Protein AF-A0A9P8T248-F1 (afdb_monomer)

Structure (mmCIF, N/CA/C/O backbone):
data_AF-A0A9P8T248-F1
#
_entry.id   AF-A0A9P8T248-F1
#
loop_
_atom_site.group_PDB
_atom_site.id
_atom_site.type_symbol
_atom_site.label_atom_id
_atom_site.label_alt_id
_atom_site.label_comp_id
_atom_site.label_asym_id
_atom_site.label_entity_id
_atom_site.label_seq_id
_atom_site.pdbx_PDB_ins_code
_atom_site.Cartn_x
_atom_site.Cartn_y
_atom_site.Cartn_z
_atom_site.occupancy
_atom_site.B_iso_or_equiv
_atom_site.auth_seq_id
_atom_site.auth_comp_id
_atom_site.auth_asym_id
_atom_site.auth_atom_id
_atom_site.pdbx_PDB_model_num
ATOM 1 N N . MET A 1 1 ? 48.983 9.020 -51.225 1.00 34.25 1 MET A N 1
ATOM 2 C CA . MET A 1 1 ? 47.917 8.001 -51.099 1.00 34.25 1 MET A CA 1
ATOM 3 C C . MET A 1 1 ? 47.136 8.306 -49.835 1.00 34.25 1 MET A C 1
ATOM 5 O O . MET A 1 1 ? 47.759 8.397 -48.787 1.00 34.25 1 MET A O 1
ATOM 9 N N . ARG A 1 2 ? 45.819 8.544 -49.916 1.00 27.23 2 ARG A N 1
ATOM 10 C CA . ARG A 1 2 ? 44.997 8.621 -48.696 1.00 27.23 2 ARG A CA 1
ATOM 11 C C . ARG A 1 2 ? 45.004 7.227 -48.055 1.00 27.23 2 ARG A C 1
ATOM 13 O O . ARG A 1 2 ? 44.802 6.267 -48.802 1.00 27.23 2 ARG A O 1
ATOM 20 N N . PRO A 1 3 ? 45.273 7.086 -46.747 1.00 34.12 3 PRO A N 1
ATOM 21 C CA . PRO A 1 3 ? 45.165 5.790 -46.094 1.00 34.12 3 PRO A CA 1
ATOM 22 C C . PRO A 1 3 ? 43.740 5.265 -46.288 1.00 34.12 3 PRO A C 1
ATOM 24 O O . PRO A 1 3 ? 42.776 6.032 -46.212 1.00 34.12 3 PRO A O 1
ATOM 27 N N . ALA A 1 4 ? 43.618 3.978 -46.614 1.00 36.72 4 ALA A N 1
ATOM 28 C CA . ALA A 1 4 ? 42.319 3.335 -46.740 1.00 36.72 4 ALA A CA 1
ATOM 29 C C . ALA A 1 4 ? 41.566 3.513 -45.416 1.00 36.72 4 ALA A C 1
ATOM 31 O O . ALA A 1 4 ? 42.124 3.253 -44.349 1.00 36.72 4 ALA A O 1
ATOM 32 N N . LEU A 1 5 ? 40.326 4.004 -45.490 1.00 35.12 5 LEU A N 1
ATOM 33 C CA . LEU A 1 5 ? 39.476 4.124 -44.311 1.00 35.12 5 LEU A CA 1
ATOM 34 C C . LEU A 1 5 ? 39.393 2.747 -43.637 1.00 35.12 5 LEU A C 1
ATOM 36 O O . LEU A 1 5 ? 39.192 1.752 -44.345 1.00 35.12 5 LEU A O 1
ATOM 40 N N . PRO A 1 6 ? 39.567 2.670 -42.306 1.00 39.44 6 PRO A N 1
ATOM 41 C CA . PRO A 1 6 ? 39.458 1.408 -41.600 1.00 39.44 6 PRO A CA 1
ATOM 42 C C . PRO A 1 6 ? 38.097 0.785 -41.901 1.00 39.44 6 PRO A C 1
ATOM 44 O O . PRO A 1 6 ? 37.061 1.454 -41.919 1.00 39.44 6 PRO A O 1
ATOM 47 N N . THR A 1 7 ? 38.111 -0.511 -42.187 1.00 41.62 7 THR A N 1
ATOM 48 C CA . THR A 1 7 ? 36.875 -1.268 -42.376 1.00 41.62 7 THR A CA 1
ATOM 49 C C . THR A 1 7 ? 36.080 -1.248 -41.074 1.00 41.62 7 THR A C 1
ATOM 51 O O . THR A 1 7 ? 36.667 -1.234 -39.994 1.00 41.62 7 THR A O 1
ATOM 54 N N . VAL A 1 8 ? 34.748 -1.308 -41.148 1.00 37.75 8 VAL A N 1
ATOM 55 C CA . VAL A 1 8 ? 33.887 -1.366 -39.953 1.00 37.75 8 VAL A CA 1
ATOM 56 C C . VAL A 1 8 ? 34.394 -2.429 -38.969 1.00 37.75 8 VAL A C 1
ATOM 58 O O . VAL A 1 8 ? 34.572 -2.136 -37.792 1.00 37.75 8 VAL A O 1
ATOM 61 N N . LYS A 1 9 ? 34.796 -3.605 -39.475 1.00 36.94 9 LYS A N 1
ATOM 62 C CA . LYS A 1 9 ? 35.391 -4.710 -38.702 1.00 36.94 9 LYS A CA 1
ATOM 63 C C . LYS A 1 9 ? 36.668 -4.320 -37.932 1.00 36.94 9 LYS A C 1
ATOM 65 O O . LYS A 1 9 ? 36.865 -4.794 -36.819 1.00 36.94 9 LYS A O 1
ATOM 70 N N . GLN A 1 10 ? 37.510 -3.452 -38.499 1.00 43.03 10 GLN A N 1
ATOM 71 C CA . GLN A 1 10 ? 38.698 -2.896 -37.838 1.00 43.03 10 GLN A CA 1
ATOM 72 C C . GLN A 1 10 ? 38.326 -1.829 -36.803 1.00 43.03 10 GLN A C 1
ATOM 74 O O . GLN A 1 10 ? 38.892 -1.834 -35.717 1.00 43.03 10 GLN A O 1
ATOM 79 N N . SER A 1 11 ? 37.342 -0.970 -37.083 1.00 43.50 11 SER A N 1
ATOM 80 C CA . SER A 1 11 ? 36.849 0.020 -36.114 1.00 43.50 11 SER A CA 1
ATOM 81 C C . SER A 1 11 ? 36.224 -0.638 -34.877 1.00 43.50 11 SER A C 1
ATOM 83 O O . SER A 1 11 ? 36.461 -0.192 -33.762 1.00 43.50 11 SER A O 1
ATOM 85 N N . ILE A 1 12 ? 35.491 -1.740 -35.050 1.00 41.56 12 ILE A N 1
ATOM 86 C CA . ILE A 1 12 ? 34.844 -2.489 -33.958 1.00 41.56 12 ILE A CA 1
ATOM 87 C C . ILE A 1 12 ? 35.854 -3.265 -33.112 1.00 41.56 12 ILE A C 1
ATOM 89 O O . ILE A 1 12 ? 35.753 -3.264 -31.890 1.00 41.56 12 ILE A O 1
ATOM 93 N N . ALA A 1 13 ? 36.844 -3.907 -33.745 1.00 42.69 13 ALA A N 1
ATOM 94 C CA . ALA A 1 13 ? 37.912 -4.608 -33.030 1.00 42.69 13 ALA A CA 1
ATOM 95 C C . ALA A 1 13 ? 38.746 -3.658 -32.153 1.00 42.69 13 ALA A C 1
ATOM 97 O O . ALA A 1 13 ? 39.295 -4.086 -31.137 1.00 42.69 13 ALA A O 1
ATOM 98 N N . SER A 1 14 ? 38.814 -2.380 -32.535 1.00 44.56 14 SER A N 1
ATOM 99 C CA . SER A 1 14 ? 39.381 -1.315 -31.712 1.00 44.56 14 SER A CA 1
ATOM 100 C C . SER A 1 14 ? 38.417 -0.887 -30.599 1.00 44.56 14 SER A C 1
ATOM 102 O O . SER A 1 14 ? 38.831 -0.848 -29.450 1.00 44.56 14 SER A O 1
ATOM 104 N N . ILE A 1 15 ? 37.129 -0.652 -30.883 1.00 47.69 15 ILE A N 1
ATOM 105 C CA . ILE A 1 15 ? 36.128 -0.228 -29.877 1.00 47.69 15 ILE A CA 1
ATOM 106 C C . ILE A 1 15 ? 35.959 -1.261 -28.751 1.00 47.69 15 ILE A C 1
ATOM 108 O O . ILE A 1 15 ? 35.967 -0.888 -27.585 1.00 47.69 15 ILE A O 1
ATOM 112 N N . ALA A 1 16 ? 35.904 -2.558 -29.069 1.00 41.31 16 ALA A N 1
ATOM 113 C CA . ALA A 1 16 ? 35.755 -3.627 -28.073 1.00 41.31 16 ALA A CA 1
ATOM 114 C C . ALA A 1 16 ? 36.962 -3.779 -27.121 1.00 41.31 16 ALA A C 1
ATOM 116 O O . ALA A 1 16 ? 36.885 -4.514 -26.140 1.00 41.31 16 ALA A O 1
ATOM 117 N N . LYS A 1 17 ? 38.091 -3.120 -27.417 1.00 42.47 17 LYS A N 1
ATOM 118 C CA . LYS A 1 17 ? 39.316 -3.135 -26.600 1.00 42.47 17 LYS A CA 1
ATOM 119 C C . LYS A 1 17 ? 39.595 -1.811 -25.895 1.00 42.47 17 LYS A C 1
ATOM 121 O O . LYS A 1 17 ? 40.556 -1.729 -25.136 1.00 42.47 17 LYS A O 1
ATOM 126 N N . ILE A 1 18 ? 38.815 -0.775 -26.181 1.00 44.22 18 ILE A N 1
ATOM 127 C CA . ILE A 1 18 ? 39.091 0.578 -25.722 1.00 44.22 18 ILE A CA 1
ATOM 128 C C . ILE A 1 18 ? 38.104 0.911 -24.605 1.00 44.22 18 ILE A C 1
ATOM 130 O O . ILE A 1 18 ? 36.929 1.169 -24.845 1.00 44.22 18 ILE A O 1
ATOM 134 N N . GLU A 1 19 ? 38.606 0.938 -23.372 1.00 44.03 19 GLU A N 1
ATOM 135 C CA . GLU A 1 19 ? 37.956 1.677 -22.290 1.00 44.03 19 GLU A CA 1
ATOM 136 C C . GLU A 1 19 ? 37.729 3.133 -22.758 1.00 44.03 19 GLU A C 1
ATOM 138 O O . GLU A 1 19 ? 38.646 3.719 -23.336 1.00 44.03 19 GLU A O 1
ATOM 143 N N . PRO A 1 20 ? 36.568 3.770 -22.517 1.00 46.75 20 PRO A N 1
ATOM 144 C CA . PRO A 1 20 ? 36.262 5.109 -23.040 1.00 46.75 20 PRO A CA 1
ATOM 145 C C . PRO A 1 20 ? 37.336 6.181 -22.767 1.00 46.75 20 PRO A C 1
ATOM 147 O O . PRO A 1 20 ? 37.551 7.062 -23.598 1.00 46.75 20 PRO A O 1
ATOM 150 N N . ARG A 1 21 ? 38.085 6.072 -21.657 1.00 41.19 21 ARG A N 1
ATOM 151 C CA . ARG A 1 21 ? 39.268 6.913 -21.369 1.00 41.19 21 ARG A CA 1
ATOM 152 C C . ARG A 1 21 ? 40.390 6.745 -22.398 1.00 41.19 21 ARG A C 1
ATOM 154 O O . ARG A 1 21 ? 40.958 7.731 -22.853 1.00 41.19 21 ARG A O 1
ATOM 161 N N . TYR A 1 22 ? 40.650 5.517 -22.831 1.00 41.75 22 TYR A N 1
ATOM 162 C CA . TYR A 1 22 ? 41.641 5.207 -23.857 1.00 41.75 22 TYR A CA 1
ATOM 163 C C . TYR A 1 22 ? 41.190 5.631 -25.258 1.00 41.75 22 TYR A C 1
ATOM 165 O O . TYR A 1 22 ? 42.030 5.753 -26.141 1.00 41.75 22 TYR A O 1
ATOM 173 N N . PHE A 1 23 ? 39.897 5.888 -25.491 1.00 47.12 23 PHE A N 1
ATOM 174 C CA . PHE A 1 23 ? 39.418 6.411 -26.774 1.00 47.12 23 PHE A CA 1
ATOM 175 C C . PHE A 1 23 ? 39.809 7.877 -26.957 1.00 47.12 23 PHE A C 1
ATOM 177 O O . PHE A 1 23 ? 40.286 8.261 -28.026 1.00 47.12 23 PHE A O 1
ATOM 184 N N . VAL A 1 24 ? 39.674 8.668 -25.887 1.00 43.06 24 VAL A N 1
ATOM 185 C CA . VAL A 1 24 ? 40.189 10.040 -25.833 1.00 43.06 24 VAL A CA 1
ATOM 186 C C . VAL A 1 24 ? 41.689 10.019 -26.139 1.00 43.06 24 VAL A C 1
ATOM 188 O O . VAL A 1 24 ? 42.138 10.733 -27.032 1.00 43.06 24 VAL A O 1
ATOM 191 N N . ASP A 1 25 ? 42.441 9.101 -25.525 1.00 40.66 25 ASP A N 1
ATOM 192 C CA . ASP A 1 25 ? 43.882 8.931 -25.766 1.00 40.66 25 ASP A CA 1
ATOM 193 C C . ASP A 1 25 ? 44.230 8.406 -27.174 1.00 40.66 25 ASP A C 1
ATOM 195 O O . ASP A 1 25 ? 45.249 8.779 -27.758 1.00 40.66 25 ASP A O 1
ATOM 199 N N . HIS A 1 26 ? 43.392 7.559 -27.771 1.00 40.78 26 HIS A N 1
ATOM 200 C CA . HIS A 1 26 ? 43.627 7.012 -29.109 1.00 40.78 26 HIS A CA 1
ATOM 201 C C . HIS A 1 26 ? 43.327 8.043 -30.208 1.00 40.78 26 HIS A C 1
ATOM 203 O O . HIS A 1 26 ? 44.039 8.106 -31.214 1.00 40.78 26 HIS A O 1
ATOM 209 N N . ILE A 1 27 ? 42.337 8.917 -29.991 1.00 42.22 27 ILE A N 1
ATOM 210 C CA . ILE A 1 27 ? 42.151 10.124 -30.804 1.00 42.22 27 ILE A CA 1
ATOM 211 C C . ILE A 1 27 ? 43.332 11.095 -30.619 1.00 42.22 27 ILE A C 1
ATOM 213 O O . ILE A 1 27 ? 43.817 11.601 -31.636 1.00 42.22 27 ILE A O 1
ATOM 217 N N . ARG A 1 28 ? 43.852 11.294 -29.387 1.00 42.88 28 ARG A N 1
ATOM 218 C CA . ARG A 1 28 ? 45.074 12.101 -29.128 1.00 42.88 28 ARG A CA 1
ATOM 219 C C . ARG A 1 28 ? 46.246 11.637 -29.998 1.00 42.88 28 ARG A C 1
ATOM 221 O O . ARG A 1 28 ? 46.940 12.461 -30.586 1.00 42.88 28 ARG A O 1
ATOM 228 N N . PHE A 1 29 ? 46.438 10.321 -30.121 1.00 37.75 29 PHE A N 1
ATOM 229 C CA . PHE A 1 29 ? 47.587 9.740 -30.823 1.00 37.75 29 PHE A CA 1
ATOM 230 C C . PHE A 1 29 ? 47.502 9.825 -32.357 1.00 37.75 29 PHE A C 1
ATOM 232 O O . PHE A 1 29 ? 48.526 9.904 -33.031 1.00 37.75 29 PHE A O 1
ATOM 239 N N . HIS A 1 30 ? 46.297 9.812 -32.937 1.00 36.62 30 HIS A N 1
ATOM 240 C CA . HIS A 1 30 ? 46.127 9.706 -34.393 1.00 36.62 30 HIS A CA 1
ATOM 241 C C . HIS A 1 30 ? 45.826 11.024 -35.123 1.00 36.62 30 HIS A C 1
ATOM 243 O O . HIS A 1 30 ? 45.806 11.019 -36.357 1.00 36.62 30 HIS A O 1
ATOM 249 N N . ARG A 1 31 ? 45.606 12.146 -34.420 1.00 38.81 31 ARG A N 1
ATOM 250 C CA . ARG A 1 31 ? 45.222 13.421 -35.062 1.00 38.81 31 ARG A CA 1
ATOM 251 C C . ARG A 1 31 ? 46.150 14.625 -34.862 1.00 38.81 31 ARG A C 1
ATOM 253 O O . ARG A 1 31 ? 45.844 15.654 -35.450 1.00 38.81 31 ARG A O 1
ATOM 260 N N . ASN A 1 32 ? 47.279 14.520 -34.151 1.00 43.94 32 ASN A N 1
ATOM 261 C CA . ASN A 1 32 ? 48.181 15.665 -33.894 1.00 43.94 32 ASN A CA 1
ATOM 262 C C . ASN A 1 32 ? 47.421 16.924 -33.420 1.00 43.94 32 ASN A C 1
ATOM 264 O O . ASN A 1 32 ? 47.670 18.025 -33.906 1.00 43.94 32 ASN A O 1
ATOM 268 N N . LEU A 1 33 ? 46.443 16.748 -32.531 1.00 37.53 33 LEU A N 1
ATOM 269 C CA . LEU A 1 33 ? 45.668 17.865 -31.995 1.00 37.53 33 LEU A CA 1
ATOM 270 C C . LEU A 1 33 ? 46.480 18.571 -30.909 1.00 37.53 33 LEU A C 1
ATOM 272 O O . LEU A 1 33 ? 47.182 17.913 -30.136 1.00 37.53 33 LEU A O 1
ATOM 276 N N . SER A 1 34 ? 46.413 19.902 -30.881 1.00 39.94 34 SER A N 1
ATOM 277 C CA . SER A 1 34 ? 47.049 20.683 -29.825 1.00 39.94 34 SER A CA 1
ATOM 278 C C . SER A 1 34 ? 46.249 20.548 -28.520 1.00 39.94 34 SER A C 1
ATOM 280 O O . SER A 1 34 ? 45.037 20.331 -28.579 1.00 39.94 34 SER A O 1
ATOM 282 N N . PRO A 1 35 ? 46.878 20.703 -27.341 1.00 42.50 35 PRO A N 1
ATOM 283 C CA . PRO A 1 35 ? 46.173 20.705 -26.057 1.00 42.50 35 PRO A CA 1
ATOM 284 C C . PRO A 1 35 ? 45.048 21.749 -25.953 1.00 42.50 35 PRO A C 1
ATOM 286 O O . PRO A 1 35 ? 44.137 21.622 -25.147 1.00 42.50 35 PRO A O 1
ATOM 289 N N . GLU A 1 36 ? 45.079 22.789 -26.784 1.00 40.53 36 GLU A N 1
ATOM 290 C CA . GLU A 1 36 ? 44.060 23.843 -26.819 1.00 40.53 36 GLU A CA 1
ATOM 291 C C . GLU A 1 36 ? 42.821 23.422 -27.639 1.00 40.53 36 GLU A C 1
ATOM 293 O O . GLU A 1 36 ? 41.722 23.914 -27.388 1.00 40.53 36 GLU A O 1
ATOM 298 N N . ASP A 1 37 ? 42.964 22.435 -28.536 1.00 41.56 37 ASP A N 1
ATOM 299 C CA . ASP A 1 37 ? 41.873 21.791 -29.288 1.00 41.56 37 ASP A CA 1
ATOM 300 C C . ASP A 1 37 ? 41.255 20.588 -28.528 1.00 41.56 37 ASP A C 1
ATOM 302 O O . ASP A 1 37 ? 40.347 19.924 -29.034 1.00 41.56 37 ASP A O 1
ATOM 306 N N . GLU A 1 38 ? 41.740 20.280 -27.313 1.00 39.41 38 GLU A N 1
ATOM 307 C CA . GLU A 1 38 ? 41.337 19.118 -26.493 1.00 39.41 38 GLU A CA 1
ATOM 308 C C . GLU A 1 38 ? 39.876 19.144 -26.023 1.00 39.41 38 GLU A C 1
ATOM 310 O O . GLU A 1 38 ? 39.362 18.114 -25.582 1.00 39.41 38 GLU A O 1
ATOM 315 N N . GLN A 1 39 ? 39.188 20.285 -26.093 1.00 41.03 39 GLN A N 1
ATOM 316 C CA . GLN A 1 39 ? 37.909 20.461 -25.398 1.00 41.03 39 GLN A CA 1
ATOM 317 C C . GLN A 1 39 ? 36.645 20.073 -26.183 1.00 41.03 39 GLN A C 1
ATOM 319 O O . GLN A 1 39 ? 35.569 20.100 -25.591 1.00 41.03 39 GLN A O 1
ATOM 324 N N . THR A 1 40 ? 36.698 19.702 -27.469 1.00 41.41 40 THR A N 1
ATOM 325 C CA . THR A 1 40 ? 35.454 19.672 -28.277 1.00 41.41 40 THR A CA 1
ATOM 326 C C . THR A 1 40 ? 35.386 18.629 -29.402 1.00 41.41 40 THR A C 1
ATOM 328 O O . THR A 1 40 ? 34.930 18.933 -30.502 1.00 41.41 40 THR A O 1
ATOM 331 N N . MET A 1 41 ? 35.724 17.356 -29.162 1.00 51.47 41 MET A N 1
ATOM 332 C CA . MET A 1 41 ? 34.977 16.307 -29.884 1.00 51.47 41 MET A CA 1
ATOM 333 C C . MET A 1 41 ? 33.813 15.870 -29.010 1.00 51.47 41 MET A C 1
ATOM 335 O O . MET A 1 41 ? 33.978 15.070 -28.091 1.00 51.47 41 MET A O 1
ATOM 339 N N . ASP A 1 42 ? 32.649 16.449 -29.306 1.00 68.56 42 ASP A N 1
ATOM 340 C CA . ASP A 1 42 ? 31.377 16.076 -28.706 1.00 68.56 42 ASP A CA 1
ATOM 341 C C . ASP A 1 42 ? 31.200 14.555 -28.865 1.00 68.56 42 ASP A C 1
ATOM 343 O O . ASP A 1 42 ? 31.311 14.016 -29.975 1.00 68.56 42 ASP A O 1
ATOM 347 N N . LEU A 1 43 ? 30.957 13.842 -27.757 1.00 72.56 43 LEU A N 1
ATOM 348 C CA . LEU A 1 43 ? 30.638 12.406 -27.772 1.00 72.56 43 LEU A CA 1
ATOM 349 C C . LEU A 1 43 ? 29.539 12.110 -28.800 1.00 72.56 43 LEU A C 1
ATOM 351 O O . LEU A 1 43 ? 29.555 11.060 -29.451 1.00 72.56 43 LEU A O 1
ATOM 355 N N . ARG A 1 44 ? 28.654 13.085 -29.017 1.00 80.50 44 ARG A N 1
ATOM 356 C CA . ARG A 1 44 ? 27.635 13.076 -30.051 1.00 80.50 44 ARG A CA 1
ATOM 357 C C . ARG A 1 44 ? 28.139 12.921 -31.465 1.00 80.50 44 ARG A C 1
ATOM 359 O O . ARG A 1 44 ? 27.599 12.090 -32.205 1.00 80.50 44 ARG A O 1
ATOM 366 N N . ASP A 1 45 ? 29.159 13.671 -31.851 1.00 81.25 45 ASP A N 1
ATOM 367 C CA . ASP A 1 45 ? 29.728 13.589 -33.194 1.00 81.25 45 ASP A CA 1
ATOM 368 C C . ASP A 1 45 ? 30.335 12.209 -33.437 1.00 81.25 45 ASP A C 1
ATOM 370 O O . ASP A 1 45 ? 30.207 11.637 -34.526 1.00 81.25 45 ASP A O 1
ATOM 374 N N . LEU A 1 46 ? 30.941 11.635 -32.397 1.00 77.94 46 LEU A N 1
ATOM 375 C CA . LEU A 1 46 ? 31.557 10.322 -32.455 1.00 77.94 46 LEU A CA 1
ATOM 376 C C . LEU A 1 46 ? 30.534 9.214 -32.723 1.00 77.94 46 LEU A C 1
ATOM 378 O O . LEU A 1 46 ? 30.637 8.523 -33.745 1.00 77.94 46 LEU A O 1
ATOM 382 N N . TYR A 1 47 ? 29.560 9.015 -31.827 1.00 83.19 47 TYR A N 1
ATOM 383 C CA . TYR A 1 47 ? 28.609 7.913 -32.000 1.00 83.19 47 TYR A CA 1
ATOM 384 C C . TYR A 1 47 ? 27.720 8.123 -33.230 1.00 83.19 47 TYR A C 1
ATOM 386 O O . TYR A 1 47 ? 27.332 7.148 -33.879 1.00 83.19 47 TYR A O 1
ATOM 394 N N . SER A 1 48 ? 27.458 9.377 -33.618 1.00 87.06 48 SER A N 1
ATOM 395 C CA . SER A 1 48 ? 26.701 9.684 -34.836 1.00 87.06 48 SER A CA 1
ATOM 396 C C . SER A 1 48 ? 27.484 9.277 -36.084 1.00 87.06 48 SER A C 1
ATOM 398 O O . SER A 1 48 ? 26.950 8.548 -36.927 1.00 87.06 48 SER A O 1
ATOM 400 N N . THR A 1 49 ? 28.777 9.623 -36.148 1.00 82.12 49 THR A N 1
ATOM 401 C CA . THR A 1 49 ? 29.677 9.225 -37.243 1.00 82.12 49 THR A CA 1
ATOM 402 C C . THR A 1 49 ? 29.785 7.704 -37.360 1.00 82.12 49 THR A C 1
ATOM 404 O O . THR A 1 49 ? 29.655 7.158 -38.461 1.00 82.12 49 THR A O 1
ATOM 407 N N . ILE A 1 50 ? 29.988 6.990 -36.246 1.00 80.50 50 ILE A N 1
ATOM 408 C CA . ILE A 1 50 ? 30.076 5.518 -36.263 1.00 80.50 50 ILE A CA 1
ATOM 409 C C . ILE A 1 50 ? 28.739 4.909 -36.693 1.00 80.50 50 ILE A C 1
ATOM 411 O O . ILE A 1 50 ? 28.713 3.988 -37.517 1.00 80.50 50 ILE A O 1
ATOM 415 N N . GLY A 1 51 ? 27.623 5.447 -36.198 1.00 85.00 51 GLY A N 1
ATOM 416 C CA . GLY A 1 51 ? 26.293 5.028 -36.617 1.00 85.00 51 GLY A CA 1
ATOM 417 C C . GLY A 1 51 ? 26.094 5.171 -38.130 1.00 85.00 51 GLY A C 1
ATOM 418 O O . GLY A 1 51 ? 25.600 4.246 -38.767 1.00 85.00 51 GLY A O 1
ATOM 419 N N . ASP A 1 52 ? 26.510 6.294 -38.725 1.00 85.62 52 ASP A N 1
ATOM 420 C CA . ASP A 1 52 ? 26.384 6.559 -40.171 1.00 85.62 52 ASP A CA 1
ATOM 421 C C . ASP A 1 52 ? 27.294 5.676 -41.031 1.00 85.62 52 ASP A C 1
ATOM 423 O O . ASP A 1 52 ? 26.922 5.259 -42.135 1.00 85.62 52 ASP A O 1
ATOM 427 N N . LEU A 1 53 ? 28.509 5.392 -40.556 1.00 79.56 53 LEU A N 1
ATOM 428 C CA . LEU A 1 53 ? 29.408 4.436 -41.207 1.00 79.56 53 LEU A CA 1
ATOM 429 C C . LEU A 1 53 ? 28.813 3.025 -41.173 1.00 79.56 53 LEU A C 1
ATOM 431 O O . LEU A 1 53 ? 28.818 2.336 -42.192 1.00 79.56 53 LEU A O 1
ATOM 435 N N . THR A 1 54 ? 28.231 2.627 -40.041 1.00 79.75 54 THR A N 1
ATOM 436 C CA . THR A 1 54 ? 27.552 1.333 -39.880 1.00 79.75 54 THR A CA 1
ATOM 437 C C . THR A 1 54 ? 26.346 1.215 -40.816 1.00 79.75 54 THR A C 1
ATOM 439 O O . THR A 1 54 ? 26.190 0.190 -41.483 1.00 79.75 54 THR A O 1
ATOM 442 N N . SER A 1 55 ? 25.536 2.274 -40.949 1.00 84.69 55 SER A N 1
ATOM 443 C CA . SER A 1 55 ? 24.379 2.293 -41.858 1.00 84.69 55 SER A CA 1
ATOM 444 C C . SER A 1 55 ? 24.783 2.062 -43.316 1.00 84.69 55 SER A C 1
ATOM 446 O O . SER A 1 55 ? 24.144 1.269 -44.013 1.00 84.69 55 SER A O 1
ATOM 448 N N . ARG A 1 56 ? 25.867 2.709 -43.767 1.00 84.50 56 ARG A N 1
ATOM 449 C CA . ARG A 1 56 ? 26.369 2.640 -45.154 1.00 84.50 56 ARG A CA 1
ATOM 450 C C . ARG A 1 56 ? 27.202 1.397 -45.458 1.00 84.50 56 ARG A C 1
ATOM 452 O O . ARG A 1 56 ? 27.442 1.101 -46.625 1.00 84.50 56 ARG A O 1
ATOM 459 N N . ALA A 1 57 ? 27.656 0.676 -44.438 1.00 78.50 57 ALA A N 1
ATOM 460 C CA . ALA A 1 57 ? 28.496 -0.491 -44.634 1.00 78.50 57 ALA A CA 1
ATOM 461 C C . ALA A 1 57 ? 27.744 -1.634 -45.331 1.00 78.50 57 ALA A C 1
ATOM 463 O O . ALA A 1 57 ? 26.594 -1.949 -45.004 1.00 78.50 57 ALA A O 1
ATOM 464 N N . SER A 1 58 ? 28.436 -2.302 -46.255 1.00 88.69 58 SER A N 1
ATOM 465 C CA . SER A 1 58 ? 27.975 -3.510 -46.952 1.00 88.69 58 SER A CA 1
ATOM 466 C C . SER A 1 58 ? 28.101 -4.753 -46.059 1.00 88.69 58 SER A C 1
ATOM 468 O O . SER A 1 58 ? 28.783 -5.716 -46.400 1.00 88.69 58 SER A O 1
ATOM 470 N N . ILE A 1 59 ? 27.481 -4.708 -44.881 1.00 86.69 59 ILE A N 1
ATOM 471 C CA . ILE A 1 59 ? 27.398 -5.813 -43.916 1.00 86.69 59 ILE A CA 1
ATOM 472 C C . ILE A 1 59 ? 25.933 -6.206 -43.696 1.00 86.69 59 ILE A C 1
ATOM 474 O O . ILE A 1 59 ? 25.025 -5.428 -43.997 1.00 86.69 59 ILE A O 1
ATOM 478 N N . SER A 1 60 ? 25.699 -7.409 -43.168 1.00 91.50 60 SER A N 1
ATOM 479 C CA . SER A 1 60 ? 24.345 -7.897 -42.887 1.00 91.50 60 SER A CA 1
ATOM 480 C C . SER A 1 60 ? 23.630 -7.037 -41.840 1.00 91.50 60 SER A C 1
ATOM 482 O O . SER A 1 60 ? 24.266 -6.462 -40.954 1.00 91.50 60 SER A O 1
ATOM 484 N N . ASN A 1 61 ? 22.295 -6.989 -41.894 1.00 93.88 61 ASN A N 1
ATOM 485 C CA . ASN A 1 61 ? 21.495 -6.268 -40.897 1.00 93.88 61 ASN A CA 1
ATOM 486 C C . ASN A 1 61 ? 21.715 -6.812 -39.478 1.00 93.88 61 ASN A C 1
ATOM 488 O O . ASN A 1 61 ? 21.775 -6.028 -38.541 1.00 93.88 61 ASN A O 1
ATOM 492 N N . THR A 1 62 ? 21.936 -8.120 -39.321 1.00 93.00 62 THR A N 1
ATOM 493 C CA . THR A 1 62 ? 22.307 -8.730 -38.034 1.00 93.00 62 THR A CA 1
ATOM 494 C C . THR A 1 62 ? 23.612 -8.150 -37.489 1.00 93.00 62 THR A C 1
ATOM 496 O O . THR A 1 62 ? 23.692 -7.804 -36.314 1.00 93.00 62 THR A O 1
ATOM 499 N N . ALA A 1 63 ? 24.624 -7.980 -38.347 1.00 83.06 63 ALA A N 1
ATOM 500 C CA . ALA A 1 63 ? 25.873 -7.346 -37.946 1.00 83.06 63 ALA A CA 1
ATOM 501 C C . ALA A 1 63 ? 25.647 -5.867 -37.597 1.00 83.06 63 ALA A C 1
ATOM 503 O O . ALA A 1 63 ? 26.107 -5.423 -36.553 1.00 83.06 63 ALA A O 1
ATOM 504 N N . LYS A 1 64 ? 24.896 -5.105 -38.409 1.00 89.19 64 LYS A N 1
ATOM 505 C CA . LYS A 1 64 ? 24.547 -3.702 -38.093 1.00 89.19 64 LYS A CA 1
ATOM 506 C C . LYS A 1 64 ? 23.866 -3.578 -36.732 1.00 89.19 64 LYS A C 1
ATOM 508 O O . LYS A 1 64 ? 24.282 -2.753 -35.927 1.00 89.19 64 LYS A O 1
ATOM 513 N N . LEU A 1 65 ? 22.886 -4.439 -36.461 1.00 94.69 65 LEU A N 1
ATOM 514 C CA . LEU A 1 65 ? 22.162 -4.471 -35.196 1.00 94.69 65 LEU A CA 1
ATOM 515 C C . LEU A 1 65 ? 23.095 -4.730 -34.008 1.00 94.69 65 LEU A C 1
ATOM 517 O O . LEU A 1 65 ? 22.996 -4.035 -33.000 1.00 94.69 65 LEU A O 1
ATOM 521 N N . SER A 1 66 ? 24.037 -5.668 -34.141 1.00 89.06 66 SER A N 1
ATOM 522 C CA . SER A 1 66 ? 25.050 -5.920 -33.108 1.00 89.06 66 SER A CA 1
ATOM 523 C C . SER A 1 66 ? 25.889 -4.674 -32.805 1.00 89.06 66 SER A C 1
ATOM 525 O O . SER A 1 66 ? 26.168 -4.404 -31.642 1.00 89.06 66 SER A O 1
ATOM 527 N N . HIS A 1 67 ? 26.268 -3.893 -33.822 1.00 85.62 67 HIS A N 1
ATOM 528 C CA . HIS A 1 67 ?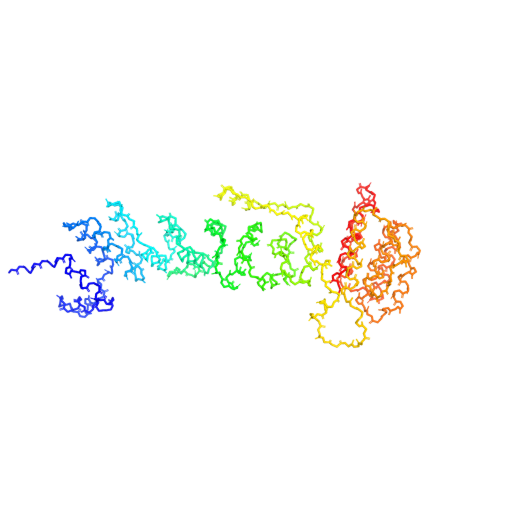 27.046 -2.664 -33.616 1.00 85.62 67 HIS A CA 1
ATOM 529 C C . HIS A 1 67 ? 26.227 -1.546 -32.984 1.00 85.62 67 HIS A C 1
ATOM 531 O O . HIS A 1 67 ? 26.735 -0.829 -32.129 1.00 85.62 67 HIS A O 1
ATOM 537 N N . TYR A 1 68 ? 24.965 -1.394 -33.382 1.00 94.19 68 TYR A N 1
ATOM 538 C CA . TYR A 1 68 ? 24.086 -0.397 -32.781 1.00 94.19 68 TYR A CA 1
ATOM 539 C C . TYR A 1 68 ? 23.824 -0.679 -31.298 1.00 94.19 68 TYR A C 1
ATOM 541 O O . TYR A 1 68 ? 23.883 0.248 -30.493 1.00 94.19 68 TYR A O 1
ATOM 549 N N . ASN A 1 69 ? 23.616 -1.947 -30.929 1.00 93.56 69 ASN A N 1
ATOM 550 C CA . ASN A 1 69 ? 23.494 -2.353 -29.528 1.00 93.56 69 ASN A CA 1
ATOM 551 C C . ASN A 1 69 ? 24.772 -2.049 -28.731 1.00 93.56 69 ASN A C 1
ATOM 553 O O . ASN A 1 69 ? 24.705 -1.460 -27.653 1.00 93.56 69 ASN A O 1
ATOM 557 N N . GLU A 1 70 ? 25.944 -2.364 -29.292 1.00 89.25 70 GLU A N 1
ATOM 558 C CA . GLU A 1 70 ? 27.230 -2.062 -28.653 1.00 89.25 70 GLU A CA 1
ATOM 559 C C . GLU A 1 70 ? 27.434 -0.555 -28.436 1.00 89.25 70 GLU A C 1
ATOM 561 O O . GLU A 1 70 ? 27.833 -0.137 -27.352 1.00 89.25 70 GLU A O 1
ATOM 566 N N . LEU A 1 71 ? 27.108 0.280 -29.430 1.00 87.38 71 LEU A N 1
ATOM 567 C CA . LEU A 1 71 ? 27.199 1.738 -29.293 1.00 87.38 71 LEU A CA 1
ATOM 568 C C . LEU A 1 71 ? 26.336 2.258 -28.141 1.00 87.38 71 LEU A C 1
ATOM 570 O O . LEU A 1 71 ? 26.811 3.053 -27.334 1.00 87.38 71 LEU A O 1
ATOM 574 N N . ILE A 1 72 ? 25.086 1.803 -28.041 1.00 92.88 72 ILE A N 1
ATOM 575 C CA . ILE A 1 72 ? 24.195 2.230 -26.957 1.00 92.88 72 ILE A CA 1
ATOM 576 C C . ILE A 1 72 ? 24.749 1.763 -25.604 1.00 92.88 72 ILE A C 1
ATOM 578 O O . ILE A 1 72 ? 24.853 2.581 -24.691 1.00 92.88 72 ILE A O 1
ATOM 582 N N . ARG A 1 73 ? 25.179 0.498 -25.475 1.00 88.19 73 ARG A N 1
ATOM 583 C CA . ARG A 1 73 ? 25.738 -0.041 -24.219 1.00 88.19 73 ARG A CA 1
ATOM 584 C C . ARG A 1 73 ? 26.937 0.749 -23.705 1.00 88.19 73 ARG A C 1
ATOM 586 O O . ARG A 1 73 ? 27.030 0.985 -22.503 1.00 88.19 73 ARG A O 1
ATOM 593 N N . GLN A 1 74 ? 27.836 1.149 -24.600 1.00 82.75 74 GLN A N 1
ATOM 594 C CA . GLN A 1 74 ? 29.061 1.854 -24.223 1.00 82.75 74 GLN A CA 1
ATOM 595 C C . GLN A 1 74 ? 28.818 3.334 -23.916 1.00 82.75 74 GLN A C 1
ATOM 597 O O . GLN A 1 74 ? 29.364 3.861 -22.947 1.00 82.75 74 GLN A O 1
ATOM 602 N N . PHE A 1 75 ? 28.000 4.014 -24.725 1.00 84.38 75 PHE A N 1
ATOM 603 C CA . PHE A 1 75 ? 27.895 5.472 -24.663 1.00 84.38 75 PHE A CA 1
ATOM 604 C C . PHE A 1 75 ? 26.714 5.992 -23.843 1.00 84.38 75 PHE A C 1
ATOM 606 O O . PHE A 1 75 ? 26.800 7.124 -23.381 1.00 84.38 75 PHE A O 1
ATOM 613 N N . ALA A 1 76 ? 25.656 5.207 -23.591 1.00 87.69 76 ALA A N 1
ATOM 614 C CA . ALA A 1 76 ? 24.453 5.723 -22.921 1.00 87.69 76 ALA A CA 1
ATOM 615 C C . ALA A 1 76 ? 24.748 6.307 -21.531 1.00 87.69 76 ALA A C 1
ATOM 617 O O . ALA A 1 76 ? 24.176 7.326 -21.165 1.00 87.69 76 ALA A O 1
ATOM 618 N N . ARG A 1 77 ? 25.692 5.705 -20.792 1.00 82.06 77 ARG A N 1
ATOM 619 C CA . ARG A 1 77 ? 26.137 6.165 -19.462 1.00 82.06 77 ARG A CA 1
ATOM 620 C C . ARG A 1 77 ? 26.901 7.494 -19.481 1.00 82.06 77 ARG A C 1
ATOM 622 O O . ARG A 1 77 ? 27.078 8.093 -18.427 1.00 82.06 77 ARG A O 1
ATOM 629 N N . LEU A 1 78 ? 27.427 7.890 -20.639 1.00 80.56 78 LEU A N 1
ATOM 630 C CA . LEU A 1 78 ? 28.237 9.098 -20.815 1.00 80.56 78 LEU A CA 1
ATOM 631 C C . LEU A 1 78 ? 27.425 10.215 -21.473 1.00 80.56 78 LEU A C 1
ATOM 633 O O . LEU A 1 78 ? 27.518 11.366 -21.066 1.00 80.56 78 LEU A O 1
ATOM 637 N N . ASP A 1 79 ? 26.637 9.860 -22.486 1.00 83.25 79 ASP A N 1
ATOM 638 C CA . ASP A 1 79 ? 25.701 10.743 -23.166 1.00 83.25 79 ASP A CA 1
ATOM 639 C C . ASP A 1 79 ? 24.491 9.931 -23.642 1.00 83.25 79 ASP A C 1
ATOM 641 O O . ASP A 1 79 ? 24.556 9.168 -24.614 1.00 83.25 79 ASP A O 1
ATOM 645 N N . PHE A 1 80 ? 23.353 10.137 -22.977 1.00 87.56 80 PHE A N 1
ATOM 646 C CA . PHE A 1 80 ? 22.090 9.488 -23.325 1.00 87.56 80 PHE A CA 1
ATOM 647 C C . PHE A 1 80 ? 21.607 9.839 -24.749 1.00 87.56 80 PHE A C 1
ATOM 649 O O . PHE A 1 80 ? 20.819 9.103 -25.353 1.00 87.56 80 PHE A O 1
ATOM 656 N N . GLY A 1 81 ? 22.124 10.922 -25.344 1.00 89.06 81 GLY A N 1
ATOM 657 C CA . GLY A 1 81 ? 21.889 11.310 -26.733 1.00 89.06 81 GLY A CA 1
ATOM 658 C C . GLY A 1 81 ? 22.222 10.217 -27.756 1.00 89.06 81 GLY A C 1
ATOM 659 O O . GLY A 1 81 ? 21.606 10.192 -28.831 1.00 89.06 81 GLY A O 1
ATOM 660 N N . VAL A 1 82 ? 23.092 9.253 -27.411 1.00 89.75 82 VAL A N 1
ATOM 661 C CA . VAL A 1 82 ? 23.399 8.103 -28.281 1.00 89.75 82 VAL A CA 1
ATOM 662 C C . VAL A 1 82 ? 22.145 7.335 -28.674 1.00 89.75 82 VAL A C 1
ATOM 664 O O . VAL A 1 82 ? 21.991 6.967 -29.840 1.00 89.75 82 VAL A O 1
ATOM 667 N N . TYR A 1 83 ? 21.200 7.151 -27.749 1.00 93.75 83 TYR A N 1
ATOM 668 C CA . TYR A 1 83 ? 19.982 6.406 -28.039 1.00 93.75 83 TYR A CA 1
ATOM 669 C C . TYR A 1 83 ? 19.140 7.115 -29.100 1.00 93.75 83 TYR A C 1
ATOM 671 O O . TYR A 1 83 ? 18.737 6.499 -30.084 1.00 93.75 83 TYR A O 1
ATOM 679 N N . SER A 1 84 ? 18.971 8.434 -28.972 1.00 92.12 84 SER A N 1
ATOM 680 C CA . SER A 1 84 ? 18.222 9.234 -29.949 1.00 92.12 84 SER A CA 1
ATOM 681 C C . SER A 1 84 ? 18.868 9.233 -31.342 1.00 92.12 84 SER A C 1
ATOM 683 O O . SER A 1 84 ? 18.158 9.317 -32.340 1.00 92.12 84 SER A O 1
ATOM 685 N N . SER A 1 85 ? 20.200 9.127 -31.427 1.00 92.56 85 SER A N 1
ATOM 686 C CA . SER A 1 85 ? 20.934 9.071 -32.704 1.00 92.56 85 SER A CA 1
ATOM 687 C C . SER A 1 85 ? 20.870 7.689 -33.370 1.00 92.56 85 SER A C 1
ATOM 689 O O . SER A 1 85 ? 20.825 7.577 -34.599 1.00 92.56 85 SER A O 1
ATOM 691 N N . ILE A 1 86 ? 20.853 6.621 -32.568 1.00 94.50 86 ILE A N 1
ATOM 692 C CA . ILE A 1 86 ? 20.961 5.243 -33.057 1.00 94.50 86 ILE A CA 1
ATOM 693 C C . ILE A 1 86 ? 19.595 4.561 -33.233 1.00 94.50 86 ILE A C 1
ATOM 695 O O . ILE A 1 86 ? 19.440 3.787 -34.179 1.00 94.50 86 ILE A O 1
ATOM 699 N N . ALA A 1 87 ? 18.584 4.871 -32.415 1.00 94.31 87 ALA A N 1
ATOM 700 C CA . ALA A 1 87 ? 17.265 4.228 -32.477 1.00 94.31 87 ALA A CA 1
ATOM 701 C C . ALA A 1 87 ? 16.602 4.276 -33.874 1.00 94.31 87 ALA A C 1
ATOM 703 O O . ALA A 1 87 ? 16.197 3.214 -34.355 1.00 94.31 87 ALA A O 1
ATOM 704 N N . PRO A 1 88 ? 16.593 5.411 -34.613 1.00 95.31 88 PRO A N 1
ATOM 705 C CA . PRO A 1 88 ? 16.018 5.445 -35.964 1.00 95.31 88 PRO A CA 1
ATOM 706 C C . PRO A 1 88 ? 16.733 4.509 -36.950 1.00 95.31 88 PRO A C 1
ATOM 708 O O . PRO A 1 88 ? 16.128 3.984 -37.882 1.00 95.31 88 PRO A O 1
ATOM 711 N N . LYS A 1 89 ? 18.037 4.271 -36.752 1.00 95.69 89 LYS A N 1
ATOM 712 C CA . LYS A 1 89 ? 18.844 3.384 -37.607 1.00 95.69 89 LYS A CA 1
ATOM 713 C C . LYS A 1 89 ? 18.528 1.912 -37.339 1.00 95.69 89 LYS A C 1
ATOM 715 O O . LYS A 1 89 ? 18.543 1.111 -38.271 1.00 95.69 89 LYS A O 1
ATOM 720 N N . ILE A 1 90 ? 18.216 1.564 -36.089 1.00 95.94 90 ILE A N 1
ATOM 721 C CA . ILE A 1 90 ? 17.734 0.230 -35.706 1.00 95.94 90 ILE A CA 1
ATOM 722 C C . ILE A 1 90 ? 16.346 -0.026 -36.311 1.00 95.94 90 ILE A C 1
ATOM 724 O O . ILE A 1 90 ? 16.123 -1.083 -36.905 1.00 95.94 90 ILE A O 1
ATOM 728 N N . GLU A 1 91 ? 15.446 0.956 -36.238 1.00 94.62 91 GLU A N 1
ATOM 729 C CA . GLU A 1 91 ? 14.096 0.863 -36.805 1.00 94.62 91 GLU A CA 1
ATOM 730 C C . GLU A 1 91 ? 14.121 0.674 -38.332 1.00 94.62 91 GLU A C 1
ATOM 732 O O . GLU A 1 91 ? 13.427 -0.193 -38.866 1.00 94.62 91 GLU A O 1
ATOM 737 N N . GLN A 1 92 ? 14.996 1.398 -39.042 1.00 96.19 92 GLN A N 1
ATOM 738 C CA . GLN A 1 92 ? 15.178 1.263 -40.497 1.00 96.19 92 GLN A CA 1
ATOM 739 C C . GLN A 1 92 ? 15.523 -0.163 -40.942 1.00 96.19 92 GLN A C 1
ATOM 741 O O . GLN A 1 92 ? 15.130 -0.586 -42.031 1.00 96.19 92 GLN A O 1
ATOM 746 N N . ILE A 1 93 ? 16.250 -0.915 -40.112 1.00 96.12 93 ILE A N 1
ATOM 747 C CA . ILE A 1 93 ? 16.599 -2.313 -40.391 1.00 96.12 93 ILE A CA 1
ATOM 748 C C . ILE A 1 93 ? 15.624 -3.311 -39.752 1.00 96.12 93 ILE A C 1
ATOM 750 O O . ILE A 1 93 ? 15.890 -4.513 -39.802 1.00 96.12 93 ILE A O 1
ATOM 754 N N . LYS A 1 94 ? 14.511 -2.829 -39.176 1.00 95.75 94 LYS A N 1
ATOM 755 C CA . LYS A 1 94 ? 13.522 -3.608 -38.412 1.00 95.75 94 LYS A CA 1
ATOM 756 C C . LYS A 1 94 ? 14.164 -4.445 -37.298 1.00 95.75 94 LYS A C 1
ATOM 758 O O . LYS A 1 94 ? 13.770 -5.586 -37.067 1.00 95.75 94 LYS A O 1
ATOM 763 N N . GLY A 1 95 ? 15.206 -3.902 -36.669 1.00 94.62 95 GLY A N 1
ATOM 764 C CA . GLY A 1 95 ? 15.883 -4.527 -35.536 1.00 94.62 95 GLY A CA 1
ATOM 765 C C . GLY A 1 95 ? 15.220 -4.178 -34.204 1.00 94.62 95 GLY A C 1
ATOM 766 O O . GLY A 1 95 ? 14.403 -3.265 -34.127 1.00 94.62 95 GLY A O 1
ATOM 767 N N . SER A 1 96 ? 15.619 -4.882 -33.148 1.00 95.12 96 SER A N 1
ATOM 768 C CA . SER A 1 96 ? 15.241 -4.594 -31.762 1.00 95.12 96 SER A CA 1
ATOM 769 C C . SER A 1 96 ? 16.486 -4.560 -30.880 1.00 95.12 96 SER A C 1
ATOM 771 O O . SER A 1 96 ? 17.488 -5.213 -31.188 1.00 95.12 96 SER A O 1
ATOM 773 N N . LEU A 1 97 ? 16.434 -3.805 -29.783 1.00 95.69 97 LEU A N 1
ATOM 774 C CA . LEU A 1 97 ? 17.510 -3.833 -28.799 1.00 95.69 97 LEU A CA 1
ATOM 775 C C . LEU A 1 97 ? 17.615 -5.218 -28.150 1.00 95.69 97 LEU A C 1
ATOM 777 O O . LEU A 1 97 ? 16.605 -5.890 -27.927 1.00 95.69 97 LEU A O 1
ATOM 781 N N . ASP A 1 98 ? 18.842 -5.645 -27.860 1.00 94.81 98 ASP A N 1
ATOM 782 C CA . ASP A 1 98 ? 19.077 -6.810 -27.012 1.00 94.81 98 ASP A CA 1
ATOM 783 C C . ASP A 1 98 ? 18.827 -6.457 -25.531 1.00 94.81 98 ASP A C 1
ATOM 785 O O . ASP A 1 98 ? 18.816 -5.287 -25.137 1.00 94.81 98 ASP A O 1
ATOM 789 N N . LYS A 1 99 ? 18.589 -7.478 -24.701 1.00 95.31 99 LYS A N 1
ATOM 790 C CA . LYS A 1 99 ? 18.223 -7.301 -23.286 1.00 95.31 99 LYS A CA 1
ATOM 791 C C . LYS A 1 99 ? 19.266 -6.508 -22.500 1.00 95.31 99 LYS A C 1
ATOM 793 O O . LYS A 1 99 ? 18.908 -5.599 -21.755 1.00 95.31 99 LYS A O 1
ATOM 798 N N . ASP A 1 100 ? 20.545 -6.813 -22.703 1.00 93.62 100 ASP A N 1
ATOM 799 C CA . ASP A 1 100 ? 21.641 -6.130 -22.015 1.00 93.62 100 ASP A CA 1
ATOM 800 C C . ASP A 1 100 ? 21.699 -4.649 -22.403 1.00 93.62 100 ASP A C 1
ATOM 802 O O . ASP A 1 100 ? 21.958 -3.784 -21.566 1.00 93.62 100 ASP A O 1
ATOM 806 N N . THR A 1 101 ? 21.407 -4.336 -23.663 1.00 95.00 101 THR A N 1
ATOM 807 C CA . THR A 1 101 ? 21.342 -2.963 -24.165 1.00 95.00 101 THR A CA 1
ATOM 808 C C . THR A 1 101 ? 20.163 -2.205 -23.580 1.00 95.00 101 THR A C 1
ATOM 810 O O . THR A 1 101 ? 20.346 -1.066 -23.158 1.00 95.00 101 THR A O 1
ATOM 813 N N . ILE A 1 102 ? 18.985 -2.827 -23.483 1.00 96.38 102 ILE A N 1
ATOM 814 C CA . ILE A 1 102 ? 17.815 -2.224 -22.822 1.00 96.38 102 ILE A CA 1
ATOM 815 C C . ILE A 1 102 ? 18.128 -1.938 -21.348 1.00 96.38 102 ILE A C 1
ATOM 817 O O . ILE A 1 102 ? 17.848 -0.844 -20.862 1.00 96.38 102 ILE A O 1
ATOM 821 N N . TYR A 1 103 ? 18.762 -2.885 -20.649 1.00 95.06 103 TYR A N 1
ATOM 822 C CA . TYR A 1 103 ? 19.172 -2.702 -19.257 1.00 95.06 103 TYR A CA 1
ATOM 823 C C . TYR A 1 103 ? 20.121 -1.506 -19.099 1.00 95.06 103 TYR A C 1
ATOM 825 O O . TYR A 1 103 ? 19.891 -0.642 -18.255 1.00 95.06 103 TYR A O 1
ATOM 833 N N . GLN A 1 104 ? 21.165 -1.413 -19.934 1.00 91.75 104 GLN A N 1
ATOM 834 C CA . GLN A 1 104 ? 22.094 -0.276 -19.891 1.00 91.75 104 GLN A CA 1
ATOM 835 C C . GLN A 1 104 ? 21.426 1.049 -20.248 1.00 91.75 104 GLN A C 1
ATOM 837 O O . GLN A 1 104 ? 21.747 2.072 -19.646 1.00 91.75 104 GLN A O 1
ATOM 842 N N . LEU A 1 105 ? 20.496 1.027 -21.202 1.00 94.19 105 LEU A N 1
ATOM 843 C CA . LEU A 1 105 ? 19.739 2.200 -21.605 1.00 94.19 105 LEU A CA 1
ATOM 844 C C . LEU A 1 105 ? 18.900 2.740 -20.441 1.00 94.19 105 LEU A C 1
ATOM 846 O O . LEU A 1 105 ? 18.989 3.923 -20.135 1.00 94.19 105 LEU A O 1
ATOM 850 N N . ILE A 1 106 ? 18.128 1.884 -19.768 1.00 94.69 106 ILE A N 1
ATOM 851 C CA . ILE A 1 106 ? 17.291 2.292 -18.629 1.00 94.69 106 ILE A CA 1
ATOM 852 C C . ILE A 1 106 ? 18.158 2.748 -17.452 1.00 94.69 106 ILE A C 1
ATOM 854 O O . ILE A 1 106 ? 17.878 3.783 -16.853 1.00 94.69 106 ILE A O 1
ATOM 858 N N . LEU A 1 107 ? 19.244 2.026 -17.156 1.00 91.38 107 LEU A N 1
ATOM 859 C CA . LEU A 1 107 ? 20.169 2.380 -16.076 1.00 91.38 107 LEU A CA 1
ATOM 860 C C . LEU A 1 107 ? 20.779 3.776 -16.273 1.00 91.38 107 LEU A C 1
ATOM 862 O O . LEU A 1 107 ? 20.998 4.498 -15.303 1.00 91.38 107 LEU A O 1
ATOM 866 N N . ALA A 1 108 ? 21.060 4.141 -17.523 1.00 89.06 108 ALA A N 1
ATOM 867 C CA . ALA A 1 108 ? 21.645 5.422 -17.889 1.00 89.06 108 ALA A CA 1
ATOM 868 C C . ALA A 1 108 ? 20.612 6.526 -18.173 1.00 89.06 108 ALA A C 1
ATOM 870 O O . ALA A 1 108 ? 21.005 7.639 -18.515 1.00 89.06 108 ALA A O 1
ATOM 871 N N . ASN A 1 109 ? 19.309 6.242 -18.077 1.00 90.50 109 ASN A N 1
ATOM 872 C CA . ASN A 1 109 ? 18.274 7.203 -18.438 1.00 90.50 109 ASN A CA 1
ATOM 873 C C . ASN A 1 109 ? 18.242 8.388 -17.454 1.00 90.50 109 ASN A C 1
ATOM 875 O O . ASN A 1 109 ? 18.006 8.178 -16.261 1.00 90.50 109 ASN A O 1
ATOM 879 N N . PRO A 1 110 ? 18.397 9.641 -17.916 1.00 84.69 110 PRO A N 1
ATOM 880 C CA . PRO A 1 110 ? 18.289 10.808 -17.046 1.00 84.69 110 PRO A CA 1
ATOM 881 C C . PRO A 1 110 ? 16.835 11.248 -16.800 1.00 84.69 110 PRO A C 1
ATOM 883 O O . PRO A 1 110 ? 16.609 12.246 -16.129 1.00 84.69 110 PRO A O 1
ATOM 886 N N . GLY A 1 111 ? 15.835 10.587 -17.400 1.00 85.06 111 GLY A N 1
ATOM 887 C CA . GLY A 1 111 ? 14.415 10.912 -17.189 1.00 85.06 111 GLY A CA 1
ATOM 888 C C . GLY A 1 111 ? 13.921 12.196 -17.870 1.00 85.06 111 GLY A C 1
ATOM 889 O O . GLY A 1 111 ? 12.779 12.598 -17.696 1.00 85.06 111 GLY A O 1
ATOM 890 N N . ARG A 1 112 ? 14.758 12.862 -18.683 1.00 81.00 112 ARG A N 1
ATOM 891 C CA . ARG A 1 112 ? 14.426 14.172 -19.287 1.00 81.00 112 ARG A CA 1
ATOM 892 C C . ARG A 1 112 ? 13.359 14.128 -20.377 1.00 81.00 112 ARG A C 1
ATOM 894 O O . ARG A 1 112 ? 12.577 15.059 -20.519 1.00 81.00 112 ARG A O 1
ATOM 901 N N . ARG A 1 113 ? 13.432 13.114 -21.241 1.00 83.50 113 ARG A N 1
ATOM 902 C CA . ARG A 1 113 ? 12.581 12.997 -22.440 1.00 83.50 113 ARG A CA 1
ATOM 903 C C . ARG A 1 113 ? 11.618 11.828 -22.345 1.00 83.50 113 ARG A C 1
ATOM 905 O O . ARG A 1 113 ? 10.499 11.937 -22.831 1.00 83.50 113 ARG A O 1
ATOM 912 N N . TRP A 1 114 ? 12.096 10.727 -21.781 1.00 89.12 114 TRP A N 1
ATOM 913 C CA . TRP A 1 114 ? 11.330 9.515 -21.565 1.00 89.12 114 TRP A CA 1
ATOM 914 C C . TRP A 1 114 ? 11.579 9.035 -20.149 1.00 89.12 114 TRP A C 1
ATOM 916 O O . TRP A 1 114 ? 12.727 9.012 -19.695 1.00 89.12 114 TRP A O 1
ATOM 926 N N . THR A 1 115 ? 10.517 8.606 -19.491 1.00 90.75 115 THR A N 1
ATOM 927 C CA . THR A 1 115 ? 10.609 7.860 -18.242 1.00 90.75 115 THR A CA 1
ATOM 928 C C . THR A 1 115 ? 11.193 6.472 -18.504 1.00 90.75 115 THR A C 1
ATOM 930 O O . THR A 1 115 ? 11.103 5.919 -19.607 1.00 90.75 115 THR A O 1
ATOM 933 N N . SER A 1 116 ? 11.774 5.864 -17.473 1.00 93.31 116 SER A N 1
ATOM 934 C CA . SER A 1 116 ? 12.249 4.475 -17.531 1.00 93.31 116 SER A CA 1
ATOM 935 C C . SER A 1 116 ? 11.128 3.506 -17.934 1.00 93.31 116 SER A C 1
ATOM 937 O O . SER A 1 116 ? 11.380 2.541 -18.656 1.00 93.31 116 SER A O 1
ATOM 939 N N . PHE A 1 117 ? 9.886 3.802 -17.537 1.00 93.88 117 PHE A N 1
ATOM 940 C CA . PHE A 1 117 ? 8.700 3.046 -17.934 1.00 93.88 117 PHE A CA 1
ATOM 941 C C . PHE A 1 117 ? 8.416 3.148 -19.435 1.00 93.88 117 PHE A C 1
ATOM 943 O O . PHE A 1 117 ? 8.243 2.127 -20.093 1.00 93.88 117 PHE A O 1
ATOM 950 N N . GLU A 1 118 ? 8.435 4.349 -20.014 1.00 93.62 118 GLU A N 1
ATOM 951 C CA . GLU A 1 118 ? 8.216 4.529 -21.456 1.00 93.62 118 GLU A CA 1
ATOM 952 C C . GLU A 1 118 ? 9.283 3.817 -22.293 1.00 93.62 118 GLU A C 1
ATOM 954 O O . GLU A 1 118 ? 8.956 3.204 -23.311 1.00 93.62 118 GLU A O 1
ATOM 959 N N . LEU A 1 119 ? 10.548 3.840 -21.857 1.00 93.19 119 LEU A N 1
ATOM 960 C CA . LEU A 1 119 ? 11.621 3.088 -22.515 1.00 93.19 119 LEU A CA 1
ATOM 961 C C . LEU A 1 119 ? 11.387 1.577 -22.434 1.00 93.19 119 LEU A C 1
ATOM 963 O O . LEU A 1 119 ? 11.632 0.864 -23.409 1.00 93.19 119 LEU A O 1
ATOM 967 N N . TRP A 1 120 ? 10.887 1.078 -21.304 1.00 94.12 120 TRP A N 1
ATOM 968 C CA . TRP A 1 120 ? 10.506 -0.325 -21.170 1.00 94.12 120 TRP A CA 1
ATOM 969 C C . TRP A 1 120 ? 9.326 -0.686 -22.081 1.00 94.12 120 TRP A C 1
ATOM 971 O O . TRP A 1 120 ? 9.429 -1.654 -22.837 1.00 94.12 120 TRP A O 1
ATOM 981 N N . VAL A 1 121 ? 8.263 0.127 -22.112 1.00 92.44 121 VAL A N 1
ATOM 982 C CA . VAL A 1 121 ? 7.098 -0.069 -22.995 1.00 92.44 121 VAL A CA 1
ATOM 983 C C . VAL A 1 121 ? 7.494 -0.033 -24.471 1.00 92.44 121 VAL A C 1
ATOM 985 O O . VAL A 1 121 ? 6.984 -0.824 -25.253 1.00 92.44 121 VAL A O 1
ATOM 988 N N . GLN A 1 122 ? 8.426 0.827 -24.884 1.00 91.06 122 GLN A N 1
ATOM 989 C CA . GLN A 1 122 ? 8.888 0.876 -26.279 1.00 91.06 122 GLN A CA 1
ATOM 990 C C . GLN A 1 122 ? 9.645 -0.387 -26.713 1.00 91.06 122 GLN A C 1
ATOM 992 O O . GLN A 1 122 ? 9.699 -0.687 -27.905 1.00 91.06 122 GLN A O 1
ATOM 997 N N . ASN A 1 123 ? 10.229 -1.127 -25.766 1.00 89.06 123 ASN A N 1
ATOM 998 C CA . ASN A 1 123 ? 11.052 -2.303 -26.050 1.00 89.06 123 ASN A CA 1
ATOM 999 C C . ASN A 1 123 ? 10.414 -3.634 -25.588 1.00 89.06 123 ASN A C 1
ATOM 1001 O O . ASN A 1 123 ? 10.995 -4.685 -25.854 1.00 89.06 123 ASN A O 1
ATOM 1005 N N . LEU A 1 124 ? 9.246 -3.594 -24.921 1.00 82.12 124 LEU A N 1
ATOM 1006 C CA . LEU A 1 124 ? 8.406 -4.713 -24.441 1.00 82.12 124 LEU A CA 1
ATOM 1007 C C . LEU A 1 124 ? 9.176 -5.995 -24.094 1.00 82.12 124 LEU A C 1
ATOM 1009 O O . LEU A 1 124 ? 9.029 -7.039 -24.735 1.00 82.12 124 LEU A O 1
ATOM 1013 N N . THR A 1 125 ? 9.984 -5.929 -23.039 1.00 83.56 125 THR A N 1
ATOM 1014 C CA . THR A 1 125 ? 10.741 -7.082 -22.543 1.00 83.56 125 THR A CA 1
ATOM 1015 C C . THR A 1 125 ? 10.077 -7.705 -21.316 1.00 83.56 125 THR A C 1
ATOM 1017 O O . THR A 1 125 ? 9.693 -7.003 -20.383 1.00 83.56 125 THR A O 1
ATOM 1020 N N . ARG A 1 126 ? 9.991 -9.042 -21.292 1.00 83.81 126 ARG A N 1
ATOM 1021 C CA . ARG A 1 126 ? 9.542 -9.841 -20.131 1.00 83.81 126 ARG A CA 1
ATOM 1022 C C . ARG A 1 126 ? 10.683 -10.166 -19.159 1.00 83.81 126 ARG A C 1
ATOM 1024 O O . ARG A 1 126 ? 10.644 -11.180 -18.481 1.00 83.81 126 ARG A O 1
ATOM 1031 N N . ASP A 1 127 ? 11.761 -9.391 -19.192 1.00 89.81 127 ASP A N 1
ATOM 1032 C CA . ASP A 1 127 ? 12.933 -9.650 -18.361 1.00 89.81 127 ASP A CA 1
ATOM 1033 C C . ASP A 1 127 ? 12.761 -9.045 -16.965 1.00 89.81 127 ASP A C 1
ATOM 1035 O O . ASP A 1 127 ? 12.647 -7.825 -16.827 1.00 89.81 127 ASP A O 1
ATOM 1039 N N . ASP A 1 128 ? 12.760 -9.896 -15.943 1.00 89.12 128 ASP A N 1
ATOM 1040 C CA . ASP A 1 128 ? 12.493 -9.511 -14.551 1.00 89.12 128 ASP A CA 1
ATOM 1041 C C . ASP A 1 128 ? 13.508 -8.501 -14.024 1.00 89.12 128 ASP A C 1
ATOM 1043 O O . ASP A 1 128 ? 13.131 -7.551 -13.344 1.00 89.12 128 ASP A O 1
ATOM 1047 N N . LYS A 1 129 ? 14.781 -8.617 -14.425 1.00 91.06 129 LYS A N 1
ATOM 1048 C CA . LYS A 1 129 ? 15.823 -7.669 -14.000 1.00 91.06 129 LYS A CA 1
ATOM 1049 C C . LYS A 1 129 ? 15.568 -6.273 -14.545 1.00 91.06 129 LYS A C 1
ATOM 1051 O O . LYS A 1 129 ? 15.856 -5.281 -13.880 1.00 91.06 129 LYS A O 1
ATOM 1056 N N . ILE A 1 130 ? 15.048 -6.188 -15.769 1.00 92.94 130 ILE A N 1
ATOM 1057 C CA . ILE A 1 130 ? 14.700 -4.909 -16.386 1.00 92.94 130 ILE A CA 1
ATOM 1058 C C . ILE A 1 130 ? 13.446 -4.338 -15.721 1.00 92.94 130 ILE A C 1
ATOM 1060 O O . ILE A 1 130 ? 13.442 -3.156 -15.389 1.00 92.94 130 ILE A O 1
ATOM 1064 N N . ARG A 1 131 ? 12.421 -5.163 -15.468 1.00 91.31 131 ARG A N 1
ATOM 1065 C CA . ARG A 1 131 ? 11.210 -4.734 -14.747 1.00 91.31 131 ARG A CA 1
ATOM 1066 C C . ARG A 1 131 ? 11.542 -4.193 -13.354 1.00 91.31 131 ARG A C 1
ATOM 1068 O O . ARG A 1 131 ? 11.136 -3.081 -13.030 1.00 91.31 131 ARG A O 1
ATOM 1075 N N . GLN A 1 132 ? 12.367 -4.910 -12.593 1.00 91.06 132 GLN A N 1
ATOM 1076 C CA . GLN A 1 132 ? 12.819 -4.490 -11.266 1.00 91.06 132 GLN A CA 1
ATOM 1077 C C . GLN A 1 132 ? 13.627 -3.186 -11.315 1.00 91.06 132 GLN A C 1
ATOM 1079 O O . GLN A 1 132 ? 13.435 -2.304 -10.479 1.00 91.06 132 GLN A O 1
ATOM 1084 N N . LEU A 1 133 ? 14.501 -3.021 -12.316 1.00 92.44 133 LEU A N 1
ATOM 1085 C CA . LEU A 1 133 ? 15.235 -1.770 -12.514 1.00 92.44 133 LEU A CA 1
ATOM 1086 C C . LEU A 1 133 ? 14.284 -0.592 -12.782 1.00 92.44 133 LEU A C 1
ATOM 1088 O O . LEU A 1 133 ? 14.485 0.487 -12.228 1.00 92.44 133 LEU A O 1
ATOM 1092 N N . VAL A 1 134 ? 13.254 -0.789 -13.610 1.00 93.50 134 VAL A N 1
ATOM 1093 C CA . VAL A 1 134 ? 12.249 0.245 -13.902 1.00 93.50 134 VAL A CA 1
ATOM 1094 C C . VAL A 1 134 ? 11.449 0.588 -12.649 1.00 93.50 134 VAL A C 1
ATOM 1096 O O . VAL A 1 134 ? 11.295 1.771 -12.358 1.00 93.50 134 VAL A O 1
ATOM 1099 N N . LEU A 1 135 ? 10.987 -0.408 -11.886 1.00 92.50 135 LEU A N 1
ATOM 1100 C CA . LEU A 1 135 ? 10.262 -0.162 -10.639 1.00 92.50 135 LEU A CA 1
ATOM 1101 C C . LEU A 1 135 ? 11.115 0.654 -9.667 1.00 92.50 135 LEU A C 1
ATOM 1103 O O . LEU A 1 135 ? 10.673 1.699 -9.195 1.00 92.50 135 LEU A O 1
ATOM 1107 N N . ARG A 1 136 ? 12.360 0.227 -9.431 1.00 91.31 136 ARG A N 1
ATOM 1108 C CA . ARG A 1 136 ? 13.288 0.938 -8.547 1.00 91.31 136 ARG A CA 1
ATOM 1109 C C . ARG A 1 136 ? 13.441 2.399 -8.960 1.00 91.31 136 ARG A C 1
ATOM 1111 O O . ARG A 1 136 ? 13.348 3.294 -8.133 1.00 91.31 136 ARG A O 1
ATOM 1118 N N . ARG A 1 137 ? 13.602 2.644 -10.259 1.00 91.38 137 ARG A N 1
ATOM 1119 C CA . ARG A 1 137 ? 13.697 3.989 -10.841 1.00 91.38 137 ARG A CA 1
ATOM 1120 C C . ARG A 1 137 ? 12.429 4.827 -10.659 1.00 91.38 137 ARG A C 1
ATOM 1122 O O . ARG A 1 137 ? 12.535 6.032 -10.465 1.00 91.38 137 ARG A O 1
ATOM 1129 N N . LEU A 1 138 ? 11.245 4.220 -10.722 1.00 91.69 138 LEU A N 1
ATOM 1130 C CA . LEU A 1 138 ? 9.977 4.920 -10.490 1.00 91.69 138 LEU A CA 1
ATOM 1131 C C . LEU A 1 138 ? 9.761 5.274 -9.011 1.00 91.69 138 LEU A C 1
ATOM 1133 O O . LEU A 1 138 ? 9.158 6.310 -8.734 1.00 91.69 138 LEU A O 1
ATOM 1137 N N . VAL A 1 139 ? 10.245 4.435 -8.089 1.00 91.31 139 VAL A N 1
ATOM 1138 C CA . VAL A 1 139 ? 10.071 4.598 -6.635 1.00 91.31 139 VAL A CA 1
ATOM 1139 C C . VAL A 1 139 ? 11.150 5.496 -6.026 1.00 91.31 139 VAL A C 1
ATOM 1141 O O . VAL A 1 139 ? 10.839 6.464 -5.341 1.00 91.31 139 VAL A O 1
ATOM 1144 N N . GLU A 1 140 ? 12.424 5.212 -6.296 1.00 88.31 140 GLU A N 1
ATOM 1145 C CA . GLU A 1 140 ? 13.570 5.948 -5.738 1.00 88.31 140 GLU A CA 1
ATOM 1146 C C . GLU A 1 140 ? 13.862 7.260 -6.482 1.00 88.31 140 GLU A C 1
ATOM 1148 O O . GLU A 1 140 ? 14.657 8.082 -6.019 1.00 88.31 140 GLU A O 1
ATOM 1153 N N . GLY A 1 141 ? 13.207 7.455 -7.625 1.00 86.19 141 GLY A N 1
ATOM 1154 C CA . GLY A 1 141 ? 13.303 8.639 -8.459 1.00 86.19 141 GLY A CA 1
ATOM 1155 C C . GLY A 1 141 ? 14.263 8.501 -9.637 1.00 86.19 141 GLY A C 1
ATOM 1156 O O . GLY A 1 141 ? 15.197 7.691 -9.679 1.00 86.19 141 GLY A O 1
ATOM 1157 N N . GLU A 1 142 ? 14.027 9.354 -10.629 1.00 81.94 142 GLU A N 1
ATOM 1158 C CA . GLU A 1 142 ? 14.885 9.470 -11.796 1.00 81.94 142 GLU A CA 1
ATOM 1159 C C . GLU A 1 142 ? 15.961 10.532 -11.541 1.00 81.94 142 GLU A C 1
ATOM 1161 O O . GLU A 1 142 ? 15.665 11.668 -11.171 1.00 81.94 142 GLU A O 1
ATOM 1166 N N . LYS A 1 143 ? 17.235 10.165 -11.720 1.00 68.94 143 LYS A N 1
ATOM 1167 C CA . LYS A 1 143 ? 18.347 11.123 -11.661 1.00 68.94 143 LYS A CA 1
ATOM 1168 C C . LYS A 1 143 ? 18.282 12.061 -12.860 1.00 68.94 143 LYS A C 1
ATOM 1170 O O . LYS A 1 143 ? 18.758 11.704 -13.933 1.00 68.94 143 LYS A O 1
ATOM 1175 N N . VAL A 1 144 ? 17.709 13.243 -12.673 1.00 62.94 144 VAL A N 1
ATOM 1176 C CA . VAL A 1 144 ? 17.727 14.318 -13.668 1.00 62.94 144 VAL A CA 1
ATOM 1177 C C . VAL A 1 144 ? 19.017 15.117 -13.474 1.00 62.94 144 VAL A C 1
ATOM 1179 O O . VAL A 1 144 ? 19.232 15.648 -12.392 1.00 62.94 144 VAL A O 1
ATOM 1182 N N . ASP A 1 145 ? 19.888 15.248 -14.490 1.00 54.84 145 ASP A N 1
ATOM 1183 C CA . ASP A 1 145 ? 21.204 15.903 -14.274 1.00 54.84 145 ASP A CA 1
ATOM 1184 C C . ASP A 1 145 ? 21.130 17.399 -13.882 1.00 54.84 145 ASP A C 1
ATOM 1186 O O . ASP A 1 145 ? 22.163 18.027 -13.661 1.00 54.84 145 ASP A O 1
ATOM 1190 N N . THR A 1 146 ? 19.939 18.002 -13.858 1.00 48.81 146 THR A N 1
ATOM 1191 C CA . THR A 1 146 ? 19.732 19.448 -13.664 1.00 48.81 146 THR A CA 1
ATOM 1192 C C . THR A 1 146 ? 18.703 19.803 -12.591 1.00 48.81 146 THR A C 1
ATOM 1194 O O . THR A 1 146 ? 18.545 20.984 -12.296 1.00 48.81 146 THR A O 1
ATOM 1197 N N . GLU A 1 147 ? 18.016 18.825 -12.001 1.00 57.28 147 GLU A N 1
ATOM 1198 C CA . GLU A 1 147 ? 16.939 19.049 -11.029 1.00 57.28 147 GLU A CA 1
ATOM 1199 C C . GLU A 1 147 ? 17.109 18.112 -9.824 1.00 57.28 147 GLU A C 1
ATOM 1201 O O . GLU A 1 147 ? 17.780 17.083 -9.945 1.00 57.28 147 GLU A O 1
ATOM 1206 N N . PRO A 1 148 ? 16.570 18.461 -8.638 1.00 59.41 148 PRO A N 1
ATOM 1207 C CA . PRO A 1 148 ? 16.500 17.509 -7.533 1.00 59.41 148 PRO A CA 1
ATOM 1208 C C . PRO A 1 148 ? 15.845 16.207 -8.013 1.00 59.41 148 PRO A C 1
ATOM 1210 O O . PRO A 1 148 ? 14.908 16.253 -8.807 1.00 59.41 148 PRO A O 1
ATOM 1213 N N . GLU A 1 149 ? 16.358 15.058 -7.555 1.00 65.94 149 GLU A N 1
ATOM 1214 C CA . GLU A 1 149 ? 15.823 13.738 -7.920 1.00 65.94 149 GLU A CA 1
ATOM 1215 C C . GLU A 1 149 ? 14.294 13.740 -7.774 1.00 65.94 149 GLU A C 1
ATOM 1217 O O . GLU A 1 149 ? 13.773 14.065 -6.702 1.00 65.94 149 GLU A O 1
ATOM 1222 N N . ASP A 1 150 ? 13.580 13.396 -8.851 1.00 72.75 150 ASP A N 1
ATOM 1223 C CA . ASP A 1 150 ? 12.117 13.373 -8.871 1.00 72.75 150 ASP A CA 1
ATOM 1224 C C . ASP A 1 150 ? 11.612 12.128 -8.126 1.00 72.75 150 ASP A C 1
ATOM 1226 O O . ASP A 1 150 ? 11.243 11.104 -8.713 1.00 72.75 150 ASP A O 1
ATOM 1230 N N . LYS A 1 151 ? 11.665 12.222 -6.795 1.00 80.12 151 LYS A N 1
ATOM 1231 C CA . LYS A 1 151 ? 11.258 11.188 -5.834 1.00 80.12 151 LYS A CA 1
ATOM 1232 C C . LYS A 1 151 ? 9.765 11.183 -5.558 1.00 80.12 151 LYS A C 1
ATOM 1234 O O . LYS A 1 151 ? 9.265 10.286 -4.886 1.00 80.12 151 LYS A O 1
ATOM 1239 N N . GLU A 1 152 ? 9.036 12.191 -6.030 1.00 89.19 152 GLU A N 1
ATOM 1240 C CA . GLU A 1 152 ? 7.606 12.240 -5.789 1.00 89.19 152 GLU A CA 1
ATOM 1241 C C . GLU A 1 152 ? 6.899 11.230 -6.694 1.00 89.19 152 GLU A C 1
ATOM 1243 O O . GLU A 1 152 ? 6.922 11.318 -7.925 1.00 89.19 152 GLU A O 1
ATOM 1248 N N . ILE A 1 153 ? 6.242 10.252 -6.074 1.00 92.44 153 ILE A N 1
ATOM 1249 C CA . ILE A 1 153 ? 5.327 9.358 -6.776 1.00 92.44 153 ILE A CA 1
ATOM 1250 C C . ILE A 1 153 ? 4.024 10.123 -7.021 1.00 92.44 153 ILE A C 1
ATOM 1252 O O . ILE A 1 153 ? 3.230 10.359 -6.106 1.00 92.44 153 ILE A O 1
ATOM 1256 N N . THR A 1 154 ? 3.837 10.530 -8.274 1.00 94.56 154 THR A N 1
ATOM 1257 C CA . THR A 1 154 ? 2.603 11.132 -8.792 1.00 94.56 154 THR A CA 1
ATOM 1258 C C . THR A 1 154 ? 1.625 10.049 -9.247 1.00 94.56 154 THR A C 1
ATOM 1260 O O . THR A 1 154 ? 2.009 8.899 -9.460 1.00 94.56 154 THR A O 1
ATOM 1263 N N . LEU A 1 155 ? 0.365 10.416 -9.498 1.00 95.56 155 LEU A N 1
ATOM 1264 C CA . LEU A 1 155 ? -0.641 9.480 -10.017 1.00 95.56 155 LEU A CA 1
ATOM 1265 C C . LEU A 1 155 ? -0.214 8.813 -11.339 1.00 95.56 155 LEU A C 1
ATOM 1267 O O . LEU A 1 155 ? -0.461 7.630 -11.546 1.00 95.56 155 LEU A O 1
ATOM 1271 N N . SER A 1 156 ? 0.487 9.541 -12.216 1.00 93.69 156 SER A N 1
ATOM 1272 C CA . SER A 1 156 ? 1.012 8.974 -13.468 1.00 93.69 156 SER A CA 1
ATOM 1273 C C . SER A 1 156 ? 2.093 7.916 -13.220 1.00 93.69 156 SER A C 1
ATOM 1275 O O . SER A 1 156 ? 2.117 6.890 -13.906 1.00 93.69 156 SER A O 1
ATOM 1277 N N . LYS A 1 157 ? 2.978 8.139 -12.236 1.00 93.50 157 LYS A N 1
ATOM 1278 C CA . LYS A 1 157 ? 3.971 7.136 -11.827 1.00 93.50 157 LYS A CA 1
ATOM 1279 C C . LYS A 1 157 ? 3.297 5.939 -11.167 1.00 93.50 157 LYS A C 1
ATOM 1281 O O . LYS A 1 157 ? 3.633 4.819 -11.520 1.00 93.50 157 LYS A O 1
ATOM 1286 N N . ALA A 1 158 ? 2.309 6.156 -10.299 1.00 94.88 158 ALA A N 1
ATOM 1287 C CA . ALA A 1 158 ? 1.553 5.074 -9.669 1.00 94.88 158 ALA A CA 1
ATOM 1288 C C . ALA A 1 158 ? 0.862 4.171 -10.708 1.00 94.88 158 ALA A C 1
ATOM 1290 O O . ALA A 1 158 ? 0.985 2.954 -10.628 1.00 94.88 158 ALA A O 1
ATOM 1291 N N . ILE A 1 159 ? 0.240 4.746 -11.747 1.00 95.19 159 ILE A N 1
ATOM 1292 C CA . ILE A 1 159 ? -0.316 3.973 -12.877 1.00 95.19 159 ILE A CA 1
ATOM 1293 C C . ILE A 1 159 ? 0.773 3.136 -13.556 1.00 95.19 159 ILE A C 1
ATOM 1295 O O . ILE A 1 159 ? 0.560 1.959 -13.831 1.00 95.19 159 ILE A O 1
ATOM 1299 N N . SER A 1 160 ? 1.941 3.733 -13.802 1.00 94.00 160 SER A N 1
ATOM 1300 C CA . SER A 1 160 ? 3.072 3.038 -14.430 1.00 94.00 160 SER A CA 1
ATOM 1301 C C . SER A 1 160 ? 3.581 1.882 -13.561 1.00 94.00 160 SER A C 1
ATOM 1303 O O . SER A 1 160 ? 3.884 0.815 -14.082 1.00 94.00 160 SER A O 1
ATOM 1305 N N . ILE A 1 161 ? 3.632 2.073 -12.239 1.00 93.62 161 ILE A N 1
ATOM 1306 C CA . ILE A 1 161 ? 4.021 1.050 -11.259 1.00 93.62 161 ILE A CA 1
ATOM 1307 C C . ILE A 1 161 ? 3.031 -0.118 -11.277 1.00 93.62 161 ILE A C 1
ATOM 1309 O O . ILE A 1 161 ? 3.452 -1.262 -11.393 1.00 93.62 161 ILE A O 1
ATOM 1313 N N . ILE A 1 162 ? 1.726 0.160 -11.240 1.00 93.00 162 ILE A N 1
ATOM 1314 C CA . ILE A 1 162 ? 0.681 -0.876 -11.273 1.00 93.00 162 ILE A CA 1
ATOM 1315 C C . ILE A 1 162 ? 0.737 -1.664 -12.595 1.00 93.00 162 ILE A C 1
ATOM 1317 O O . ILE A 1 162 ? 0.578 -2.879 -12.611 1.00 93.00 162 ILE A O 1
ATOM 1321 N N . GLN A 1 163 ? 1.038 -0.997 -13.714 1.00 91.62 163 GLN A N 1
ATOM 1322 C CA . GLN A 1 163 ? 1.180 -1.643 -15.025 1.00 91.62 163 GLN A CA 1
ATOM 1323 C C . GLN A 1 163 ? 2.421 -2.539 -15.169 1.00 91.62 163 GLN A C 1
ATOM 1325 O O . GLN A 1 163 ? 2.497 -3.289 -16.145 1.00 91.62 163 GLN A O 1
ATOM 1330 N N . LEU A 1 164 ? 3.397 -2.467 -14.255 1.00 88.69 164 LEU A N 1
ATOM 1331 C CA . LEU A 1 164 ? 4.600 -3.307 -14.316 1.00 88.69 164 LEU A CA 1
ATOM 1332 C C . LEU A 1 164 ? 4.370 -4.757 -13.872 1.00 88.69 164 LEU A C 1
ATOM 1334 O O . LEU A 1 164 ? 5.262 -5.574 -14.121 1.00 88.69 164 LEU A O 1
ATOM 1338 N N . ASP A 1 165 ? 3.190 -5.062 -13.317 1.00 76.19 165 ASP A N 1
ATOM 1339 C CA . ASP A 1 165 ? 2.804 -6.370 -12.775 1.00 76.19 165 ASP A CA 1
ATOM 1340 C C . ASP A 1 165 ? 3.714 -6.788 -11.604 1.00 76.19 165 ASP A C 1
ATOM 1342 O O . ASP A 1 165 ? 4.865 -7.194 -11.792 1.00 76.19 165 ASP A O 1
ATOM 1346 N N . LEU A 1 166 ? 3.230 -6.568 -10.378 1.00 70.75 166 LEU A N 1
ATOM 1347 C CA . LEU A 1 166 ? 4.055 -6.449 -9.169 1.00 70.75 166 LEU A CA 1
ATOM 1348 C C . LEU A 1 166 ? 4.374 -7.772 -8.462 1.00 70.75 166 LEU A C 1
ATOM 1350 O O . LEU A 1 166 ? 5.165 -7.767 -7.523 1.00 70.75 166 LEU A O 1
ATOM 1354 N N . ASP A 1 167 ? 3.844 -8.890 -8.958 1.00 64.94 167 ASP A N 1
ATOM 1355 C CA . ASP A 1 167 ? 3.809 -10.208 -8.306 1.00 64.94 167 ASP A CA 1
ATOM 1356 C C . ASP A 1 167 ? 5.176 -10.813 -7.892 1.00 64.94 167 ASP A C 1
ATOM 1358 O O . ASP A 1 167 ? 5.214 -11.873 -7.271 1.00 64.94 167 ASP A O 1
ATOM 1362 N N . THR A 1 168 ? 6.315 -10.200 -8.244 1.00 61.19 168 THR A N 1
ATOM 1363 C CA . THR A 1 168 ? 7.665 -10.738 -7.963 1.00 61.19 168 THR A CA 1
ATOM 1364 C C . THR A 1 168 ? 8.727 -9.668 -7.663 1.00 61.19 168 THR A C 1
ATOM 1366 O O . THR A 1 168 ? 9.887 -9.820 -8.060 1.00 61.19 168 THR A O 1
ATOM 1369 N N . MET A 1 169 ? 8.361 -8.531 -7.070 1.00 67.38 169 MET A N 1
ATOM 1370 C CA . MET A 1 169 ? 9.259 -7.369 -7.017 1.00 67.38 169 MET A CA 1
ATOM 1371 C C . MET A 1 169 ? 9.976 -7.221 -5.668 1.00 67.38 169 MET A C 1
ATOM 1373 O O . MET A 1 169 ? 9.379 -6.845 -4.671 1.00 67.38 169 MET A O 1
ATOM 1377 N N . GLU A 1 170 ? 11.299 -7.403 -5.658 1.00 83.19 170 GLU A N 1
ATOM 1378 C CA . GLU A 1 170 ? 12.122 -7.110 -4.477 1.00 83.19 170 GLU A CA 1
ATOM 1379 C C . GLU A 1 170 ? 12.473 -5.609 -4.431 1.00 83.19 170 GLU A C 1
ATOM 1381 O O . GLU A 1 170 ? 13.394 -5.137 -5.120 1.00 83.19 170 GLU A O 1
ATOM 1386 N N . LEU A 1 171 ? 11.726 -4.857 -3.624 1.00 88.38 171 LEU A N 1
ATOM 1387 C CA . LEU A 1 171 ? 12.098 -3.528 -3.134 1.00 88.38 171 LEU A CA 1
ATOM 1388 C C . LEU A 1 171 ? 12.666 -3.654 -1.720 1.00 88.38 171 LEU A C 1
ATOM 1390 O O . LEU A 1 171 ? 12.213 -4.496 -0.952 1.00 88.38 171 LEU A O 1
ATOM 1394 N N . ASP A 1 172 ? 13.636 -2.814 -1.357 1.00 91.81 172 ASP A N 1
ATOM 1395 C CA . ASP A 1 172 ? 14.069 -2.752 0.039 1.00 91.81 172 ASP A CA 1
ATOM 1396 C C . ASP A 1 172 ? 12.973 -2.131 0.934 1.00 91.81 172 ASP A C 1
ATOM 1398 O O . ASP A 1 172 ? 12.106 -1.402 0.435 1.00 91.81 172 ASP A O 1
ATOM 1402 N N . PRO A 1 173 ? 13.017 -2.362 2.259 1.00 93.50 173 PRO A N 1
ATOM 1403 C CA . PRO A 1 173 ? 11.982 -1.887 3.175 1.00 93.50 173 PRO A CA 1
ATOM 1404 C C . PRO A 1 173 ? 11.709 -0.376 3.120 1.00 93.50 173 PRO A C 1
ATOM 1406 O O . PRO A 1 173 ? 10.567 0.053 3.293 1.00 93.50 173 PRO A O 1
ATOM 1409 N N . ALA A 1 174 ? 12.726 0.456 2.862 1.00 92.44 174 ALA A N 1
ATOM 1410 C CA . ALA A 1 174 ? 12.543 1.905 2.791 1.00 92.44 174 ALA A CA 1
ATOM 1411 C C . ALA A 1 174 ? 11.809 2.312 1.505 1.00 92.44 174 ALA A C 1
ATOM 1413 O O . ALA A 1 174 ? 10.921 3.167 1.546 1.00 92.44 174 ALA A O 1
ATOM 1414 N N . ALA A 1 175 ? 12.139 1.675 0.379 1.00 91.75 175 ALA A N 1
ATOM 1415 C CA . ALA A 1 175 ? 11.438 1.865 -0.886 1.00 91.75 175 ALA A CA 1
ATOM 1416 C C . ALA A 1 175 ? 9.983 1.363 -0.824 1.00 91.75 175 ALA A C 1
ATOM 1418 O O . ALA A 1 175 ? 9.083 2.055 -1.304 1.00 91.75 175 ALA A O 1
ATOM 1419 N N . GLN A 1 176 ? 9.732 0.213 -0.185 1.00 93.88 176 GLN A N 1
ATOM 1420 C CA . GLN A 1 176 ? 8.371 -0.290 0.043 1.00 93.88 176 GLN A CA 1
ATOM 1421 C C . GLN A 1 176 ? 7.544 0.690 0.880 1.00 93.88 176 GLN A C 1
ATOM 1423 O O . GLN A 1 176 ? 6.438 1.058 0.484 1.00 93.88 176 GLN A O 1
ATOM 1428 N N . LYS A 1 177 ? 8.097 1.175 2.000 1.00 94.31 177 LYS A N 1
ATOM 1429 C CA . LYS A 1 177 ? 7.422 2.157 2.856 1.00 94.31 177 LYS A CA 1
ATOM 1430 C C . LYS A 1 177 ? 7.060 3.427 2.087 1.00 94.31 177 LYS A C 1
ATOM 1432 O O . LYS A 1 177 ? 5.913 3.866 2.135 1.00 94.31 177 LYS A O 1
ATOM 1437 N N . LEU A 1 178 ? 8.010 3.975 1.324 1.00 93.12 178 LEU A N 1
ATOM 1438 C CA . LEU A 1 178 ? 7.789 5.158 0.488 1.00 93.12 178 LEU A CA 1
ATOM 1439 C C . LEU A 1 178 ? 6.662 4.933 -0.529 1.00 93.12 178 LEU A C 1
ATOM 1441 O O . LEU A 1 178 ? 5.836 5.822 -0.748 1.00 93.12 178 LEU A O 1
ATOM 1445 N N . LEU A 1 179 ? 6.615 3.748 -1.142 1.00 94.38 179 LEU A N 1
ATOM 1446 C CA . LEU A 1 179 ? 5.587 3.389 -2.112 1.00 94.38 179 LEU A CA 1
ATOM 1447 C C . LEU A 1 179 ? 4.194 3.312 -1.472 1.00 94.38 179 LEU A C 1
ATOM 1449 O O . LEU A 1 179 ? 3.251 3.903 -2.002 1.00 94.38 179 LEU A O 1
ATOM 1453 N N . VAL A 1 180 ? 4.068 2.646 -0.322 1.00 95.62 180 VAL A N 1
ATOM 1454 C CA . VAL A 1 180 ? 2.800 2.541 0.418 1.00 95.62 180 VAL A CA 1
ATOM 1455 C C . VAL A 1 180 ? 2.305 3.921 0.856 1.00 95.62 180 VAL A C 1
ATOM 1457 O O . VAL A 1 180 ? 1.153 4.273 0.605 1.00 95.62 180 VAL A O 1
ATOM 1460 N N . GLU A 1 181 ? 3.175 4.742 1.449 1.00 95.00 181 GLU A N 1
ATOM 1461 C CA . GLU A 1 181 ? 2.824 6.102 1.878 1.00 95.00 181 GLU A CA 1
ATOM 1462 C C . GLU A 1 181 ? 2.380 6.978 0.698 1.00 95.00 181 GLU A C 1
ATOM 1464 O O . GLU A 1 181 ? 1.430 7.761 0.809 1.00 95.00 181 GLU A O 1
ATOM 1469 N N . ALA A 1 182 ? 3.022 6.829 -0.463 1.00 95.62 182 ALA A N 1
ATOM 1470 C CA . ALA A 1 182 ? 2.593 7.510 -1.674 1.00 95.62 182 ALA A CA 1
ATOM 1471 C C . ALA A 1 182 ? 1.219 7.033 -2.161 1.00 95.62 182 ALA A C 1
ATOM 1473 O O . ALA A 1 182 ? 0.403 7.866 -2.558 1.00 95.62 182 ALA A O 1
ATOM 1474 N N . PHE A 1 183 ? 0.940 5.728 -2.116 1.00 96.94 183 PHE A N 1
ATOM 1475 C CA . PHE A 1 183 ? -0.366 5.183 -2.493 1.00 96.94 183 PHE A CA 1
ATOM 1476 C C . PHE A 1 183 ? -1.463 5.684 -1.552 1.00 96.94 183 PHE A C 1
ATOM 1478 O O . PHE A 1 183 ? -2.528 6.070 -2.024 1.00 96.94 183 PHE A O 1
ATOM 1485 N N . PHE A 1 184 ? -1.185 5.794 -0.253 1.00 96.62 184 PHE A N 1
ATOM 1486 C CA . PHE A 1 184 ? -2.103 6.400 0.715 1.00 96.62 184 PHE A CA 1
ATOM 1487 C C . PHE A 1 184 ? -2.361 7.876 0.429 1.00 96.62 184 PHE A C 1
ATOM 1489 O O . PHE A 1 184 ? -3.510 8.309 0.416 1.00 96.62 184 PHE A O 1
ATOM 1496 N N . ARG A 1 185 ? -1.315 8.656 0.135 1.00 95.94 185 ARG A N 1
ATOM 1497 C CA . ARG A 1 185 ? -1.463 10.073 -0.236 1.00 95.94 185 ARG A CA 1
ATOM 1498 C C . ARG A 1 185 ? -2.276 10.261 -1.520 1.00 95.94 185 ARG A C 1
ATOM 1500 O O . ARG A 1 185 ? -2.954 11.273 -1.671 1.00 95.94 185 ARG A O 1
ATOM 1507 N N . LEU A 1 186 ? -2.174 9.316 -2.452 1.00 97.19 186 LEU A N 1
ATOM 1508 C CA . LEU A 1 186 ? -2.902 9.321 -3.720 1.00 97.19 186 LEU A CA 1
ATOM 1509 C C . LEU A 1 186 ? -4.286 8.657 -3.628 1.00 97.19 186 LEU A C 1
ATOM 1511 O O . LEU A 1 186 ? -4.966 8.587 -4.651 1.00 97.19 186 LEU A O 1
ATOM 1515 N N . GLU A 1 187 ? -4.711 8.203 -2.445 1.00 97.31 187 GLU A N 1
ATOM 1516 C CA . GLU A 1 187 ? -5.975 7.485 -2.222 1.00 97.31 187 GLU A CA 1
ATOM 1517 C C . GLU A 1 187 ? -6.108 6.221 -3.094 1.00 97.31 187 GLU A C 1
ATOM 1519 O O . GLU A 1 187 ? -7.158 5.972 -3.686 1.00 97.31 187 GLU A O 1
ATOM 1524 N N . LEU A 1 188 ? -5.017 5.458 -3.233 1.00 97.25 188 LEU A N 1
ATOM 1525 C CA . LEU A 1 188 ? -4.906 4.217 -4.016 1.00 97.25 188 LEU A CA 1
ATOM 1526 C C . LEU A 1 188 ? -4.802 2.972 -3.118 1.00 97.25 188 LEU A C 1
ATOM 1528 O O . LEU A 1 188 ? -4.108 2.012 -3.459 1.00 97.25 188 LEU A O 1
ATOM 1532 N N . GLU A 1 189 ? -5.462 2.980 -1.957 1.00 96.06 189 GLU A N 1
ATOM 1533 C CA . GLU A 1 189 ? -5.319 1.928 -0.942 1.00 96.06 189 GLU A CA 1
ATOM 1534 C C . GLU A 1 189 ? -5.664 0.536 -1.479 1.00 96.06 189 GLU A C 1
ATOM 1536 O O . GLU A 1 189 ? -5.024 -0.439 -1.100 1.00 96.06 189 GLU A O 1
ATOM 1541 N N . SER A 1 190 ? -6.620 0.424 -2.408 1.00 95.75 190 SER A N 1
ATOM 1542 C CA . SER A 1 190 ? -7.041 -0.882 -2.940 1.00 95.75 190 SER A CA 1
ATOM 1543 C C . SER A 1 190 ? -5.940 -1.596 -3.730 1.00 95.75 190 SER A C 1
ATOM 1545 O O . SER A 1 190 ? -5.995 -2.808 -3.909 1.00 95.75 190 SER A O 1
ATOM 1547 N N . TYR A 1 191 ? -4.916 -0.871 -4.189 1.00 95.00 191 TYR A N 1
ATOM 1548 C CA . TYR A 1 191 ? -3.779 -1.450 -4.907 1.00 95.00 191 TYR A CA 1
ATOM 1549 C C . TYR A 1 191 ? -2.622 -1.855 -3.985 1.00 95.00 191 TYR A C 1
ATOM 1551 O O . TYR A 1 191 ? -1.745 -2.594 -4.422 1.00 95.00 191 TYR A O 1
ATOM 1559 N N . VAL A 1 192 ? -2.616 -1.426 -2.718 1.00 94.69 192 VAL A N 1
ATOM 1560 C CA . VAL A 1 192 ? -1.539 -1.745 -1.761 1.00 94.69 192 VAL A CA 1
ATOM 1561 C C . VAL A 1 192 ? -1.367 -3.253 -1.516 1.00 94.69 192 VAL A C 1
ATOM 1563 O O . VAL A 1 192 ? -0.218 -3.692 -1.501 1.00 94.69 192 VAL A O 1
ATOM 1566 N N . PRO A 1 193 ? -2.430 -4.084 -1.435 1.00 92.12 193 PRO A N 1
ATOM 1567 C CA . PRO A 1 193 ? -2.274 -5.534 -1.277 1.00 92.12 193 PRO A CA 1
ATOM 1568 C C . PRO A 1 193 ? -1.493 -6.235 -2.402 1.00 92.12 193 PRO A C 1
ATOM 1570 O O . PRO A 1 193 ? -1.030 -7.351 -2.205 1.00 92.12 193 PRO A O 1
ATOM 1573 N N . GLN A 1 194 ? -1.342 -5.607 -3.575 1.00 90.06 194 GLN A N 1
ATOM 1574 C CA . GLN A 1 194 ? -0.551 -6.149 -4.693 1.00 90.06 194 GLN A CA 1
ATOM 1575 C C . GLN A 1 194 ? 0.938 -5.794 -4.617 1.00 90.06 194 GLN A C 1
ATOM 1577 O O . GLN A 1 194 ? 1.712 -6.276 -5.435 1.00 90.06 194 GLN A O 1
ATOM 1582 N N . LEU A 1 195 ? 1.352 -4.925 -3.690 1.00 88.81 195 LEU A N 1
ATOM 1583 C CA . LEU A 1 195 ? 2.740 -4.462 -3.601 1.00 88.81 195 LEU A CA 1
ATOM 1584 C C . LEU A 1 195 ? 3.683 -5.471 -2.911 1.00 88.81 195 LEU A C 1
ATOM 1586 O O . LEU A 1 195 ? 4.864 -5.163 -2.802 1.00 88.81 195 LEU A O 1
ATOM 1590 N N . ASP A 1 196 ? 3.169 -6.612 -2.430 1.00 86.81 196 ASP A N 1
ATOM 1591 C CA . ASP A 1 196 ? 3.894 -7.611 -1.619 1.00 86.81 196 ASP A CA 1
ATOM 1592 C C . ASP A 1 196 ? 4.728 -6.965 -0.495 1.00 86.81 196 ASP A C 1
ATOM 1594 O O . ASP A 1 196 ? 5.950 -7.068 -0.434 1.00 86.81 196 ASP A O 1
ATOM 1598 N N . VAL A 1 197 ? 4.052 -6.190 0.361 1.00 91.06 197 VAL A N 1
ATOM 1599 C CA . VAL A 1 197 ? 4.700 -5.406 1.422 1.00 91.06 197 VAL A CA 1
ATOM 1600 C C . VAL A 1 197 ? 5.234 -6.331 2.514 1.00 91.06 197 VAL A C 1
ATOM 1602 O O . VAL A 1 197 ? 4.476 -7.109 3.101 1.00 91.06 197 VAL A O 1
ATOM 1605 N N . ASP A 1 198 ? 6.516 -6.180 2.850 1.00 92.75 198 ASP A N 1
ATOM 1606 C CA . ASP A 1 198 ? 7.159 -6.920 3.930 1.00 92.75 198 ASP A CA 1
ATOM 1607 C C . ASP A 1 198 ? 6.413 -6.732 5.254 1.00 92.75 198 ASP A C 1
ATOM 1609 O O . ASP A 1 198 ? 5.956 -5.640 5.606 1.00 92.75 198 ASP A O 1
ATOM 1613 N N . LEU A 1 199 ? 6.358 -7.805 6.045 1.00 92.44 199 LEU A N 1
ATOM 1614 C CA . LEU A 1 199 ? 5.620 -7.825 7.306 1.00 92.44 199 LEU A CA 1
ATOM 1615 C C . LEU A 1 199 ? 6.079 -6.727 8.274 1.00 92.44 199 LEU A C 1
ATOM 1617 O O . LEU A 1 199 ? 5.253 -6.099 8.936 1.00 92.44 199 LEU A O 1
ATOM 1621 N N . ASP A 1 200 ? 7.389 -6.493 8.343 1.00 93.19 200 ASP A N 1
ATOM 1622 C CA . ASP A 1 200 ? 7.984 -5.483 9.219 1.00 93.19 200 ASP A CA 1
ATOM 1623 C C . ASP A 1 200 ? 7.617 -4.063 8.764 1.00 93.19 200 ASP A C 1
ATOM 1625 O O . ASP A 1 200 ? 7.338 -3.199 9.595 1.00 93.19 200 ASP A O 1
ATOM 1629 N N . VAL A 1 201 ? 7.538 -3.833 7.448 1.00 94.44 201 VAL A N 1
ATOM 1630 C CA . VAL A 1 201 ? 7.111 -2.552 6.868 1.00 94.44 201 VAL A CA 1
ATOM 1631 C C . VAL A 1 201 ? 5.629 -2.318 7.141 1.00 94.44 201 VAL A C 1
ATOM 1633 O O . VAL A 1 201 ? 5.251 -1.243 7.606 1.00 94.44 201 VAL A O 1
ATOM 1636 N N . ALA A 1 202 ? 4.784 -3.327 6.917 1.00 94.31 202 ALA A N 1
ATOM 1637 C CA . ALA A 1 202 ? 3.358 -3.241 7.213 1.00 94.31 202 ALA A CA 1
ATOM 1638 C C . ALA A 1 202 ? 3.109 -2.946 8.703 1.00 94.31 202 ALA A C 1
ATOM 1640 O O . ALA A 1 202 ? 2.292 -2.086 9.033 1.00 94.31 202 ALA A O 1
ATOM 1641 N N . GLN A 1 203 ? 3.844 -3.604 9.608 1.00 92.38 203 GLN A N 1
ATOM 1642 C CA . GLN A 1 203 ? 3.766 -3.343 11.049 1.00 92.38 203 GLN A CA 1
ATOM 1643 C C . GLN A 1 203 ? 4.196 -1.924 11.419 1.00 92.38 203 GLN A C 1
ATOM 1645 O O . GLN A 1 203 ? 3.494 -1.274 12.193 1.00 92.38 203 GLN A O 1
ATOM 1650 N N . ASP A 1 204 ? 5.320 -1.448 10.885 1.00 93.06 204 ASP A N 1
ATOM 1651 C CA . ASP A 1 204 ? 5.818 -0.092 11.133 1.00 93.06 204 ASP A CA 1
ATOM 1652 C C . ASP A 1 204 ? 4.786 0.960 10.697 1.00 93.06 204 ASP A C 1
ATOM 1654 O O . ASP A 1 204 ? 4.459 1.878 11.448 1.00 93.06 204 ASP A O 1
ATOM 1658 N N . ILE A 1 205 ? 4.170 0.776 9.525 1.00 93.88 205 ILE A N 1
ATOM 1659 C CA . ILE A 1 205 ? 3.127 1.685 9.037 1.00 93.88 205 ILE A CA 1
ATOM 1660 C C . ILE A 1 205 ? 1.871 1.605 9.917 1.00 93.88 205 ILE A C 1
ATOM 1662 O O . ILE A 1 205 ? 1.341 2.649 10.300 1.00 93.88 205 ILE A O 1
ATOM 1666 N N . LEU A 1 206 ? 1.428 0.403 10.308 1.00 91.88 206 LEU A N 1
ATOM 1667 C CA . LEU A 1 206 ? 0.262 0.194 11.183 1.00 91.88 206 LEU A CA 1
ATOM 1668 C C . LEU A 1 206 ? 0.413 0.808 12.583 1.00 91.88 206 LEU A C 1
ATOM 1670 O O . LEU A 1 206 ? -0.591 1.062 13.248 1.00 91.88 206 LEU A O 1
ATOM 1674 N N . GLN A 1 207 ? 1.639 1.063 13.044 1.00 86.69 207 GLN A N 1
ATOM 1675 C CA . GLN A 1 207 ? 1.890 1.761 14.309 1.00 86.69 207 GLN A CA 1
ATOM 1676 C C . GLN A 1 207 ? 1.682 3.281 14.216 1.00 86.69 207 GLN A C 1
ATOM 1678 O O . GLN A 1 207 ? 1.694 3.965 15.240 1.00 86.69 207 GLN A O 1
ATOM 1683 N N . THR A 1 208 ? 1.453 3.821 13.017 1.00 83.25 208 THR A N 1
ATOM 1684 C CA . THR A 1 208 ? 1.176 5.246 12.813 1.00 83.25 208 THR A CA 1
ATOM 1685 C C . THR A 1 208 ? -0.244 5.590 13.280 1.00 83.25 208 THR A C 1
ATOM 1687 O O . THR A 1 208 ? -1.217 4.995 12.827 1.00 83.25 208 THR A O 1
ATOM 1690 N N . GLU A 1 209 ? -0.391 6.591 14.156 1.00 64.38 209 GLU A N 1
ATOM 1691 C CA . GLU A 1 209 ? -1.654 6.894 14.864 1.00 64.38 209 GLU A CA 1
ATOM 1692 C C . GLU A 1 209 ? -2.829 7.381 13.981 1.00 64.38 209 GLU A C 1
ATOM 1694 O O . GLU A 1 209 ? -3.936 7.569 14.481 1.00 64.38 209 GLU A O 1
ATOM 1699 N N . THR A 1 210 ? -2.630 7.607 12.678 1.00 84.56 210 THR A N 1
ATOM 1700 C CA . THR A 1 210 ? -3.586 8.334 11.818 1.00 84.56 210 THR A CA 1
ATOM 1701 C C . THR A 1 210 ? -4.086 7.556 10.599 1.00 84.56 210 THR A C 1
ATOM 1703 O O . THR A 1 210 ? -4.524 8.175 9.628 1.00 84.56 210 THR A O 1
ATOM 1706 N N . LEU A 1 211 ? -4.018 6.223 10.603 1.00 92.31 211 LEU A N 1
ATOM 1707 C CA . LEU A 1 211 ? -4.504 5.438 9.467 1.00 92.31 211 LEU A CA 1
ATOM 1708 C C . LEU A 1 211 ? -6.035 5.382 9.423 1.00 92.31 211 LEU A C 1
ATOM 1710 O O . LEU A 1 211 ? -6.705 5.134 10.426 1.00 92.31 211 LEU A O 1
ATOM 1714 N N . SER A 1 212 ? -6.596 5.571 8.230 1.00 92.38 212 SER A N 1
ATOM 1715 C CA . SER A 1 212 ? -8.019 5.330 7.995 1.00 92.38 212 SER A CA 1
ATOM 1716 C C . SER A 1 212 ? -8.334 3.825 8.012 1.00 92.38 212 SER A C 1
ATOM 1718 O O . SER A 1 212 ? -7.459 3.012 7.702 1.00 92.38 212 SER A O 1
ATOM 1720 N N . PRO A 1 213 ? -9.589 3.413 8.278 1.00 92.69 213 PRO A N 1
ATOM 1721 C CA . PRO A 1 213 ? -9.970 2.000 8.227 1.00 92.69 213 PRO A CA 1
ATOM 1722 C C . PRO A 1 213 ? -9.634 1.316 6.894 1.00 92.69 213 PRO A C 1
ATOM 1724 O O . PRO A 1 213 ? -9.225 0.161 6.885 1.00 92.69 213 PRO A O 1
ATOM 1727 N N . LYS A 1 214 ? -9.739 2.031 5.765 1.00 94.38 214 LYS A N 1
ATOM 1728 C CA . LYS A 1 214 ? -9.386 1.498 4.441 1.00 94.38 214 LYS A CA 1
ATOM 1729 C C . LYS A 1 214 ? -7.875 1.286 4.281 1.00 94.38 214 LYS A C 1
ATOM 1731 O O . LYS A 1 214 ? -7.457 0.277 3.724 1.00 94.38 214 LYS A O 1
ATOM 1736 N N . GLN A 1 215 ? -7.057 2.198 4.810 1.00 95.62 215 GLN A N 1
ATOM 1737 C CA . GLN A 1 215 ? -5.597 2.046 4.827 1.00 95.62 215 GLN A CA 1
ATOM 1738 C C . GLN A 1 215 ? -5.177 0.860 5.697 1.00 95.62 215 GLN A C 1
ATOM 1740 O O . GLN A 1 215 ? -4.356 0.049 5.274 1.00 95.62 215 GLN A O 1
ATOM 1745 N N . ILE A 1 216 ? -5.800 0.704 6.869 1.00 94.81 216 ILE A N 1
ATOM 1746 C CA . ILE A 1 216 ? -5.604 -0.470 7.729 1.00 94.81 216 ILE A CA 1
ATOM 1747 C C . ILE A 1 216 ? -5.978 -1.739 6.959 1.00 94.81 216 ILE A C 1
ATOM 1749 O O . ILE A 1 216 ? -5.165 -2.652 6.867 1.00 94.81 216 ILE A O 1
ATOM 1753 N N . LEU A 1 217 ? -7.155 -1.771 6.323 1.00 95.12 217 LEU A N 1
ATOM 1754 C CA . LEU A 1 217 ? -7.619 -2.925 5.545 1.00 95.12 217 LEU A CA 1
ATOM 1755 C C . LEU A 1 217 ? -6.620 -3.323 4.455 1.00 95.12 217 LEU A C 1
ATOM 1757 O O . LEU A 1 217 ? -6.427 -4.506 4.206 1.00 95.12 217 LEU A O 1
ATOM 1761 N N . SER A 1 218 ? -5.980 -2.339 3.824 1.00 94.94 218 SER A N 1
ATOM 1762 C CA . SER A 1 218 ? -5.032 -2.568 2.733 1.00 94.94 218 SER A CA 1
ATOM 1763 C C . SER A 1 218 ? -3.675 -3.135 3.165 1.00 94.94 218 SER A C 1
ATOM 1765 O O . SER A 1 218 ? -2.948 -3.660 2.327 1.00 94.94 218 SER A O 1
ATOM 1767 N N . LEU A 1 219 ? -3.337 -3.038 4.455 1.00 94.75 219 LEU A N 1
ATOM 1768 C CA . LEU A 1 219 ? -2.084 -3.548 5.030 1.00 94.75 219 LEU A CA 1
ATOM 1769 C C . LEU A 1 219 ? -2.268 -4.832 5.828 1.00 94.75 219 LEU A C 1
ATOM 1771 O O . LEU A 1 219 ? -1.293 -5.523 6.123 1.00 94.75 219 LEU A O 1
ATOM 1775 N N . VAL A 1 220 ? -3.496 -5.121 6.250 1.00 92.81 220 VAL A N 1
ATOM 1776 C CA . VAL A 1 220 ? -3.743 -6.236 7.151 1.00 92.81 220 VAL A CA 1
ATOM 1777 C C . VAL A 1 220 ? -3.694 -7.542 6.387 1.00 92.81 220 VAL A C 1
ATOM 1779 O O . VAL A 1 220 ? -4.512 -7.816 5.513 1.00 92.81 220 VAL A O 1
ATOM 1782 N N . THR A 1 221 ? -2.749 -8.379 6.788 1.00 89.50 221 THR A N 1
ATOM 1783 C CA . THR A 1 221 ? -2.627 -9.751 6.323 1.00 89.50 221 THR A CA 1
ATOM 1784 C C . THR A 1 221 ? -2.771 -10.702 7.508 1.00 89.50 221 THR A C 1
ATOM 1786 O O . THR A 1 221 ? -2.350 -10.376 8.627 1.00 89.50 221 THR A O 1
ATOM 1789 N N . PRO A 1 222 ? -3.291 -11.924 7.295 1.00 85.06 222 PRO A N 1
ATOM 1790 C CA . PRO A 1 222 ? -3.323 -12.938 8.336 1.00 85.06 222 PRO A CA 1
ATOM 1791 C C . PRO A 1 222 ? -1.935 -13.327 8.838 1.00 85.06 222 PRO A C 1
ATOM 1793 O O . PRO A 1 222 ? -1.855 -14.084 9.784 1.00 85.06 222 PRO A O 1
ATOM 1796 N N . THR A 1 223 ? -0.822 -12.887 8.250 1.00 87.81 223 THR A N 1
ATOM 1797 C CA . THR A 1 223 ? 0.528 -13.200 8.747 1.00 87.81 223 THR A CA 1
ATOM 1798 C C . THR A 1 223 ? 1.005 -12.242 9.839 1.00 87.81 223 THR A C 1
ATOM 1800 O O . THR A 1 223 ? 1.973 -12.565 10.524 1.00 87.81 223 THR A O 1
ATOM 1803 N N . LEU A 1 224 ? 0.302 -11.128 10.079 1.00 88.88 224 LEU A N 1
ATOM 1804 C CA . LEU A 1 224 ? 0.658 -10.156 11.117 1.00 88.88 224 LEU A CA 1
ATOM 1805 C C . LEU A 1 224 ? 0.655 -10.752 12.540 1.00 88.88 224 LEU A C 1
ATOM 1807 O O . LEU A 1 224 ? -0.063 -11.730 12.808 1.00 88.88 224 LEU A O 1
ATOM 1811 N N . PRO A 1 225 ? 1.439 -10.154 13.465 1.00 87.75 225 PRO A N 1
ATOM 1812 C CA . PRO A 1 225 ? 1.398 -10.492 14.882 1.00 87.75 225 PRO A CA 1
ATOM 1813 C C . PRO A 1 225 ? 0.013 -10.259 15.480 1.00 87.75 225 PRO A C 1
ATOM 1815 O O . PRO A 1 225 ? -0.683 -9.308 15.113 1.00 87.75 225 PRO A O 1
ATOM 1818 N N . THR A 1 226 ? -0.346 -11.080 16.467 1.00 83.44 226 THR A N 1
ATOM 1819 C CA . THR A 1 226 ? -1.626 -11.017 17.190 1.00 83.44 226 THR A CA 1
ATOM 1820 C C . T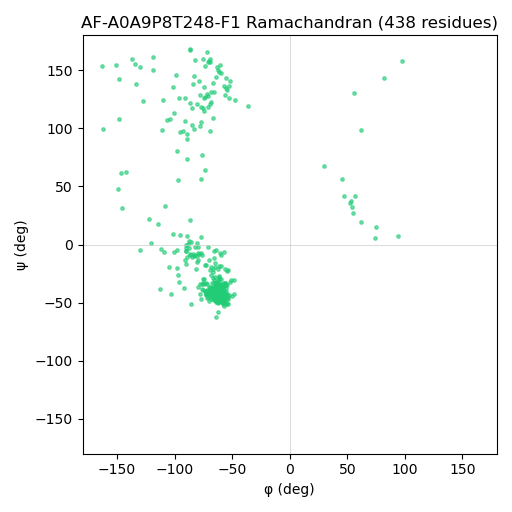HR A 1 226 ? -1.940 -9.605 17.687 1.00 83.44 226 THR A C 1
ATOM 1822 O O . THR A 1 226 ? -3.044 -9.116 17.479 1.00 83.44 226 THR A O 1
ATOM 1825 N N . SER A 1 227 ? -0.964 -8.897 18.259 1.00 81.06 227 SER A N 1
ATOM 1826 C CA . SER A 1 227 ? -1.151 -7.529 18.763 1.00 81.06 227 SER A CA 1
ATOM 1827 C C . SER A 1 227 ? -1.542 -6.523 17.669 1.00 81.06 227 SER A C 1
ATOM 1829 O O . SER A 1 227 ? -2.377 -5.650 17.904 1.00 81.06 227 SER A O 1
ATOM 1831 N N . SER A 1 228 ? -0.987 -6.654 16.463 1.00 85.88 228 SER A N 1
ATOM 1832 C CA . SER A 1 228 ? -1.332 -5.812 15.310 1.00 85.88 228 SER A CA 1
ATOM 1833 C C . SER A 1 228 ? -2.713 -6.155 14.756 1.00 85.88 228 SER A C 1
ATOM 1835 O O . SER A 1 228 ? -3.498 -5.257 14.457 1.00 85.88 228 SER A O 1
ATOM 1837 N N . LEU A 1 229 ? -3.035 -7.449 14.672 1.00 86.75 229 LEU A N 1
ATOM 1838 C CA . LEU A 1 229 ? -4.341 -7.936 14.223 1.00 86.75 229 LEU A CA 1
ATOM 1839 C C . LEU A 1 229 ? -5.478 -7.451 15.127 1.00 86.75 229 LEU A C 1
ATOM 1841 O O . LEU A 1 229 ? -6.516 -7.001 14.647 1.00 86.75 229 LEU A O 1
ATOM 1845 N N . VAL A 1 230 ? -5.253 -7.480 16.437 1.00 81.38 230 VAL A N 1
ATOM 1846 C CA . VAL A 1 230 ? -6.204 -7.006 17.442 1.00 81.38 230 VAL A CA 1
ATOM 1847 C C . VAL A 1 230 ? -6.431 -5.496 17.345 1.00 81.38 230 VAL A C 1
ATOM 1849 O O . VAL A 1 230 ? -7.567 -5.035 17.401 1.00 81.38 230 VAL A O 1
ATOM 1852 N N . LYS A 1 231 ? -5.381 -4.702 17.111 1.00 82.94 231 LYS A N 1
ATOM 1853 C CA . LYS A 1 231 ? -5.545 -3.259 16.866 1.00 82.94 231 LYS A CA 1
ATOM 1854 C C . LYS A 1 231 ? -6.285 -2.965 15.562 1.00 82.94 231 LYS A C 1
ATOM 1856 O O . LYS A 1 231 ? -7.022 -1.986 15.492 1.00 82.94 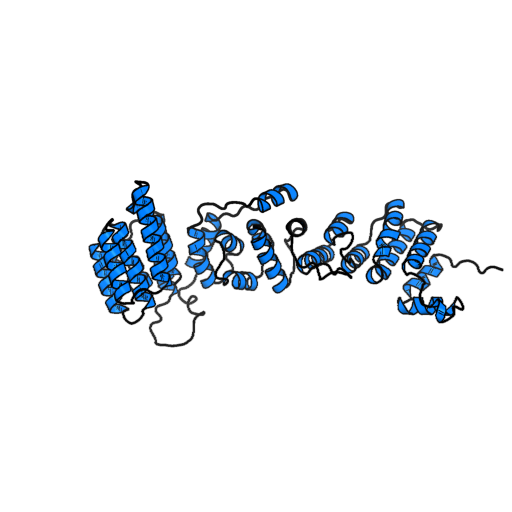231 LYS A O 1
ATOM 1861 N N . ALA A 1 232 ? -6.098 -3.802 14.545 1.00 87.19 232 ALA A N 1
ATOM 1862 C CA . ALA A 1 232 ? -6.747 -3.645 13.252 1.00 87.19 232 ALA A CA 1
ATOM 1863 C C . ALA A 1 232 ? -8.229 -4.049 13.263 1.00 87.19 232 ALA A C 1
ATOM 1865 O O . ALA A 1 232 ? -9.024 -3.441 12.551 1.00 87.19 232 ALA A O 1
ATOM 1866 N N . ILE A 1 233 ? -8.635 -5.039 14.067 1.00 85.31 233 ILE A N 1
ATOM 1867 C CA . ILE A 1 233 ? -10.001 -5.582 13.994 1.00 85.31 233 ILE A CA 1
ATOM 1868 C C . ILE A 1 233 ? -11.075 -4.553 14.366 1.00 85.31 233 ILE A C 1
ATOM 1870 O O . ILE A 1 233 ? -12.137 -4.522 13.746 1.00 85.31 233 ILE A O 1
ATOM 1874 N N . VAL A 1 234 ? -10.792 -3.680 15.337 1.00 82.00 234 VAL A N 1
ATOM 1875 C CA . VAL A 1 234 ? -11.734 -2.666 15.834 1.00 82.00 234 VAL A CA 1
ATOM 1876 C C . VAL A 1 234 ? -12.123 -1.665 14.735 1.00 82.00 234 VAL A C 1
ATOM 1878 O O . VAL A 1 234 ? -13.311 -1.578 14.415 1.00 82.00 234 VAL A O 1
ATOM 1881 N N . PRO A 1 235 ? -11.182 -0.934 14.097 1.00 85.00 235 PRO A N 1
ATOM 1882 C CA . PRO A 1 235 ? -11.535 -0.002 13.029 1.00 85.00 235 PRO A CA 1
ATOM 1883 C C . PRO A 1 235 ? -12.137 -0.711 11.810 1.00 85.00 235 PRO A C 1
ATOM 1885 O O . PRO A 1 235 ? -13.030 -0.151 11.175 1.00 85.00 235 PRO A O 1
ATOM 1888 N N . LEU A 1 236 ? -11.714 -1.942 11.503 1.00 88.06 236 LEU A N 1
ATOM 1889 C CA . LEU A 1 236 ? -12.256 -2.704 10.374 1.00 88.06 236 LEU A CA 1
ATOM 1890 C C . LEU A 1 236 ? -13.694 -3.174 10.595 1.00 88.06 236 LEU A C 1
ATOM 1892 O O . LEU A 1 236 ? -14.488 -3.132 9.663 1.00 88.06 236 LEU A O 1
ATOM 1896 N N . SER A 1 237 ? -14.058 -3.547 11.821 1.00 77.38 237 SER A N 1
ATOM 1897 C CA . SER A 1 237 ? -15.425 -3.986 12.142 1.00 77.38 237 SER A CA 1
ATOM 1898 C C . SER A 1 237 ? -16.449 -2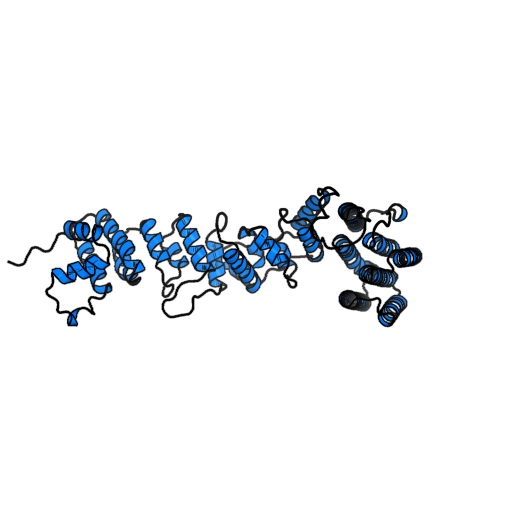.853 12.018 1.00 77.38 237 SER A C 1
ATOM 1900 O O . SER A 1 237 ? -17.632 -3.105 11.817 1.00 77.38 237 SER A O 1
ATOM 1902 N N . SER A 1 238 ? -15.998 -1.596 12.085 1.00 77.75 238 SER A N 1
ATOM 1903 C CA . SER A 1 238 ? -16.844 -0.420 11.844 1.00 77.75 238 SER A CA 1
ATOM 1904 C C . SER A 1 238 ? -17.031 -0.076 10.357 1.00 77.75 238 SER A C 1
ATOM 1906 O O . SER A 1 238 ? -17.832 0.798 10.016 1.00 77.75 238 SER A O 1
ATOM 1908 N N . LEU A 1 239 ? -16.289 -0.728 9.455 1.00 84.25 239 LEU A N 1
ATOM 1909 C CA . LEU A 1 239 ? -16.290 -0.419 8.029 1.00 84.25 239 LEU A CA 1
ATOM 1910 C C . LEU A 1 239 ? -17.377 -1.227 7.301 1.00 84.25 239 LEU A C 1
ATOM 1912 O O . LEU A 1 239 ? -17.149 -2.355 6.881 1.00 84.25 239 LEU A O 1
ATOM 1916 N N . GLU A 1 240 ? -18.558 -0.634 7.112 1.00 77.81 240 GLU A N 1
ATOM 1917 C CA . GLU A 1 240 ? -19.683 -1.307 6.434 1.00 77.81 240 GLU A CA 1
ATOM 1918 C C . GLU A 1 240 ? -19.419 -1.580 4.943 1.00 77.81 240 GLU A C 1
ATOM 1920 O O . GLU A 1 240 ? -19.793 -2.626 4.419 1.00 77.81 240 GLU A O 1
ATOM 1925 N N . THR A 1 241 ? -18.813 -0.621 4.232 1.00 84.94 241 THR A N 1
ATOM 1926 C CA . THR A 1 241 ? -18.523 -0.724 2.792 1.00 84.94 241 THR A CA 1
ATOM 1927 C C . THR A 1 241 ? -17.249 0.029 2.425 1.00 84.94 241 THR A C 1
ATOM 1929 O O . THR A 1 241 ? -16.983 1.124 2.931 1.00 84.94 241 THR A O 1
ATOM 1932 N N . VAL A 1 242 ? -16.469 -0.532 1.497 1.00 90.81 242 VAL A N 1
ATOM 1933 C CA . VAL A 1 242 ? -15.298 0.147 0.931 1.00 90.81 242 VAL A CA 1
ATOM 1934 C C . VAL A 1 242 ? -15.762 1.116 -0.149 1.00 90.81 242 VAL A C 1
ATOM 1936 O O . VAL A 1 242 ? -16.396 0.731 -1.130 1.00 90.81 242 VAL A O 1
ATOM 1939 N N . LYS A 1 243 ? -15.451 2.401 0.037 1.00 92.38 243 LYS A N 1
ATOM 1940 C CA . LYS A 1 243 ? -15.676 3.438 -0.972 1.00 92.38 243 LYS A CA 1
ATOM 1941 C C . LYS A 1 243 ? -14.387 3.668 -1.751 1.00 92.38 243 LYS A C 1
ATOM 1943 O O . LYS A 1 243 ? -13.351 3.963 -1.156 1.00 92.38 243 LYS A O 1
ATOM 1948 N N . TYR A 1 244 ? -14.478 3.568 -3.073 1.00 94.19 244 TYR A N 1
ATOM 1949 C CA . TYR A 1 244 ? -13.357 3.846 -3.964 1.00 94.19 244 TYR A CA 1
ATOM 1950 C C . TYR A 1 244 ? -13.239 5.341 -4.269 1.00 94.19 244 TYR A C 1
ATOM 1952 O O . TYR A 1 244 ? -14.250 6.018 -4.504 1.00 94.19 244 TYR A O 1
ATOM 1960 N N . SER A 1 245 ? -12.006 5.843 -4.269 1.00 96.19 245 SER A N 1
ATOM 1961 C CA . SER A 1 245 ? -11.678 7.237 -4.566 1.00 96.19 245 SER A CA 1
ATOM 1962 C C . SER A 1 245 ? -11.846 7.553 -6.057 1.00 96.19 245 SER A C 1
ATOM 1964 O O . SER A 1 245 ? -11.943 6.665 -6.908 1.00 96.19 245 SER A O 1
ATOM 1966 N N . GLU A 1 246 ? -11.865 8.840 -6.412 1.00 97.25 246 GLU A N 1
ATOM 1967 C CA . GLU A 1 246 ? -11.842 9.246 -7.827 1.00 97.25 246 GLU A CA 1
ATOM 1968 C C . GLU A 1 246 ? -10.516 8.870 -8.507 1.00 97.25 246 GLU A C 1
ATOM 1970 O O . GLU A 1 246 ? -10.500 8.550 -9.699 1.00 97.25 246 GLU A O 1
ATOM 1975 N N . ASN A 1 247 ? -9.413 8.840 -7.752 1.00 97.62 247 ASN A N 1
ATOM 1976 C CA . ASN A 1 247 ? -8.118 8.409 -8.268 1.00 97.62 247 ASN A CA 1
ATOM 1977 C C . ASN A 1 247 ? -8.121 6.914 -8.594 1.00 97.62 247 ASN A C 1
ATOM 1979 O O . ASN A 1 247 ? -7.672 6.540 -9.674 1.00 97.62 247 ASN A O 1
ATOM 1983 N N . GLU A 1 248 ? -8.690 6.065 -7.739 1.00 97.25 248 GLU A N 1
ATOM 1984 C CA . GLU A 1 248 ? -8.816 4.626 -8.004 1.00 97.25 248 GLU A CA 1
ATOM 1985 C C . GLU A 1 248 ? -9.633 4.337 -9.260 1.00 97.25 248 GLU A C 1
ATOM 1987 O O . GLU A 1 248 ? -9.209 3.527 -10.082 1.00 97.25 248 GLU A O 1
ATOM 1992 N N . LYS A 1 249 ? -10.745 5.054 -9.465 1.00 96.69 249 LYS A N 1
ATOM 1993 C CA . LYS A 1 249 ? -11.549 4.964 -10.697 1.00 96.69 249 LYS A CA 1
ATOM 1994 C C . LYS A 1 249 ? -10.767 5.425 -11.928 1.00 96.69 249 LYS A C 1
ATOM 1996 O O . LYS A 1 249 ? -10.925 4.884 -13.025 1.00 96.69 249 LYS A O 1
ATOM 2001 N N . LEU A 1 250 ? -9.920 6.447 -11.781 1.00 97.19 250 LEU A N 1
ATOM 2002 C CA . LEU A 1 250 ? -9.069 6.905 -12.876 1.00 97.19 250 LEU A CA 1
ATOM 2003 C C . LEU A 1 250 ? -8.005 5.859 -13.228 1.00 97.19 250 LEU A C 1
ATOM 2005 O O . LEU A 1 250 ? -7.763 5.626 -14.416 1.00 97.19 250 LEU A O 1
ATOM 2009 N N . VAL A 1 251 ? -7.395 5.232 -12.219 1.00 96.25 251 VAL A N 1
ATOM 2010 C CA . VAL A 1 251 ? -6.449 4.125 -12.406 1.00 96.25 251 VAL A CA 1
ATOM 2011 C C . VAL A 1 251 ? -7.156 2.935 -13.047 1.00 96.25 251 VAL A C 1
ATOM 2013 O O . VAL A 1 251 ? -6.669 2.444 -14.059 1.00 96.25 251 VAL A O 1
ATOM 2016 N N . GLU A 1 252 ? -8.341 2.550 -12.576 1.00 96.38 252 GLU A N 1
ATOM 2017 C CA . GLU A 1 252 ? -9.156 1.477 -13.161 1.00 96.38 252 GLU A CA 1
ATOM 2018 C C . GLU A 1 252 ? -9.400 1.717 -14.654 1.00 96.38 252 GLU A C 1
ATOM 2020 O O . GLU A 1 252 ? -9.153 0.847 -15.485 1.00 96.38 252 GLU A O 1
ATOM 2025 N N . LYS A 1 253 ? -9.792 2.936 -15.037 1.00 96.94 253 LYS A N 1
ATOM 2026 C CA . LYS A 1 253 ? -9.995 3.297 -16.448 1.00 96.94 253 LYS A CA 1
ATOM 2027 C C . LYS A 1 253 ? -8.720 3.168 -17.294 1.00 96.94 253 LYS A C 1
ATOM 2029 O O . LYS A 1 253 ? -8.808 3.006 -18.512 1.00 96.94 253 LYS A O 1
ATOM 2034 N N . LYS A 1 254 ? -7.542 3.317 -16.685 1.00 95.75 254 LYS A N 1
ATOM 2035 C CA . LYS A 1 254 ? -6.235 3.296 -17.362 1.00 95.75 254 LYS A CA 1
ATOM 2036 C C . LYS A 1 254 ? -5.601 1.910 -17.401 1.00 95.75 254 LYS A C 1
ATOM 2038 O O . LYS A 1 254 ? -4.963 1.581 -18.398 1.00 95.75 254 LYS A O 1
ATOM 2043 N N . VAL A 1 255 ? -5.752 1.139 -16.333 1.00 93.69 255 VAL A N 1
ATOM 2044 C CA . VAL A 1 255 ? -5.127 -0.176 -16.150 1.00 93.69 255 VAL A CA 1
ATOM 2045 C C . VAL A 1 255 ? -6.097 -1.305 -16.521 1.00 93.69 255 VAL A C 1
ATOM 2047 O O . VAL A 1 255 ? -5.669 -2.355 -16.987 1.00 93.69 255 VAL A O 1
ATOM 2050 N N . GLY A 1 256 ? -7.404 -1.063 -16.429 1.00 95.56 256 GLY A N 1
ATOM 2051 C CA . GLY A 1 256 ? -8.458 -1.987 -16.845 1.00 95.56 256 GLY A CA 1
ATOM 2052 C C . GLY A 1 256 ? -8.998 -2.886 -15.734 1.00 95.56 256 GLY A C 1
ATOM 2053 O O . GLY A 1 256 ? -9.785 -3.779 -16.034 1.00 95.56 256 GLY A O 1
ATOM 2054 N N . TYR A 1 257 ? -8.594 -2.673 -14.480 1.00 94.50 257 TYR A N 1
ATOM 2055 C CA . TYR A 1 257 ? -9.117 -3.396 -13.322 1.00 94.50 257 TYR A CA 1
ATOM 2056 C C . TYR A 1 257 ? -9.062 -2.536 -12.057 1.00 94.50 257 TYR A C 1
ATOM 2058 O O . TYR A 1 257 ? -8.229 -1.636 -11.958 1.00 94.50 257 TYR A O 1
ATOM 2066 N N . LEU A 1 258 ? -9.940 -2.838 -11.099 1.00 94.38 258 LEU A N 1
ATOM 2067 C CA . LEU A 1 258 ? -9.961 -2.272 -9.754 1.00 94.38 258 LEU A CA 1
ATOM 2068 C C . LEU A 1 258 ? -9.973 -3.434 -8.749 1.00 94.38 258 LEU A C 1
ATOM 2070 O O . LEU A 1 258 ? -10.853 -4.289 -8.850 1.00 94.38 258 LEU A O 1
ATOM 2074 N N . PRO A 1 259 ? -9.013 -3.513 -7.815 1.00 93.25 259 PRO A N 1
ATOM 2075 C CA . PRO A 1 259 ? -8.960 -4.609 -6.855 1.00 93.25 259 PRO A CA 1
ATOM 2076 C C . PRO A 1 259 ? -10.132 -4.535 -5.884 1.00 93.25 259 PRO A C 1
ATOM 2078 O O . PRO A 1 259 ? -10.395 -3.483 -5.300 1.00 93.25 259 PRO A O 1
ATOM 2081 N N . GLU A 1 260 ? -10.813 -5.660 -5.689 1.00 91.50 260 GLU A N 1
ATOM 2082 C CA . GLU A 1 260 ? -11.874 -5.759 -4.694 1.00 91.50 260 GLU A CA 1
ATOM 2083 C C . GLU A 1 260 ? -11.277 -5.905 -3.291 1.00 91.50 260 GLU A C 1
ATOM 2085 O O . GLU A 1 260 ? -10.443 -6.775 -3.039 1.00 91.50 260 GLU A O 1
ATOM 2090 N N . MET A 1 261 ? -11.729 -5.060 -2.365 1.00 91.44 261 MET A N 1
ATOM 2091 C CA . MET A 1 261 ? -11.403 -5.169 -0.945 1.00 91.44 261 MET A CA 1
ATOM 2092 C C . MET A 1 261 ? -12.609 -5.731 -0.185 1.00 91.44 261 MET A C 1
ATOM 2094 O O . MET A 1 261 ? -13.608 -5.036 0.007 1.00 91.44 261 MET A O 1
ATOM 2098 N N . ASP A 1 262 ? -12.518 -6.983 0.260 1.00 89.56 262 ASP A N 1
ATOM 2099 C CA . ASP A 1 262 ? -13.592 -7.656 0.997 1.00 89.56 262 ASP A CA 1
ATOM 2100 C C . ASP A 1 262 ? -13.370 -7.537 2.513 1.00 89.56 262 ASP A C 1
ATOM 2102 O O . ASP A 1 262 ? -12.627 -8.311 3.117 1.00 89.56 262 ASP A O 1
ATOM 2106 N N . VAL A 1 263 ? -14.026 -6.547 3.130 1.00 89.62 263 VAL A N 1
ATOM 2107 C CA . VAL A 1 263 ? -13.939 -6.305 4.582 1.00 89.62 263 VAL A CA 1
ATOM 2108 C C . VAL A 1 263 ? -14.397 -7.528 5.367 1.00 89.62 263 VAL A C 1
ATOM 2110 O O . VAL A 1 263 ? -13.731 -7.929 6.317 1.00 89.62 263 VAL A O 1
ATOM 2113 N N . SER A 1 264 ? -15.524 -8.128 4.976 1.00 87.81 264 SER A N 1
ATOM 2114 C CA . SER A 1 264 ? -16.132 -9.240 5.704 1.00 87.81 264 SER A CA 1
ATOM 2115 C C . SER A 1 264 ? -15.224 -10.461 5.693 1.00 87.81 264 SER A C 1
ATOM 2117 O O . SER A 1 264 ? -15.016 -11.078 6.738 1.00 87.81 264 SER A O 1
ATOM 2119 N N . LYS A 1 265 ? -14.628 -10.772 4.538 1.00 91.00 265 LYS A N 1
ATOM 2120 C CA . LYS A 1 265 ? -13.645 -11.848 4.416 1.00 91.00 265 LYS A CA 1
ATOM 2121 C C . LYS A 1 265 ? -12.397 -11.566 5.247 1.00 91.00 265 LYS A C 1
ATOM 2123 O O . LYS A 1 265 ? -12.001 -12.428 6.026 1.00 91.00 265 LYS A O 1
ATOM 2128 N N . THR A 1 266 ? -11.810 -10.373 5.139 1.00 89.12 266 THR A N 1
ATOM 2129 C CA . THR A 1 266 ? -10.601 -10.028 5.903 1.00 89.12 266 THR A CA 1
ATOM 2130 C C . THR A 1 266 ? -10.859 -10.079 7.409 1.00 89.12 266 THR A C 1
ATOM 2132 O O . THR A 1 266 ? -10.078 -10.675 8.145 1.00 89.12 266 THR A O 1
ATOM 2135 N N . VAL A 1 267 ? -11.980 -9.533 7.888 1.00 87.69 267 VAL A N 1
ATOM 2136 C CA . VAL A 1 267 ? -12.361 -9.607 9.309 1.00 87.69 267 VAL A CA 1
ATOM 2137 C C . VAL A 1 267 ? -12.554 -11.059 9.751 1.00 87.69 267 VAL A C 1
ATOM 2139 O O . VAL A 1 267 ? -12.050 -11.433 10.808 1.00 87.69 267 VAL A O 1
ATOM 2142 N N . ALA A 1 268 ? -13.214 -11.895 8.945 1.00 88.00 268 ALA A N 1
ATOM 2143 C CA . ALA A 1 268 ? -13.388 -13.314 9.251 1.00 88.00 268 ALA A CA 1
ATOM 2144 C C . ALA A 1 268 ? -12.048 -14.068 9.327 1.00 88.00 268 ALA A C 1
ATOM 2146 O O . ALA A 1 268 ? -11.846 -14.868 10.239 1.00 88.00 268 ALA A O 1
ATOM 2147 N N . GLU A 1 269 ? -11.108 -13.791 8.419 1.00 90.25 269 GLU A N 1
ATOM 2148 C CA . GLU A 1 269 ? -9.764 -14.386 8.434 1.00 90.25 269 GLU A CA 1
ATOM 2149 C C . GLU A 1 269 ? -8.961 -13.967 9.672 1.00 90.25 269 GLU A C 1
ATOM 2151 O O . GLU A 1 269 ? -8.310 -14.805 10.303 1.00 90.25 269 GLU A O 1
ATOM 2156 N N . ILE A 1 270 ? -9.043 -12.689 10.058 1.00 88.06 270 ILE A N 1
ATOM 2157 C CA . ILE A 1 270 ? -8.419 -12.185 11.286 1.00 88.06 270 ILE A CA 1
ATOM 2158 C C . ILE A 1 270 ? -9.011 -12.899 12.504 1.00 88.06 270 ILE A C 1
ATOM 2160 O O . ILE A 1 270 ? -8.251 -13.419 13.321 1.00 88.06 270 ILE A O 1
ATOM 2164 N N . ARG A 1 271 ? -10.346 -12.970 12.619 1.00 83.69 271 ARG A N 1
ATOM 2165 C CA . ARG A 1 271 ? -11.027 -13.650 13.738 1.00 83.69 271 ARG A CA 1
ATOM 2166 C C . ARG A 1 271 ? -10.614 -15.114 13.835 1.00 83.69 271 ARG A C 1
ATOM 2168 O O . ARG A 1 271 ? -10.132 -15.535 14.883 1.00 83.69 271 ARG A O 1
ATOM 2175 N N . ALA A 1 272 ? -10.686 -15.846 12.724 1.00 87.44 272 ALA A N 1
ATOM 2176 C CA . ALA A 1 272 ? -10.309 -17.255 12.672 1.00 87.44 272 ALA A CA 1
ATOM 2177 C C . ALA A 1 272 ? -8.856 -17.490 13.112 1.00 87.44 272 ALA A C 1
ATOM 2179 O O . ALA A 1 272 ? -8.562 -18.489 13.770 1.00 87.44 272 ALA A O 1
ATOM 2180 N N . LYS A 1 273 ? -7.934 -16.574 12.783 1.00 86.44 273 LYS A N 1
ATOM 2181 C CA . LYS A 1 273 ? -6.554 -16.667 13.267 1.00 86.44 273 LYS A CA 1
ATOM 2182 C C . LYS A 1 273 ? -6.447 -16.364 14.759 1.00 86.44 273 LYS A C 1
ATOM 2184 O O . LYS A 1 273 ? -5.732 -17.076 15.459 1.00 86.44 273 LYS A O 1
ATOM 2189 N N . LEU A 1 274 ? -7.135 -15.335 15.248 1.00 82.06 274 LEU A N 1
ATOM 2190 C CA . LEU A 1 274 ? -7.099 -14.945 16.659 1.00 82.06 274 LEU A CA 1
ATOM 2191 C C . LEU A 1 274 ? -7.690 -16.025 17.582 1.00 82.06 274 LEU A C 1
ATOM 2193 O O . LEU A 1 274 ? -7.172 -16.234 18.677 1.00 82.06 274 LEU A O 1
ATOM 2197 N N . GLU A 1 275 ? -8.694 -16.776 17.124 1.00 81.81 275 GLU A N 1
ATOM 2198 C CA . GLU A 1 275 ? -9.239 -17.941 17.840 1.00 81.81 275 GLU A CA 1
ATOM 2199 C C . GLU A 1 275 ? -8.220 -19.080 18.007 1.00 81.81 275 GLU A C 1
ATOM 2201 O O . GLU A 1 275 ? -8.227 -19.786 19.019 1.00 81.81 275 GLU A O 1
ATOM 2206 N N . GLN A 1 276 ? -7.322 -19.256 17.032 1.00 80.50 276 GLN A N 1
ATOM 2207 C CA . GLN A 1 276 ? -6.321 -20.327 17.023 1.00 80.50 276 GLN A CA 1
ATOM 2208 C C . GLN A 1 276 ? -5.104 -20.041 17.914 1.00 80.50 276 GLN A C 1
ATOM 2210 O O . GLN A 1 276 ? -4.326 -20.959 18.180 1.00 80.50 276 GLN A O 1
ATOM 2215 N N . VAL A 1 277 ? -4.918 -18.803 18.389 1.00 72.81 277 VAL A N 1
ATOM 2216 C CA . VAL A 1 277 ? -3.751 -18.427 19.203 1.00 72.81 277 VAL A CA 1
ATOM 2217 C C . VAL A 1 277 ? -3.837 -19.111 20.578 1.00 72.81 277 VAL A C 1
ATOM 2219 O O . VAL A 1 277 ? -4.812 -18.902 21.303 1.00 72.81 277 VAL A O 1
ATOM 2222 N N . PRO A 1 278 ? -2.857 -19.938 20.989 1.00 66.38 278 PRO A N 1
ATOM 2223 C CA . PRO A 1 278 ? -2.821 -20.520 22.331 1.00 66.38 278 PRO A CA 1
ATOM 2224 C C . PRO A 1 278 ? -2.736 -19.424 23.404 1.00 66.38 278 PRO A C 1
ATOM 2226 O O . PRO A 1 278 ? -2.088 -18.401 23.192 1.00 66.38 278 PRO A O 1
ATOM 2229 N N . ASP A 1 279 ? -3.318 -19.649 24.588 1.00 54.09 279 ASP A N 1
ATOM 2230 C CA . ASP A 1 279 ? -3.397 -18.637 25.666 1.00 54.09 279 ASP A CA 1
ATOM 2231 C C . ASP A 1 279 ? -2.023 -18.133 26.167 1.00 54.09 279 ASP A C 1
ATOM 2233 O O . ASP A 1 279 ? -1.946 -17.163 26.921 1.00 54.09 279 ASP A O 1
ATOM 2237 N N . THR A 1 280 ? -0.932 -18.772 25.738 1.00 51.16 280 THR A N 1
ATOM 2238 C CA . THR A 1 280 ? 0.453 -18.510 26.142 1.00 51.16 280 THR A CA 1
ATOM 2239 C C . THR A 1 280 ? 1.212 -17.476 25.295 1.00 51.16 280 THR A C 1
ATOM 2241 O O . THR A 1 280 ? 2.235 -16.988 25.765 1.00 51.16 280 THR A O 1
ATOM 2244 N N . GLU A 1 281 ? 0.765 -17.112 24.084 1.00 48.78 281 GLU A N 1
ATOM 2245 C CA . GLU A 1 281 ? 1.558 -16.267 23.152 1.00 48.78 281 GLU A CA 1
ATOM 2246 C C . GLU A 1 281 ? 1.211 -14.763 23.159 1.00 48.78 281 GLU A C 1
ATOM 2248 O O . GLU A 1 281 ? 1.892 -13.964 22.522 1.00 48.78 281 GLU A O 1
ATOM 2253 N N . VAL A 1 282 ? 0.193 -14.328 23.908 1.00 51.34 282 VAL A N 1
ATOM 2254 C CA . VAL A 1 282 ? -0.258 -12.914 23.909 1.00 51.34 282 VAL A CA 1
ATOM 2255 C C . VAL A 1 282 ? 0.631 -12.000 24.784 1.00 51.34 282 VAL A C 1
ATOM 2257 O O . VAL A 1 282 ? 0.506 -10.782 24.756 1.00 51.34 282 VAL A O 1
ATOM 2260 N N . THR A 1 283 ? 1.579 -12.564 25.537 1.00 45.78 283 THR A N 1
ATOM 2261 C CA . THR A 1 283 ? 2.274 -11.882 26.646 1.00 45.78 283 THR A CA 1
ATOM 2262 C C . THR A 1 283 ? 3.560 -11.107 26.312 1.00 45.78 283 THR A C 1
ATOM 2264 O O . THR A 1 283 ? 4.104 -10.461 27.208 1.00 45.78 283 THR A O 1
ATOM 2267 N N . GLU A 1 284 ? 4.099 -11.144 25.088 1.00 41.72 284 GLU A N 1
ATOM 2268 C CA . GLU A 1 284 ? 5.504 -10.726 24.875 1.00 41.72 284 GLU A CA 1
ATOM 2269 C C . GLU A 1 284 ? 5.785 -9.243 24.551 1.00 41.72 284 GLU A C 1
ATOM 2271 O O . GLU A 1 284 ? 6.954 -8.867 24.507 1.00 41.72 284 GLU A O 1
ATOM 2276 N N . SER A 1 285 ? 4.807 -8.341 24.407 1.00 42.59 285 SER A N 1
ATOM 2277 C CA . SER A 1 285 ? 5.118 -6.973 23.924 1.00 42.59 285 SER A CA 1
ATOM 2278 C C . SER A 1 285 ? 5.190 -5.837 24.959 1.00 42.59 285 SER A C 1
ATOM 2280 O O . SER A 1 285 ? 5.331 -4.687 24.547 1.00 42.59 285 SER A O 1
ATOM 2282 N N . SER A 1 286 ? 5.156 -6.094 26.275 1.00 37.56 286 SER A N 1
ATOM 2283 C CA . SER A 1 286 ? 5.149 -5.001 27.276 1.00 37.56 286 SER A CA 1
ATOM 2284 C C . SER A 1 286 ? 5.879 -5.325 28.589 1.00 37.56 286 SER A C 1
ATOM 2286 O O . SER A 1 286 ? 5.288 -5.296 29.667 1.00 37.56 286 SER A O 1
ATOM 2288 N N . SER A 1 287 ? 7.185 -5.609 28.560 1.00 36.50 287 SER A N 1
ATOM 2289 C CA . SER A 1 287 ? 7.962 -5.759 29.802 1.00 36.50 287 SER A CA 1
ATOM 2290 C C . SER A 1 287 ? 8.592 -4.440 30.275 1.00 36.50 287 SER A C 1
ATOM 2292 O O . SER A 1 287 ? 9.623 -4.021 29.744 1.00 36.50 287 SER A O 1
ATOM 2294 N N . LYS A 1 288 ? 8.032 -3.845 31.341 1.00 39.34 288 LYS A N 1
ATOM 2295 C CA . LYS A 1 288 ? 8.783 -3.220 32.456 1.00 39.34 288 LYS A CA 1
ATOM 2296 C C . LYS A 1 288 ? 7.884 -3.025 33.697 1.00 39.34 288 LYS A C 1
ATOM 2298 O O . LYS A 1 288 ? 7.186 -2.029 33.784 1.00 39.34 288 LYS A O 1
ATOM 2303 N N . SER A 1 289 ? 8.007 -3.962 34.657 1.00 38.56 289 SER A N 1
ATOM 2304 C CA . SER A 1 289 ? 7.603 -3.935 36.094 1.00 38.56 289 SER A CA 1
ATOM 2305 C C . SER A 1 289 ? 6.120 -3.617 36.409 1.00 38.56 289 SER A C 1
ATOM 2307 O O . SER A 1 289 ? 5.616 -2.611 35.950 1.00 38.56 289 SER A O 1
ATOM 2309 N N . LEU A 1 290 ? 5.340 -4.343 37.220 1.00 33.50 290 LEU A N 1
ATOM 2310 C CA . LEU A 1 290 ? 5.574 -5.034 38.493 1.00 33.50 290 LEU A CA 1
ATOM 2311 C C . LEU A 1 290 ? 4.441 -6.062 38.753 1.00 33.50 290 LEU A C 1
ATOM 2313 O O . LEU A 1 290 ? 3.289 -5.809 38.422 1.00 33.50 290 LEU A O 1
ATOM 2317 N N . SER A 1 291 ? 4.774 -7.103 39.524 1.00 32.38 291 SER A N 1
ATOM 2318 C CA . SER A 1 291 ? 3.904 -8.004 40.314 1.00 32.38 291 SER A CA 1
ATOM 2319 C C . SER A 1 291 ? 3.193 -9.193 39.618 1.00 32.38 291 SER A C 1
ATOM 2321 O O . SER A 1 291 ? 2.792 -9.098 38.461 1.00 32.38 291 SER A O 1
ATOM 2323 N N . PRO A 1 292 ? 3.074 -10.351 40.310 1.00 35.00 292 PRO A N 1
ATOM 2324 C CA . PRO A 1 292 ? 2.596 -11.604 39.734 1.00 35.00 292 PRO A CA 1
ATOM 2325 C C . PRO A 1 292 ? 1.069 -11.724 39.842 1.00 35.00 292 PRO A C 1
ATOM 2327 O O . PRO A 1 292 ? 0.552 -12.256 40.821 1.00 35.00 292 PRO A O 1
ATOM 2330 N N . GLN A 1 293 ? 0.351 -11.258 38.821 1.00 37.53 293 GLN A N 1
ATOM 2331 C CA . GLN A 1 293 ? -1.017 -11.694 38.504 1.00 37.53 293 GLN A CA 1
ATOM 2332 C C . GLN A 1 293 ? -1.187 -11.779 36.980 1.00 37.53 293 GLN A C 1
ATOM 2334 O O . GLN A 1 293 ? -1.960 -11.055 36.369 1.00 37.53 293 GLN A O 1
ATOM 2339 N N . THR A 1 294 ? -0.417 -12.653 36.337 1.00 39.44 294 THR A N 1
ATOM 2340 C CA . THR A 1 294 ? -0.578 -12.988 34.917 1.00 39.44 294 THR A CA 1
ATOM 2341 C C . THR A 1 294 ? -1.562 -14.150 34.779 1.00 39.44 294 THR A C 1
ATOM 2343 O O . THR A 1 294 ? -1.158 -15.284 34.529 1.00 39.44 294 THR A O 1
ATOM 2346 N N . SER A 1 295 ? -2.857 -13.892 34.978 1.00 45.12 295 SER A N 1
ATOM 2347 C CA . SER A 1 295 ? -3.882 -14.687 34.293 1.00 45.12 295 SER A CA 1
ATOM 2348 C C . SER A 1 295 ? -3.895 -14.218 32.837 1.00 45.12 295 SER A C 1
ATOM 2350 O O . SER A 1 295 ? -4.130 -13.045 32.560 1.00 45.12 295 SER A O 1
ATOM 2352 N N . SER A 1 296 ? -3.519 -15.130 31.945 1.00 55.59 296 SER A N 1
ATOM 2353 C CA . SER A 1 296 ? -3.243 -14.973 30.512 1.00 55.59 296 SER A CA 1
ATOM 2354 C C . SER A 1 296 ? -4.146 -13.975 29.782 1.00 55.59 296 SER A C 1
ATOM 2356 O O . SER A 1 296 ? -5.344 -14.226 29.649 1.00 55.59 296 SER A O 1
ATOM 2358 N N . GLN A 1 297 ? -3.558 -12.916 29.209 1.00 61.56 297 GLN A N 1
ATOM 2359 C CA . GLN A 1 297 ? -4.270 -11.983 28.323 1.00 61.56 297 GLN A CA 1
ATOM 2360 C C . GLN A 1 297 ? -5.028 -12.697 27.190 1.00 61.56 297 GLN A C 1
ATOM 2362 O O . GLN A 1 297 ? -6.121 -12.283 26.817 1.00 61.56 297 GLN A O 1
ATOM 2367 N N . GLY A 1 298 ? -4.504 -13.830 26.704 1.00 66.25 298 GLY A N 1
ATOM 2368 C CA . GLY A 1 298 ? -5.175 -14.647 25.690 1.00 66.25 298 GLY A CA 1
ATOM 2369 C C . GLY A 1 298 ? -6.508 -15.261 26.137 1.00 66.25 298 GLY A C 1
ATOM 2370 O O . GLY A 1 298 ? -7.427 -15.355 25.327 1.00 66.25 298 GLY A O 1
ATOM 2371 N N . ALA A 1 299 ? -6.657 -15.611 27.420 1.00 74.50 299 ALA A N 1
ATOM 2372 C CA . ALA A 1 299 ? -7.880 -16.250 27.912 1.00 74.50 299 ALA A CA 1
ATOM 2373 C C . ALA A 1 299 ? -9.063 -15.274 27.940 1.00 74.50 299 ALA A C 1
ATOM 2375 O O . ALA A 1 299 ? -10.143 -15.615 27.457 1.00 74.50 299 ALA A O 1
ATOM 2376 N N . TYR A 1 300 ? -8.864 -14.047 28.442 1.00 81.44 300 TYR A N 1
ATOM 2377 C CA . TYR A 1 300 ? -9.942 -13.058 28.403 1.00 81.44 300 TYR A CA 1
ATOM 2378 C C . TYR A 1 300 ? -10.187 -12.551 26.981 1.00 81.44 300 TYR A C 1
ATOM 2380 O O . TYR A 1 300 ? -11.337 -12.327 26.626 1.00 81.44 300 TYR A O 1
ATOM 2388 N N . PHE A 1 301 ? -9.151 -12.433 26.139 1.00 79.00 301 PHE A N 1
ATOM 2389 C CA . PHE A 1 301 ? -9.324 -12.058 24.734 1.00 79.00 301 PHE A CA 1
ATOM 2390 C C . PHE A 1 301 ? -10.304 -12.999 24.018 1.00 79.00 301 PHE A C 1
ATOM 2392 O O . PHE A 1 301 ? -11.286 -12.544 23.433 1.00 79.00 301 PHE A O 1
ATOM 2399 N N . LYS A 1 302 ? -10.087 -14.319 24.121 1.00 81.44 302 LYS A N 1
ATOM 2400 C CA . LYS A 1 302 ? -10.987 -15.331 23.543 1.00 81.44 302 LYS A CA 1
ATOM 2401 C C . LYS A 1 302 ? -12.393 -15.259 24.115 1.00 81.44 302 LYS A C 1
ATOM 2403 O O . LYS A 1 302 ? -13.360 -15.396 23.373 1.00 81.44 302 LYS A O 1
ATOM 2408 N N . GLN A 1 303 ? -12.508 -15.042 25.423 1.00 85.62 303 GLN A N 1
ATOM 2409 C CA . GLN A 1 303 ? -13.801 -14.889 26.081 1.00 85.62 303 GLN A CA 1
ATOM 2410 C C . GLN A 1 303 ? -14.566 -13.681 25.522 1.00 85.62 303 GLN A C 1
ATOM 2412 O O . GLN A 1 303 ? -15.742 -13.805 25.193 1.00 85.62 303 GLN A O 1
ATOM 2417 N N . LEU A 1 304 ? -13.900 -12.535 25.365 1.00 86.69 304 LEU A N 1
ATOM 2418 C CA . LEU A 1 304 ? -14.498 -11.314 24.823 1.00 86.69 304 LEU A CA 1
ATOM 2419 C C . LEU A 1 304 ? -14.858 -11.448 23.340 1.00 86.69 304 LEU A C 1
ATOM 2421 O O . LEU A 1 304 ? -15.932 -11.000 22.941 1.00 86.69 304 LEU A O 1
ATOM 2425 N N . LEU A 1 305 ? -14.017 -12.115 22.544 1.00 84.00 305 LEU A N 1
ATOM 2426 C CA . LEU A 1 305 ? -14.317 -12.407 21.141 1.00 84.00 305 LEU A CA 1
ATOM 2427 C C . LEU A 1 305 ? -15.538 -13.337 21.016 1.00 84.00 305 LEU A C 1
ATOM 2429 O O . LEU A 1 305 ? -16.462 -13.039 20.267 1.00 84.00 305 LEU A O 1
ATOM 2433 N N . GLY A 1 306 ? -15.609 -14.392 21.833 1.00 85.19 306 GLY A N 1
ATOM 2434 C CA . GLY A 1 306 ? -16.769 -15.287 21.868 1.00 85.19 306 GLY A CA 1
ATOM 2435 C C . GLY A 1 306 ? -18.061 -14.586 22.305 1.00 85.19 306 GLY A C 1
ATOM 2436 O O . GLY A 1 306 ? -19.122 -14.837 21.738 1.00 85.19 306 GLY A O 1
ATOM 2437 N N . ILE A 1 307 ? -17.980 -13.662 23.272 1.00 87.56 307 ILE A N 1
ATOM 2438 C CA . ILE A 1 307 ? -19.113 -12.813 23.674 1.00 87.56 307 ILE A CA 1
ATOM 2439 C C . ILE A 1 307 ? -19.560 -11.924 22.510 1.00 87.56 307 ILE A C 1
ATOM 2441 O O . ILE A 1 307 ? -20.757 -11.818 22.244 1.00 87.56 307 ILE A O 1
ATOM 2445 N N . HIS A 1 308 ? -18.611 -11.289 21.820 1.00 89.31 308 HIS A N 1
ATOM 2446 C CA . HIS A 1 308 ? -18.896 -10.457 20.657 1.00 89.31 308 HIS A CA 1
ATOM 2447 C C . HIS A 1 308 ? -19.650 -11.249 19.577 1.00 89.31 308 HIS A C 1
ATOM 2449 O O . HIS A 1 308 ? -20.710 -10.815 19.126 1.00 89.31 308 HIS A O 1
ATOM 2455 N N . ASP A 1 309 ? -19.149 -12.429 19.208 1.00 83.25 309 ASP A N 1
ATOM 2456 C CA . ASP A 1 309 ? -19.737 -13.260 18.151 1.00 83.25 309 ASP A CA 1
ATOM 2457 C C . ASP A 1 309 ? -21.129 -13.783 18.521 1.00 83.25 309 ASP A C 1
ATOM 2459 O O . ASP A 1 309 ? -22.032 -13.827 17.675 1.00 83.25 309 ASP A O 1
ATOM 2463 N N . ALA A 1 310 ? -21.332 -14.129 19.794 1.00 86.81 310 ALA A N 1
ATOM 2464 C CA . ALA A 1 310 ? -22.638 -14.516 20.309 1.00 86.81 310 ALA A CA 1
ATOM 2465 C C . ALA A 1 310 ? -23.642 -13.353 20.225 1.00 86.81 310 ALA A C 1
ATOM 2467 O O . ALA A 1 310 ? -24.764 -13.555 19.759 1.00 86.81 310 ALA A O 1
ATOM 2468 N N . LEU A 1 311 ? -23.245 -12.126 20.585 1.00 86.62 311 LEU A N 1
ATOM 2469 C CA . LEU A 1 311 ? -24.107 -10.945 20.456 1.00 86.62 311 LEU A CA 1
ATOM 2470 C C . LEU A 1 311 ? -24.422 -10.601 18.995 1.00 86.62 311 LEU A C 1
ATOM 2472 O O . LEU A 1 311 ? -25.573 -10.295 18.680 1.00 86.62 311 LEU A O 1
ATOM 2476 N N . GLU A 1 312 ? -23.425 -10.655 18.108 1.00 83.8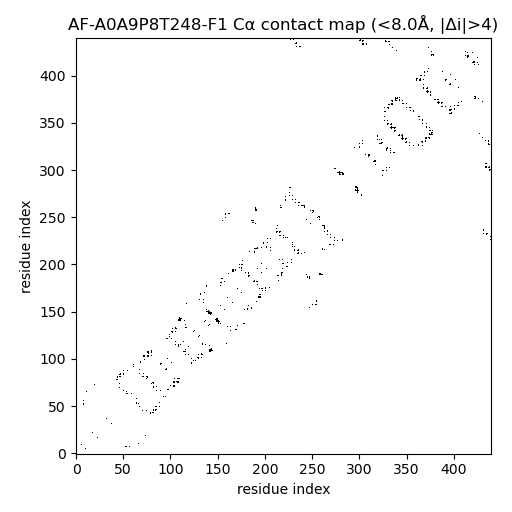1 312 GLU A N 1
ATOM 2477 C CA . GLU A 1 312 ? -23.590 -10.393 16.672 1.00 83.81 312 GLU A CA 1
ATOM 2478 C C . GLU A 1 312 ? -24.533 -11.421 16.024 1.00 83.81 312 GLU A C 1
ATOM 2480 O O . GLU A 1 312 ? -25.411 -11.064 15.236 1.00 83.81 312 GLU A O 1
ATOM 2485 N N . SER A 1 313 ? -24.431 -12.685 16.442 1.00 85.06 313 SER A N 1
ATOM 2486 C CA . SER A 1 313 ? -25.316 -13.781 16.022 1.00 85.06 313 SER A CA 1
ATOM 2487 C C . SER A 1 313 ? -26.654 -13.820 16.773 1.00 85.06 313 SER A C 1
ATOM 2489 O O . SER A 1 313 ? -27.470 -14.713 16.531 1.00 85.06 313 SER A O 1
ATOM 2491 N N . ASN A 1 314 ? -26.889 -12.869 17.684 1.00 86.38 314 ASN A N 1
ATOM 2492 C CA . ASN A 1 314 ? -28.080 -12.764 18.523 1.00 86.38 314 ASN A CA 1
ATOM 2493 C C . ASN A 1 314 ? -28.382 -14.061 19.313 1.00 86.38 314 ASN A C 1
ATOM 2495 O O . ASN A 1 314 ? -29.541 -14.459 19.454 1.00 86.38 314 ASN A O 1
ATOM 2499 N N . GLN A 1 315 ? -27.323 -14.726 19.785 1.00 86.19 315 GLN A N 1
ATOM 2500 C CA . GLN A 1 315 ? -27.363 -15.869 20.695 1.00 86.19 315 GLN A CA 1
ATOM 2501 C C . GLN A 1 315 ? -27.493 -15.393 22.146 1.00 86.19 315 GLN A C 1
ATOM 2503 O O . GLN A 1 315 ? -26.929 -14.368 22.529 1.00 86.19 315 GLN A O 1
ATOM 2508 N N . ASP A 1 316 ? -28.217 -16.160 22.963 1.00 84.12 316 ASP A N 1
ATOM 2509 C CA . ASP A 1 316 ? -28.342 -15.876 24.392 1.00 84.12 316 ASP A CA 1
ATOM 2510 C C . ASP A 1 316 ? -27.028 -16.193 25.117 1.00 84.12 316 ASP A C 1
ATOM 2512 O O . ASP A 1 316 ? -26.476 -17.288 24.994 1.00 84.12 316 ASP A O 1
ATOM 2516 N N . ILE A 1 317 ? -26.545 -15.233 25.905 1.00 88.75 317 ILE A N 1
ATOM 2517 C CA . ILE A 1 317 ? -25.326 -15.355 26.708 1.00 88.75 317 ILE A CA 1
ATOM 2518 C C . ILE A 1 317 ? -25.730 -15.415 28.177 1.00 88.75 317 ILE A C 1
ATOM 2520 O O . ILE A 1 317 ? -26.385 -14.499 28.680 1.00 88.75 317 ILE A O 1
ATOM 2524 N N . ASN A 1 318 ? -25.307 -16.463 28.884 1.00 89.75 318 ASN A N 1
ATOM 2525 C CA . ASN A 1 318 ? -25.449 -16.505 30.333 1.00 89.75 318 ASN A CA 1
ATOM 2526 C C . ASN A 1 318 ? -24.360 -15.641 30.987 1.00 89.75 318 ASN A C 1
ATOM 2528 O O . ASN A 1 318 ? -23.202 -16.041 31.076 1.00 89.75 318 ASN A O 1
ATOM 2532 N N . ILE A 1 319 ? -24.731 -14.435 31.424 1.00 89.62 319 ILE A N 1
ATOM 2533 C CA . ILE A 1 319 ? -23.788 -13.445 31.972 1.00 89.62 319 ILE A CA 1
ATOM 2534 C C . ILE A 1 319 ? -23.148 -13.938 33.282 1.00 89.62 319 ILE A C 1
ATOM 2536 O O . ILE A 1 319 ? -22.013 -13.573 33.587 1.00 89.62 319 ILE A O 1
ATOM 2540 N N . GLU A 1 320 ? -23.847 -14.787 34.043 1.00 87.75 320 GLU A N 1
ATOM 2541 C CA . GLU A 1 320 ? -23.358 -15.325 35.320 1.00 87.75 320 GLU A CA 1
ATOM 2542 C C . GLU A 1 320 ? -22.174 -16.287 35.146 1.00 87.75 320 GLU A C 1
ATOM 2544 O O . GLU A 1 320 ? -21.331 -16.378 36.036 1.00 87.75 320 GLU A O 1
ATOM 2549 N N . ASP A 1 321 ? -22.056 -16.932 33.982 1.00 86.88 321 ASP A N 1
ATOM 2550 C CA . ASP A 1 321 ? -20.954 -17.852 33.668 1.00 86.88 321 ASP A CA 1
ATOM 2551 C C . ASP A 1 321 ? -19.659 -17.109 33.277 1.00 86.88 321 ASP A C 1
ATOM 2553 O O . ASP A 1 321 ? -18.598 -17.715 33.114 1.00 86.88 321 ASP A O 1
ATOM 2557 N N . ILE A 1 322 ? -19.721 -15.782 33.111 1.00 86.94 322 ILE A N 1
ATOM 2558 C CA . ILE A 1 322 ? -18.569 -14.956 32.741 1.00 86.94 322 ILE A CA 1
ATOM 2559 C C . ILE A 1 322 ? -17.781 -14.590 34.004 1.00 86.94 322 ILE A C 1
ATOM 2561 O O . ILE A 1 322 ? -18.145 -13.681 34.759 1.00 86.94 322 ILE A O 1
ATOM 2565 N N . GLU A 1 323 ? -16.653 -15.267 34.214 1.00 85.25 323 GLU A N 1
ATOM 2566 C CA . GLU A 1 323 ? -15.744 -14.944 35.314 1.00 85.25 323 GLU A CA 1
ATOM 2567 C C . GLU A 1 323 ? -15.008 -13.613 35.076 1.00 85.25 323 GLU A C 1
ATOM 2569 O O . GLU A 1 323 ? -14.211 -13.476 34.148 1.00 85.25 323 GLU A O 1
ATOM 2574 N N . ALA A 1 324 ? -15.226 -12.636 35.963 1.00 82.19 324 ALA A N 1
ATOM 2575 C CA . ALA A 1 324 ? -14.607 -11.306 35.949 1.00 82.19 324 ALA A CA 1
ATOM 2576 C C . ALA A 1 324 ? -13.122 -11.332 36.374 1.00 82.19 324 ALA A C 1
ATOM 2578 O O . ALA A 1 324 ? -12.710 -10.790 37.411 1.00 82.19 324 ALA A O 1
ATOM 2579 N N . THR A 1 325 ? -12.295 -12.008 35.582 1.00 83.12 325 THR A N 1
ATOM 2580 C CA . THR A 1 325 ? -10.867 -12.211 35.864 1.00 83.12 325 THR A CA 1
ATOM 2581 C C . THR A 1 325 ? -10.029 -10.952 35.619 1.00 83.12 325 THR A C 1
ATOM 2583 O O . THR A 1 325 ? -9.069 -10.720 36.353 1.00 83.12 325 THR A O 1
ATOM 2586 N N . ALA A 1 326 ? -10.436 -10.088 34.682 1.00 87.88 326 ALA A N 1
ATOM 2587 C CA . ALA A 1 326 ? -9.742 -8.852 34.308 1.00 87.88 326 ALA A CA 1
ATOM 2588 C C . ALA A 1 326 ? -10.706 -7.662 34.130 1.00 87.88 326 ALA A C 1
ATOM 2590 O O . ALA A 1 326 ? -11.903 -7.856 33.908 1.00 87.88 326 ALA A O 1
ATOM 2591 N N . ALA A 1 327 ? -10.179 -6.432 34.198 1.00 89.62 327 ALA A N 1
ATOM 2592 C CA . ALA A 1 327 ? -10.979 -5.208 34.073 1.00 89.62 327 ALA A CA 1
ATOM 2593 C C . ALA A 1 327 ? -11.799 -5.130 32.771 1.00 89.62 327 ALA A C 1
ATOM 2595 O O . ALA A 1 327 ? -12.990 -4.815 32.857 1.00 89.62 327 ALA A O 1
ATOM 2596 N N . PRO A 1 328 ? -11.250 -5.510 31.597 1.00 90.56 328 PRO A N 1
ATOM 2597 C CA . PRO A 1 328 ? -12.023 -5.559 30.355 1.00 90.56 328 PRO A CA 1
ATOM 2598 C C . PRO A 1 328 ? -13.204 -6.542 30.386 1.00 90.56 328 PRO A C 1
ATOM 2600 O O . PRO A 1 328 ? -14.235 -6.308 29.751 1.00 90.56 328 PRO A O 1
ATOM 2603 N N . VAL A 1 329 ? -13.096 -7.627 31.164 1.00 91.69 329 VAL A N 1
ATOM 2604 C CA . VAL A 1 329 ? -14.170 -8.622 31.300 1.00 91.69 329 VAL A CA 1
ATOM 2605 C C . VAL A 1 329 ? -15.332 -8.058 32.107 1.00 91.69 329 VAL A C 1
ATOM 2607 O O . VAL A 1 329 ? -16.474 -8.153 31.667 1.00 91.69 329 VAL A O 1
ATOM 2610 N N . SER A 1 330 ? -15.072 -7.397 33.237 1.00 93.38 330 SER A N 1
ATOM 2611 C CA . SER A 1 330 ? -16.145 -6.714 33.974 1.00 93.38 330 SER A CA 1
ATOM 2612 C C . SER A 1 330 ? -16.736 -5.548 33.198 1.00 93.38 330 SER A C 1
ATOM 2614 O O . SER A 1 330 ? -17.950 -5.381 33.204 1.00 93.38 330 SER A O 1
ATOM 2616 N N . ALA A 1 331 ? -15.914 -4.769 32.487 1.00 94.69 331 ALA A N 1
ATOM 2617 C CA . ALA A 1 331 ? -16.400 -3.731 31.579 1.00 94.69 331 ALA A CA 1
ATOM 2618 C C . ALA A 1 331 ? -17.393 -4.312 30.555 1.00 94.69 331 ALA A C 1
ATOM 2620 O O . ALA A 1 331 ? -18.480 -3.770 30.355 1.00 94.69 331 ALA A O 1
ATOM 2621 N N . THR A 1 332 ? -17.084 -5.486 30.004 1.00 93.81 332 THR A N 1
ATOM 2622 C CA . THR A 1 332 ? -17.988 -6.216 29.108 1.00 93.81 332 THR A CA 1
ATOM 2623 C C . THR A 1 332 ? -19.240 -6.730 29.821 1.00 93.81 332 THR A C 1
ATOM 2625 O O . THR A 1 332 ? -20.335 -6.595 29.278 1.00 93.81 332 THR A O 1
ATOM 2628 N N . LYS A 1 333 ? -19.139 -7.256 31.050 1.00 95.00 333 LYS A N 1
ATOM 2629 C CA . LYS A 1 333 ? -20.314 -7.679 31.839 1.00 95.00 333 LYS A CA 1
ATOM 2630 C C . LYS A 1 333 ? -21.272 -6.521 32.125 1.00 95.00 333 LYS A C 1
ATOM 2632 O O . LYS A 1 333 ? -22.478 -6.697 31.978 1.00 95.00 333 LYS A O 1
ATOM 2637 N N . ILE A 1 334 ? -20.755 -5.335 32.460 1.00 96.44 334 ILE A N 1
ATOM 2638 C CA . ILE A 1 334 ? -21.542 -4.095 32.616 1.00 96.44 334 ILE A CA 1
ATOM 2639 C C . ILE A 1 334 ? -22.358 -3.842 31.337 1.00 96.44 334 ILE A C 1
ATOM 2641 O O . ILE A 1 334 ? -23.578 -3.674 31.392 1.00 96.44 334 ILE A O 1
ATOM 2645 N N . LEU A 1 335 ? -21.705 -3.891 30.171 1.00 95.25 335 LEU A N 1
ATOM 2646 C CA . LEU A 1 335 ? -22.371 -3.695 28.881 1.00 95.25 335 LEU A CA 1
ATOM 2647 C C . LEU A 1 335 ? -23.391 -4.796 28.561 1.00 95.25 335 LEU A C 1
ATOM 2649 O O . LEU A 1 335 ? -24.470 -4.484 28.060 1.00 95.25 335 LEU A O 1
ATOM 2653 N N . LEU A 1 336 ? -23.097 -6.061 28.875 1.00 93.44 336 LEU A N 1
ATOM 2654 C CA . LEU A 1 336 ? -24.006 -7.192 28.662 1.00 93.44 336 LEU A CA 1
ATOM 2655 C C . LEU A 1 336 ? -25.265 -7.108 29.524 1.00 93.44 336 LEU A C 1
ATOM 2657 O O . LEU A 1 336 ? -26.367 -7.359 29.032 1.00 93.44 336 LEU A O 1
ATOM 2661 N N . TYR A 1 337 ? -25.126 -6.737 30.796 1.00 94.88 337 TYR A N 1
ATOM 2662 C CA . TYR A 1 337 ? -26.277 -6.509 31.662 1.00 94.88 337 TYR A CA 1
ATOM 2663 C C . TYR A 1 337 ? -27.150 -5.387 31.092 1.00 94.88 337 TYR A C 1
ATOM 2665 O O . TYR A 1 337 ? -28.351 -5.568 30.887 1.00 94.88 337 TYR A O 1
ATOM 2673 N N . ALA A 1 338 ? -26.547 -4.261 30.712 1.00 93.12 338 ALA A N 1
ATOM 2674 C CA . ALA A 1 338 ? -27.285 -3.157 30.108 1.00 93.12 338 ALA A CA 1
ATOM 2675 C C . ALA A 1 338 ? -27.943 -3.522 28.764 1.00 93.12 338 ALA A C 1
ATOM 2677 O O . ALA A 1 338 ? -29.087 -3.134 28.518 1.00 93.12 338 ALA A O 1
ATOM 2678 N N . TRP A 1 339 ? -27.269 -4.308 27.918 1.00 92.62 339 TRP A N 1
ATOM 2679 C CA . TRP A 1 339 ? -27.808 -4.815 26.650 1.00 92.62 339 TRP A CA 1
ATOM 2680 C C . TRP A 1 339 ? -29.094 -5.627 26.850 1.00 92.62 339 TRP A C 1
ATOM 2682 O O . TRP A 1 339 ? -30.017 -5.534 26.040 1.00 92.62 339 TRP A O 1
ATOM 2692 N N . ASN A 1 340 ? -29.178 -6.373 27.954 1.00 91.25 340 ASN A N 1
ATOM 2693 C CA . ASN A 1 340 ? -30.340 -7.177 28.332 1.00 91.25 340 ASN A CA 1
ATOM 2694 C C . ASN A 1 340 ? -31.381 -6.411 29.173 1.00 91.25 340 ASN A C 1
ATOM 2696 O O . ASN A 1 340 ? -32.342 -7.005 29.657 1.00 91.25 340 ASN A O 1
ATOM 2700 N N . GLY A 1 341 ? -31.223 -5.093 29.346 1.00 91.31 341 GLY A N 1
ATOM 2701 C CA . GLY A 1 341 ? -32.133 -4.261 30.145 1.00 91.31 341 GLY A CA 1
ATOM 2702 C C . GLY A 1 341 ? -31.980 -4.437 31.660 1.00 91.31 341 GLY A C 1
ATOM 2703 O O . GLY A 1 341 ? -32.844 -4.011 32.422 1.00 91.31 341 GLY A O 1
ATOM 2704 N N . LEU A 1 342 ? -30.881 -5.049 32.098 1.00 94.12 342 LEU A N 1
ATOM 2705 C CA . LEU A 1 342 ? -30.545 -5.375 33.483 1.00 94.12 342 LEU A CA 1
ATOM 2706 C C . LEU A 1 342 ? -29.624 -4.299 34.088 1.00 94.12 342 LEU A C 1
ATOM 2708 O O . LEU A 1 342 ? -28.508 -4.570 34.524 1.00 94.12 342 LEU A O 1
ATOM 2712 N N . PHE A 1 343 ? -30.059 -3.035 34.059 1.00 94.56 343 PHE A N 1
ATOM 2713 C CA . PHE A 1 343 ? -29.195 -1.907 34.440 1.00 94.56 343 PHE A CA 1
ATOM 2714 C C . PHE A 1 343 ? -28.761 -1.933 35.917 1.00 94.56 343 PHE A C 1
ATOM 2716 O O . PHE A 1 343 ? -27.636 -1.546 36.226 1.00 94.56 343 PHE A O 1
ATOM 2723 N N . ASP A 1 344 ? -29.601 -2.435 36.822 1.00 94.19 344 ASP A N 1
ATOM 2724 C CA . ASP A 1 344 ? -29.241 -2.548 38.240 1.00 94.19 344 ASP A CA 1
ATOM 2725 C C . ASP A 1 344 ? -28.050 -3.504 38.434 1.00 94.19 344 ASP A C 1
ATOM 2727 O O . ASP A 1 344 ? -27.068 -3.137 39.078 1.00 94.19 344 ASP A O 1
ATOM 2731 N N . GLN A 1 345 ? -28.052 -4.665 37.764 1.00 96.12 345 GLN A N 1
ATOM 2732 C CA . GLN A 1 345 ? -26.896 -5.571 37.777 1.00 96.12 345 GLN A CA 1
ATOM 2733 C C . GLN A 1 345 ? -25.649 -4.947 37.134 1.00 96.12 345 GLN A C 1
ATOM 2735 O O . GLN A 1 345 ? -24.530 -5.191 37.583 1.00 96.12 345 GLN A O 1
ATOM 2740 N N . SER A 1 346 ? -25.821 -4.104 36.109 1.00 94.62 346 SER A N 1
ATOM 2741 C CA . SER A 1 346 ? -24.712 -3.345 35.519 1.00 94.62 346 SER A CA 1
ATOM 2742 C C . SER A 1 346 ? -24.070 -2.378 36.525 1.00 94.62 346 SER A C 1
ATOM 2744 O O . SER A 1 346 ? -22.853 -2.192 36.486 1.00 94.62 346 SER A O 1
ATOM 2746 N N . MET A 1 347 ? -24.858 -1.753 37.405 1.00 94.06 347 MET A N 1
ATOM 2747 C CA . MET A 1 347 ? -24.348 -0.890 38.477 1.00 94.06 347 MET A CA 1
ATOM 2748 C C . MET A 1 347 ? -23.638 -1.701 39.564 1.00 94.06 347 MET A C 1
ATOM 2750 O O . MET A 1 347 ? -22.586 -1.275 40.046 1.00 94.06 347 MET A O 1
ATOM 2754 N N . ASP A 1 348 ? -24.185 -2.858 39.938 1.00 95.69 348 ASP A N 1
ATOM 2755 C CA . ASP A 1 348 ? -23.580 -3.747 40.935 1.00 95.69 348 ASP A CA 1
ATOM 2756 C C . ASP A 1 348 ? -22.210 -4.259 40.468 1.00 95.69 348 ASP A C 1
ATOM 2758 O O . ASP A 1 348 ? -21.220 -4.105 41.188 1.00 95.69 348 ASP A O 1
ATOM 2762 N N . GLU A 1 349 ? -22.123 -4.747 39.225 1.00 96.19 349 GLU A N 1
ATOM 2763 C CA . GLU A 1 349 ? -20.862 -5.184 38.611 1.00 96.19 349 GLU A CA 1
ATOM 2764 C C . GLU A 1 349 ? -19.849 -4.032 38.535 1.00 96.19 349 GLU A C 1
ATOM 2766 O O . GLU A 1 349 ? -18.676 -4.221 38.845 1.00 96.19 349 GLU A O 1
ATOM 2771 N N . TYR A 1 350 ? -20.283 -2.815 38.186 1.00 96.19 350 TYR A N 1
ATOM 2772 C CA . TYR A 1 350 ? -19.408 -1.639 38.199 1.00 96.19 350 TYR A CA 1
ATOM 2773 C C . TYR A 1 350 ? -18.852 -1.340 39.595 1.00 96.19 350 TYR A C 1
ATOM 2775 O O . TYR A 1 350 ? -17.659 -1.072 39.741 1.00 96.19 350 TYR A O 1
ATOM 2783 N N . ASN A 1 351 ? -19.693 -1.379 40.629 1.00 94.75 351 ASN A N 1
ATOM 2784 C CA . ASN A 1 351 ? -19.258 -1.093 41.993 1.00 94.75 351 ASN A CA 1
ATOM 2785 C C . ASN A 1 351 ? -18.238 -2.130 42.483 1.00 94.75 351 ASN A C 1
ATOM 2787 O O . ASN A 1 351 ? -17.237 -1.760 43.105 1.00 94.75 351 ASN A O 1
ATOM 2791 N N . GLU A 1 352 ? -18.457 -3.409 42.170 1.00 94.75 352 GLU A N 1
ATOM 2792 C CA . GLU A 1 352 ? -17.514 -4.487 42.474 1.00 94.75 352 GLU A CA 1
ATOM 2793 C C . GLU A 1 352 ? -16.195 -4.317 41.702 1.00 94.75 352 GLU A C 1
ATOM 2795 O O . GLU A 1 352 ? -15.109 -4.350 42.290 1.00 94.75 352 GLU A O 1
ATOM 2800 N N . ALA A 1 353 ? -16.285 -4.044 40.400 1.00 93.88 353 ALA A N 1
ATOM 2801 C CA . ALA A 1 353 ? -15.153 -3.799 39.516 1.00 93.88 353 ALA A CA 1
ATOM 2802 C C . ALA A 1 353 ? -14.282 -2.628 39.990 1.00 93.88 353 ALA A C 1
ATOM 2804 O O . ALA A 1 353 ? -13.062 -2.755 40.114 1.00 93.88 353 ALA A O 1
ATOM 2805 N N . VAL A 1 354 ? -14.892 -1.485 40.311 1.00 92.62 354 VAL A N 1
ATOM 2806 C CA . VAL A 1 354 ? -14.160 -0.314 40.810 1.00 92.62 354 VAL A CA 1
ATOM 2807 C C . VAL A 1 354 ? -13.525 -0.606 42.162 1.00 92.62 354 VAL A C 1
ATOM 2809 O O . VAL A 1 354 ? -12.380 -0.218 42.370 1.00 92.62 354 VAL A O 1
ATOM 2812 N N . ALA A 1 355 ? -14.195 -1.331 43.063 1.00 92.19 355 ALA A N 1
ATOM 2813 C CA . ALA A 1 355 ? -13.582 -1.738 44.328 1.00 92.19 355 ALA A CA 1
ATOM 2814 C C . ALA A 1 355 ? -12.334 -2.613 44.108 1.00 92.19 355 ALA A C 1
ATOM 2816 O O . ALA A 1 355 ? -11.338 -2.457 44.820 1.00 92.19 355 ALA A O 1
ATOM 2817 N N . LYS A 1 356 ? -12.366 -3.489 43.096 1.00 92.75 356 LYS A N 1
ATOM 2818 C CA . LYS A 1 356 ? -11.262 -4.386 42.731 1.00 92.75 356 LYS A CA 1
ATOM 2819 C C . LYS A 1 356 ? -10.101 -3.663 42.039 1.00 92.75 356 LYS A C 1
ATOM 2821 O O . LYS A 1 356 ? -8.945 -3.959 42.340 1.00 92.75 356 LYS A O 1
ATOM 2826 N N . TRP A 1 357 ? -10.384 -2.710 41.150 1.00 92.31 357 TRP A N 1
ATOM 2827 C CA . TRP A 1 357 ? -9.382 -2.060 40.290 1.00 92.31 357 TRP A CA 1
ATOM 2828 C C . TRP A 1 357 ? -9.161 -0.570 40.566 1.00 92.31 357 TRP A C 1
ATOM 2830 O O . TRP A 1 357 ? -8.542 0.111 39.757 1.00 92.31 357 TRP A O 1
ATOM 2840 N N . ASN A 1 358 ? -9.575 -0.060 41.730 1.00 91.00 358 ASN A N 1
ATOM 2841 C CA . ASN A 1 358 ? -9.449 1.359 42.102 1.00 91.00 358 ASN A CA 1
ATOM 2842 C C . ASN A 1 358 ? -8.018 1.932 41.987 1.00 91.00 358 ASN A C 1
ATOM 2844 O O . ASN A 1 358 ? -7.826 3.142 41.905 1.00 91.00 358 ASN A O 1
ATOM 2848 N N . ASN A 1 359 ? -7.000 1.068 42.018 1.00 88.62 359 ASN A N 1
ATOM 2849 C CA . ASN A 1 359 ? -5.595 1.465 41.926 1.00 88.62 359 ASN A CA 1
ATOM 2850 C C . ASN A 1 359 ? -5.100 1.665 40.482 1.00 88.62 359 ASN A C 1
ATOM 2852 O O . ASN A 1 359 ? -3.977 2.134 40.307 1.00 88.62 359 ASN A O 1
ATOM 2856 N N . ASP A 1 360 ? -5.900 1.317 39.470 1.00 89.62 360 ASP A N 1
ATOM 2857 C CA . ASP A 1 360 ? -5.590 1.510 38.052 1.00 89.62 360 ASP A CA 1
ATOM 2858 C C . ASP A 1 360 ? -6.521 2.581 37.449 1.00 89.62 360 ASP A C 1
ATOM 2860 O O . ASP A 1 360 ? -7.664 2.289 37.083 1.00 89.62 360 ASP A O 1
ATOM 2864 N N . PRO A 1 361 ? -6.052 3.837 37.318 1.00 88.06 361 PRO A N 1
ATOM 2865 C CA . PRO A 1 361 ? -6.858 4.925 36.771 1.00 88.06 361 PRO A CA 1
ATOM 2866 C C . PRO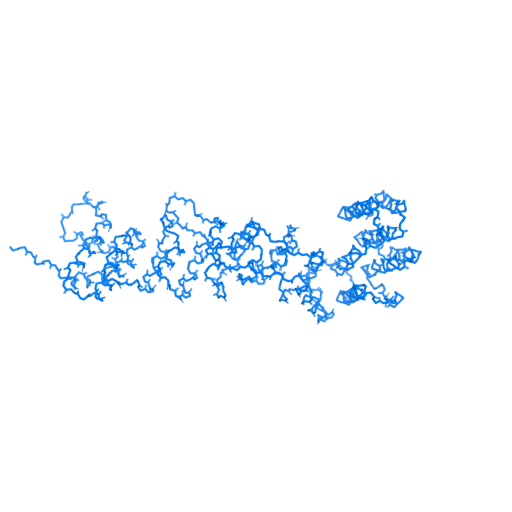 A 1 361 ? -7.348 4.665 35.344 1.00 88.06 361 PRO A C 1
ATOM 2868 O O . PRO A 1 361 ? -8.411 5.159 34.973 1.00 88.06 361 PRO A O 1
ATOM 2871 N N . SER A 1 362 ? -6.592 3.905 34.543 1.00 88.44 362 SER A N 1
ATOM 2872 C CA . SER A 1 362 ? -6.978 3.580 33.170 1.00 88.44 362 SER A CA 1
ATOM 2873 C C . SER A 1 362 ? -8.161 2.618 33.174 1.00 88.44 362 SER A C 1
ATOM 2875 O O . SER A 1 362 ? -9.174 2.893 32.534 1.00 88.44 362 SER A O 1
ATOM 2877 N N . ALA A 1 363 ? -8.074 1.546 33.965 1.00 90.94 363 ALA A N 1
ATOM 2878 C CA . ALA A 1 363 ? -9.158 0.580 34.118 1.00 90.94 363 ALA A CA 1
ATOM 2879 C C . ALA A 1 363 ? -10.436 1.230 34.672 1.00 90.94 363 ALA A C 1
ATOM 2881 O O . ALA A 1 363 ? -11.521 1.028 34.130 1.00 90.94 363 ALA A O 1
ATOM 2882 N N . VAL A 1 364 ? -10.323 2.060 35.715 1.00 92.69 364 VAL A N 1
ATOM 2883 C CA . VAL A 1 364 ? -11.486 2.750 36.303 1.00 92.69 364 VAL A CA 1
ATOM 2884 C C . VAL A 1 364 ? -12.112 3.729 35.309 1.00 92.69 364 VAL A C 1
ATOM 2886 O O . VAL A 1 364 ? -13.337 3.801 35.211 1.00 92.69 364 VAL A O 1
ATOM 2889 N N . SER A 1 365 ? -11.299 4.456 34.538 1.00 93.12 365 SER A N 1
ATOM 2890 C CA . SER A 1 365 ? -11.793 5.333 33.473 1.00 93.12 365 SER A CA 1
ATOM 2891 C C . SER A 1 365 ? -12.619 4.550 32.442 1.00 93.12 365 SER A C 1
ATOM 2893 O O . SER A 1 365 ? -13.702 4.999 32.060 1.00 93.12 365 SER A O 1
ATOM 2895 N N . GLU A 1 366 ? -12.165 3.360 32.049 1.00 93.62 366 GLU A N 1
ATOM 2896 C CA . GLU A 1 366 ? -12.861 2.500 31.084 1.00 93.62 366 GLU A CA 1
ATOM 2897 C C . GLU A 1 366 ? -14.169 1.915 31.640 1.00 93.62 366 GLU A C 1
ATOM 2899 O O . GLU A 1 366 ? -15.197 1.887 30.958 1.00 93.62 366 GLU A O 1
ATOM 2904 N N . LEU A 1 367 ? -14.183 1.539 32.921 1.00 95.69 367 LEU A N 1
ATOM 2905 C CA . LEU A 1 367 ? -15.403 1.114 33.615 1.00 95.69 367 LEU A CA 1
ATOM 2906 C C . LEU A 1 367 ? -16.442 2.239 33.667 1.00 95.69 367 LEU A C 1
ATOM 2908 O O . LEU A 1 367 ? -17.628 1.994 33.447 1.00 95.69 367 LEU A O 1
ATOM 2912 N N . VAL A 1 368 ? -16.010 3.484 33.908 1.00 96.06 368 VAL A N 1
ATOM 2913 C CA . VAL A 1 368 ? -16.899 4.657 33.863 1.00 96.06 368 VAL A CA 1
ATOM 2914 C C . VAL A 1 368 ? -17.464 4.850 32.459 1.00 96.06 368 VAL A C 1
ATOM 2916 O O . VAL A 1 368 ? -18.656 5.127 32.325 1.00 96.06 368 VAL A O 1
ATOM 2919 N N . TYR A 1 369 ? -16.644 4.703 31.415 1.00 95.69 369 TYR A N 1
ATOM 2920 C CA . TYR A 1 369 ? -17.119 4.767 30.031 1.00 95.69 369 TYR A CA 1
ATOM 2921 C C . TYR A 1 369 ? -18.220 3.733 29.768 1.00 95.69 369 TYR A C 1
ATOM 2923 O O . TYR A 1 369 ? -19.298 4.098 29.291 1.00 95.69 369 TYR A O 1
ATOM 2931 N N . CYS A 1 370 ? -17.985 2.476 30.150 1.00 96.75 370 CYS A N 1
ATOM 2932 C CA . CYS A 1 370 ? -18.950 1.393 29.970 1.00 96.75 370 CYS A CA 1
ATOM 2933 C C . CYS A 1 370 ? -20.237 1.635 30.761 1.00 96.75 370 CYS A C 1
ATOM 2935 O O . CYS A 1 370 ? -21.328 1.391 30.250 1.00 96.75 370 CYS A O 1
ATOM 2937 N N . LEU A 1 371 ? -20.138 2.194 31.971 1.00 97.38 371 LEU A N 1
ATOM 2938 C CA . LEU A 1 371 ? -21.309 2.540 32.770 1.00 97.38 371 LEU A CA 1
ATOM 2939 C C . LEU A 1 371 ? -22.123 3.690 32.157 1.00 97.38 371 LEU A C 1
ATOM 2941 O O . LEU A 1 371 ? -23.355 3.680 32.191 1.00 97.38 371 LEU A O 1
ATOM 2945 N N . VAL A 1 372 ? -21.455 4.683 31.565 1.00 96.94 372 VAL A N 1
ATOM 2946 C CA . VAL A 1 372 ? -22.142 5.748 30.824 1.00 96.94 372 VAL A CA 1
ATOM 2947 C C . VAL A 1 372 ? -22.878 5.166 29.616 1.00 96.94 372 VAL A C 1
ATOM 2949 O O . VAL A 1 372 ? -24.045 5.500 29.407 1.00 96.94 37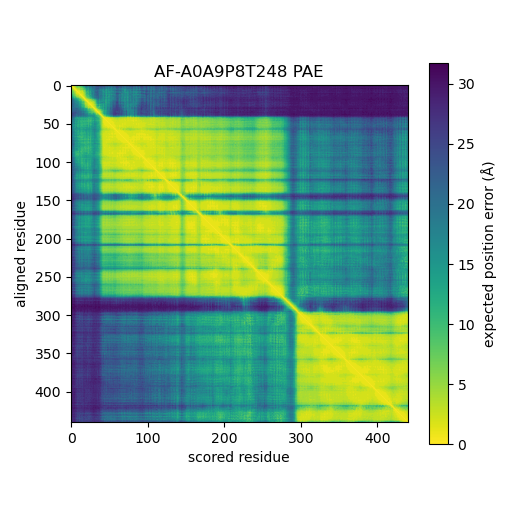2 VAL A O 1
ATOM 2952 N N . LEU A 1 373 ? -22.241 4.269 28.857 1.00 96.06 373 LEU A N 1
ATOM 2953 C CA . LEU A 1 373 ? -22.883 3.579 27.735 1.00 96.06 373 LEU A CA 1
ATOM 2954 C C . LEU A 1 373 ? -24.076 2.731 28.201 1.00 96.06 373 LEU A C 1
ATOM 2956 O O . LEU A 1 373 ? -25.145 2.797 27.594 1.00 96.06 373 LEU A O 1
ATOM 2960 N N . ALA A 1 374 ? -23.938 2.021 29.322 1.00 96.44 374 ALA A N 1
ATOM 2961 C CA . ALA A 1 374 ? -25.014 1.262 29.953 1.00 96.44 374 ALA A CA 1
ATOM 2962 C C . ALA A 1 374 ? -26.228 2.139 30.307 1.00 96.44 374 ALA A C 1
ATOM 2964 O O . ALA A 1 374 ? -27.368 1.778 30.005 1.00 96.44 374 ALA A O 1
ATOM 2965 N N . ALA A 1 375 ? -26.000 3.325 30.880 1.00 95.88 375 ALA A N 1
ATOM 2966 C CA . ALA A 1 375 ? -27.073 4.265 31.205 1.00 95.88 375 ALA A CA 1
ATOM 2967 C C . ALA A 1 375 ? -27.790 4.779 29.943 1.00 95.88 375 ALA A C 1
ATOM 2969 O O . ALA A 1 375 ? -29.018 4.899 29.924 1.00 95.88 375 ALA A O 1
ATOM 2970 N N . LEU A 1 376 ? -27.045 5.026 28.857 1.00 95.19 376 LEU A N 1
ATOM 2971 C CA . LEU A 1 376 ? -27.626 5.430 27.573 1.00 95.19 376 LEU A CA 1
ATOM 2972 C C . LEU A 1 376 ? -28.427 4.303 26.903 1.00 95.19 376 LEU A C 1
ATOM 2974 O O . LEU A 1 376 ? -29.490 4.576 26.342 1.00 95.19 376 LEU A O 1
ATOM 2978 N N . LEU A 1 377 ? -27.985 3.043 26.996 1.00 93.50 377 LEU A N 1
ATOM 2979 C CA . LEU A 1 377 ? -28.765 1.883 26.536 1.00 93.50 377 LEU A CA 1
ATOM 2980 C C . LEU A 1 377 ? -30.102 1.775 27.279 1.00 93.50 377 LEU A C 1
ATOM 2982 O O . LEU A 1 377 ? -31.133 1.505 26.656 1.00 93.50 377 LEU A O 1
ATOM 2986 N N . ASN A 1 378 ? -30.097 2.089 28.578 1.00 94.31 378 ASN A N 1
ATOM 2987 C CA . ASN A 1 378 ? -31.296 2.171 29.413 1.00 94.31 378 ASN A CA 1
ATOM 2988 C C . ASN A 1 378 ? -32.116 3.465 29.205 1.00 94.31 378 ASN A C 1
ATOM 2990 O O . ASN A 1 378 ? -33.098 3.710 29.902 1.00 94.31 378 ASN A O 1
ATOM 2994 N N . ARG A 1 379 ? -31.740 4.297 28.222 1.00 93.75 379 ARG A N 1
ATOM 2995 C CA . ARG A 1 379 ? -32.390 5.572 27.861 1.00 93.75 379 ARG A CA 1
ATOM 2996 C C . ARG A 1 379 ? -32.371 6.633 28.963 1.00 93.75 379 ARG A C 1
ATOM 2998 O O . ARG A 1 379 ? -33.135 7.599 28.894 1.00 93.75 379 ARG A O 1
ATOM 3005 N N . ASP A 1 380 ? -31.478 6.507 29.939 1.00 94.75 380 ASP A N 1
ATOM 3006 C CA . ASP A 1 380 ? -31.328 7.472 31.024 1.00 94.75 380 ASP A CA 1
ATOM 3007 C C . ASP A 1 380 ? -30.178 8.449 30.741 1.00 94.75 380 ASP A C 1
ATOM 3009 O O . ASP A 1 380 ? -29.050 8.337 31.231 1.00 94.75 380 ASP A O 1
ATOM 3013 N N . LEU A 1 381 ? -30.482 9.452 29.912 1.00 94.31 381 LEU A N 1
ATOM 3014 C CA . LEU A 1 381 ? -29.528 10.505 29.563 1.00 94.31 381 LEU A CA 1
ATOM 3015 C C . LEU A 1 381 ? -29.107 11.335 30.786 1.00 94.31 381 LEU A C 1
ATOM 3017 O O . LEU A 1 381 ? -27.966 11.797 30.849 1.00 94.31 381 LEU A O 1
ATOM 3021 N N . GLN A 1 382 ? -30.012 11.543 31.746 1.00 95.31 382 GLN A N 1
ATOM 3022 C CA . GLN A 1 382 ? -29.714 12.347 32.932 1.00 95.31 382 GLN A CA 1
ATOM 3023 C C . GLN A 1 382 ? -28.703 11.629 33.820 1.00 95.31 382 GLN A C 1
ATOM 3025 O O . GLN A 1 382 ? -27.734 12.249 34.266 1.00 95.31 382 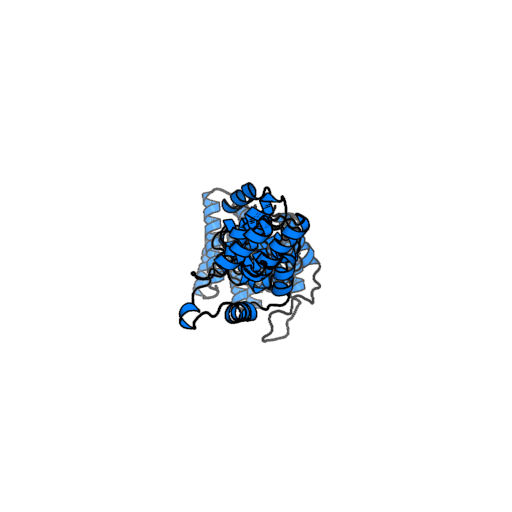GLN A O 1
ATOM 3030 N N . LEU A 1 383 ? -28.880 10.323 34.012 1.00 95.25 383 LEU A N 1
ATOM 3031 C CA . LEU A 1 383 ? -27.932 9.495 34.741 1.00 95.25 383 LEU A CA 1
ATOM 3032 C C . LEU A 1 383 ? -26.578 9.430 34.030 1.00 95.25 383 LEU A C 1
ATOM 3034 O O . LEU A 1 383 ? -25.553 9.662 34.668 1.00 95.25 383 LEU A O 1
ATOM 3038 N N . ALA A 1 384 ? -26.556 9.227 32.711 1.00 96.50 384 ALA A N 1
ATOM 3039 C CA . ALA A 1 384 ? -25.321 9.246 31.923 1.00 96.50 384 ALA A CA 1
ATOM 3040 C C . ALA A 1 384 ? -24.545 10.571 32.090 1.00 96.50 384 ALA A C 1
ATOM 3042 O O . ALA A 1 384 ? -23.332 10.579 32.326 1.00 96.50 384 ALA A O 1
ATOM 3043 N N . GLN A 1 385 ? -25.242 11.712 32.020 1.00 95.94 385 GLN A N 1
ATOM 3044 C CA . GLN A 1 385 ? -24.659 13.039 32.255 1.00 95.94 385 GLN A CA 1
ATOM 3045 C C . GLN A 1 385 ? -24.162 13.208 33.690 1.00 95.94 385 GLN A C 1
ATOM 3047 O O . GLN A 1 385 ? -23.091 13.781 33.905 1.00 95.94 385 GLN A O 1
ATOM 3052 N N . PHE A 1 386 ? -24.918 12.705 34.665 1.00 96.88 386 PHE A N 1
ATOM 3053 C CA . PHE A 1 386 ? -24.544 12.751 36.070 1.00 96.88 386 PHE A CA 1
ATOM 3054 C C . PHE A 1 386 ? -23.273 11.941 36.348 1.00 96.88 386 PHE A C 1
ATOM 3056 O O . PHE A 1 386 ? -22.341 12.484 36.946 1.00 96.88 386 PHE A O 1
ATOM 3063 N N . ILE A 1 387 ? -23.198 10.696 35.861 1.00 96.69 387 ILE A N 1
ATOM 3064 C CA . ILE A 1 387 ? -22.023 9.820 35.987 1.00 96.69 387 ILE A CA 1
ATOM 3065 C C . ILE A 1 387 ? -20.798 10.512 35.389 1.00 96.69 387 ILE A C 1
ATOM 3067 O O . ILE A 1 387 ? -19.796 10.702 36.080 1.00 96.69 387 ILE A O 1
ATOM 3071 N N . ARG A 1 388 ? -20.899 10.982 34.138 1.00 96.12 388 ARG A N 1
ATOM 3072 C CA . ARG A 1 388 ? -19.805 11.691 33.462 1.00 96.12 388 ARG A CA 1
ATOM 3073 C C . ARG A 1 388 ? -19.348 12.923 34.244 1.00 96.12 388 ARG A C 1
ATOM 3075 O O . ARG A 1 388 ? -18.149 13.130 34.423 1.00 96.12 388 ARG A O 1
ATOM 3082 N N . LYS A 1 389 ? -20.291 13.757 34.698 1.00 95.62 389 LYS A N 1
ATOM 3083 C CA . LYS A 1 389 ? -19.991 14.984 35.447 1.00 95.62 389 LYS A CA 1
ATOM 3084 C C . LYS A 1 389 ? -19.237 14.666 36.736 1.00 95.62 389 LYS A C 1
ATOM 3086 O O . LYS A 1 389 ? -18.196 15.269 36.982 1.00 95.62 389 LYS A O 1
ATOM 3091 N N . ARG A 1 390 ? -19.725 13.700 37.519 1.00 95.94 390 ARG A N 1
ATOM 3092 C CA . ARG A 1 390 ? -19.077 13.268 38.764 1.00 95.94 390 ARG A CA 1
ATOM 3093 C C . ARG A 1 390 ? -17.687 12.698 38.511 1.00 95.94 390 ARG A C 1
ATOM 3095 O O . ARG A 1 390 ? -16.744 13.111 39.174 1.00 95.94 390 ARG A O 1
ATOM 3102 N N . ALA A 1 391 ? -17.538 11.831 37.513 1.00 93.94 391 ALA A N 1
ATOM 3103 C CA . ALA A 1 391 ? -16.244 11.250 37.173 1.00 93.94 391 ALA A CA 1
ATOM 3104 C C . ALA A 1 391 ? -15.219 12.310 36.731 1.00 93.94 391 ALA A C 1
ATOM 3106 O O . ALA A 1 391 ? -14.041 12.218 37.076 1.00 93.94 391 ALA A O 1
ATOM 3107 N N . LYS A 1 392 ? -15.668 13.354 36.023 1.00 92.88 392 LYS A N 1
ATOM 3108 C CA . LYS A 1 392 ? -14.831 14.495 35.633 1.00 92.88 392 LYS A CA 1
ATOM 3109 C C . LYS A 1 392 ? -14.431 15.368 36.823 1.00 92.88 392 LYS A C 1
ATOM 3111 O O . LYS A 1 392 ? -13.267 15.731 36.934 1.00 92.88 392 LYS A O 1
ATOM 3116 N N . GLU A 1 393 ? -15.367 15.680 37.719 1.00 93.88 393 GLU A N 1
ATOM 3117 C CA . GLU A 1 393 ? -15.093 16.431 38.957 1.00 93.88 393 GLU A CA 1
ATOM 3118 C C . GLU A 1 393 ? -14.102 15.692 39.870 1.00 93.88 393 GLU A C 1
ATOM 3120 O O . GLU A 1 393 ? -13.271 16.320 40.524 1.00 93.88 393 GLU A O 1
ATOM 3125 N N . SER A 1 394 ? -14.157 14.359 39.875 1.00 91.50 394 SER A N 1
ATOM 3126 C CA . SER A 1 394 ? -13.252 13.493 40.635 1.00 91.50 394 SER A CA 1
ATOM 3127 C C . SER A 1 394 ? -11.934 13.164 39.917 1.00 91.50 394 SER A C 1
ATOM 3129 O O . SER A 1 394 ? -11.129 12.431 40.480 1.00 91.50 394 SER A O 1
ATOM 3131 N N . ASN A 1 395 ? -11.685 13.696 38.712 1.00 92.12 395 ASN A N 1
ATOM 3132 C CA . ASN A 1 395 ? -10.511 13.389 37.875 1.00 92.12 395 ASN A CA 1
ATOM 3133 C C . ASN A 1 395 ? -10.298 11.885 37.603 1.00 92.12 395 ASN A C 1
ATOM 3135 O O . ASN A 1 395 ? -9.163 11.433 37.472 1.00 92.12 395 ASN A O 1
ATOM 3139 N N . ILE A 1 396 ? -11.384 11.114 37.520 1.00 92.44 396 ILE A N 1
ATOM 3140 C CA . ILE A 1 396 ? -11.339 9.675 37.218 1.00 92.44 396 ILE A CA 1
ATOM 3141 C C . ILE A 1 396 ? -11.169 9.445 35.711 1.00 92.44 396 ILE A C 1
ATOM 3143 O O . ILE A 1 396 ? -10.470 8.529 35.295 1.00 92.44 396 ILE A O 1
ATOM 3147 N N . LEU A 1 397 ? -11.796 10.287 34.884 1.00 90.00 397 LEU A N 1
ATOM 3148 C CA . LEU A 1 397 ? -11.738 10.157 33.429 1.00 90.00 397 LEU A CA 1
ATOM 3149 C C . LEU A 1 397 ? -10.384 10.604 32.878 1.00 90.00 397 LEU A C 1
ATOM 3151 O O . LEU A 1 397 ? -9.970 11.754 33.059 1.00 90.00 397 LEU A O 1
ATOM 3155 N N . THR A 1 398 ? -9.746 9.732 32.101 1.00 90.50 398 THR A N 1
ATOM 3156 C CA . THR A 1 398 ? -8.624 10.138 31.255 1.00 90.50 398 THR A CA 1
ATOM 3157 C C . THR A 1 398 ? -9.117 11.017 30.096 1.00 90.50 398 THR A C 1
ATOM 3159 O O . THR A 1 398 ? -10.287 10.982 29.702 1.00 90.50 398 THR A O 1
ATOM 3162 N N . LYS A 1 399 ? -8.218 11.823 29.515 1.00 87.56 399 LYS A N 1
ATOM 3163 C CA . LYS A 1 399 ? -8.533 12.644 28.332 1.00 87.56 399 LYS A CA 1
ATOM 3164 C C . LYS A 1 399 ? -9.116 11.837 27.157 1.00 87.56 399 LYS A C 1
ATOM 3166 O O . LYS A 1 399 ? -10.156 12.268 26.656 1.00 87.56 399 LYS A O 1
ATOM 3171 N N . PRO A 1 400 ? -8.498 10.726 26.701 1.00 87.62 400 PRO A N 1
ATOM 3172 C CA . PRO A 1 400 ? -9.052 9.946 25.593 1.00 87.62 400 PRO A CA 1
ATOM 3173 C C . PRO A 1 400 ? -10.432 9.370 25.932 1.00 87.62 400 PRO A C 1
ATOM 3175 O O . PRO A 1 400 ? -11.345 9.450 25.109 1.00 87.62 400 PRO A O 1
ATOM 3178 N N . THR A 1 401 ? -10.644 8.903 27.165 1.00 89.94 401 THR A N 1
ATOM 3179 C CA . THR A 1 401 ? -11.952 8.381 27.572 1.00 89.94 401 THR A CA 1
ATOM 3180 C C . THR A 1 401 ? -13.036 9.474 27.621 1.00 89.94 401 THR A C 1
ATOM 3182 O O . THR A 1 401 ? -14.127 9.258 27.100 1.00 89.94 401 THR A O 1
ATOM 3185 N N . ASP A 1 402 ? -12.775 10.685 28.146 1.00 91.12 402 ASP A N 1
ATOM 3186 C CA . ASP A 1 402 ? -13.768 11.792 28.135 1.00 91.12 402 ASP A CA 1
ATOM 3187 C C . ASP A 1 402 ? -14.142 12.221 26.701 1.00 91.12 402 ASP A C 1
ATOM 3189 O O . ASP A 1 402 ? -15.292 12.589 26.427 1.00 91.12 402 ASP A O 1
ATOM 3193 N N . GLN A 1 403 ? -13.197 12.148 25.755 1.00 89.56 403 GLN A N 1
ATOM 3194 C CA . GLN A 1 403 ? -13.484 12.382 24.335 1.00 89.56 403 GLN A CA 1
ATOM 3195 C C . GLN A 1 403 ? -14.432 11.318 23.775 1.00 89.56 403 GLN A C 1
ATOM 3197 O O . GLN A 1 403 ? -15.447 11.677 23.172 1.00 89.56 403 GLN A O 1
ATOM 3202 N N . ARG A 1 404 ? -14.165 10.034 24.040 1.00 89.88 404 ARG A N 1
ATOM 3203 C CA . ARG A 1 404 ? -15.040 8.926 23.624 1.00 89.88 404 ARG A CA 1
ATOM 3204 C C . ARG A 1 404 ? -16.434 9.032 24.249 1.00 89.88 404 ARG A C 1
ATOM 3206 O O . ARG A 1 404 ? -17.428 8.917 23.533 1.00 89.88 404 ARG A O 1
ATOM 3213 N N . VAL A 1 405 ? -16.542 9.359 25.542 1.00 92.12 405 VAL A N 1
ATOM 3214 C CA . VAL A 1 405 ? -17.842 9.619 26.197 1.00 92.12 405 VAL A CA 1
ATOM 3215 C C . VAL A 1 405 ? -18.592 10.766 25.506 1.00 92.12 405 VAL A C 1
ATOM 3217 O O . VAL A 1 405 ? -19.800 10.685 25.285 1.00 92.12 405 VAL A O 1
ATOM 3220 N N . SER A 1 406 ? -17.892 11.845 25.140 1.00 91.88 406 SER A N 1
ATOM 3221 C CA . SER A 1 406 ? -18.504 12.983 24.438 1.00 91.88 406 SER A CA 1
ATOM 3222 C C . SER A 1 406 ? -19.080 12.588 23.081 1.00 91.88 406 SER A C 1
ATOM 3224 O O . SER A 1 406 ? -20.190 12.999 22.746 1.00 91.88 406 SER A O 1
ATOM 3226 N N . GLN A 1 407 ? -18.326 11.804 22.306 1.00 90.19 407 GLN A N 1
ATOM 3227 C CA . GLN A 1 407 ? -18.746 11.317 20.992 1.00 90.19 407 GLN A CA 1
ATOM 3228 C C . GLN A 1 407 ? -19.973 10.408 21.107 1.00 90.19 407 GLN A C 1
ATOM 3230 O O . GLN A 1 407 ? -20.946 10.607 20.386 1.00 90.19 407 GLN A O 1
ATOM 3235 N N . MET A 1 408 ? -19.970 9.489 22.072 1.00 93.19 408 MET A N 1
ATOM 3236 C CA . MET A 1 408 ? -21.090 8.585 22.338 1.00 93.19 408 MET A CA 1
ATOM 3237 C C . MET A 1 408 ? -22.366 9.338 22.752 1.00 93.19 408 MET A C 1
ATOM 3239 O O . MET A 1 408 ? -23.446 9.077 22.228 1.00 93.19 408 MET A O 1
ATOM 3243 N N . MET A 1 409 ? -22.257 10.325 23.649 1.00 92.31 409 MET A N 1
ATOM 3244 C CA . MET A 1 409 ? -23.400 11.166 24.033 1.00 92.31 409 MET A CA 1
ATOM 3245 C C . MET A 1 409 ? -23.958 11.965 22.853 1.00 92.31 409 MET A C 1
ATOM 3247 O O . MET A 1 409 ? -25.172 12.144 22.754 1.00 92.31 409 MET A O 1
ATOM 3251 N N . LYS A 1 410 ? -23.083 12.439 21.958 1.00 92.81 410 LYS A N 1
ATOM 3252 C CA . LYS A 1 410 ? -23.499 13.107 20.723 1.00 92.81 410 LYS A CA 1
ATOM 3253 C C . LYS A 1 410 ? -24.254 12.139 19.809 1.00 92.81 410 LYS A C 1
ATOM 3255 O O . LYS A 1 410 ? -25.368 12.457 19.416 1.00 92.81 410 LYS A O 1
ATOM 3260 N N . GLN A 1 411 ? -23.704 10.947 19.563 1.00 90.31 411 GLN A N 1
ATOM 3261 C CA . GLN A 1 411 ? -24.353 9.899 18.767 1.00 90.31 411 GLN A CA 1
ATOM 3262 C C . GLN A 1 411 ? -25.744 9.551 19.320 1.00 90.31 411 GLN A C 1
ATOM 3264 O O . GLN A 1 411 ? -26.701 9.437 18.559 1.00 90.31 411 GLN A O 1
ATOM 3269 N N . TYR A 1 412 ? -25.891 9.438 20.644 1.00 92.81 412 TYR A N 1
ATOM 3270 C CA . TYR A 1 412 ? -27.197 9.230 21.276 1.00 92.81 412 TYR A CA 1
ATOM 3271 C C . TYR A 1 412 ? -28.176 10.385 21.006 1.00 92.81 412 TYR A C 1
ATOM 3273 O O . TYR A 1 412 ? -29.349 10.143 20.716 1.00 92.81 412 TYR A O 1
ATOM 3281 N N . GLY A 1 413 ? -27.705 11.635 21.085 1.00 90.12 413 GLY A N 1
ATOM 3282 C CA . GLY A 1 413 ? -28.492 12.822 20.738 1.00 90.12 413 GLY A CA 1
ATOM 3283 C C . GLY A 1 413 ? -28.972 12.793 19.287 1.00 90.12 413 GLY A C 1
ATOM 3284 O O . GLY A 1 413 ? -30.168 12.938 19.040 1.00 90.12 413 GLY A O 1
ATOM 3285 N N . ASP A 1 414 ? -28.067 12.491 18.355 1.00 89.12 414 ASP A N 1
ATOM 3286 C CA . ASP A 1 414 ? -28.363 12.384 16.923 1.00 89.12 414 ASP A CA 1
ATOM 3287 C C . ASP A 1 414 ? -29.425 11.290 16.652 1.00 89.12 414 ASP A C 1
ATOM 3289 O O . ASP A 1 414 ? -30.386 11.507 15.907 1.00 89.12 414 ASP A O 1
ATOM 3293 N N . LEU A 1 415 ? -29.324 10.130 17.319 1.00 89.25 415 LEU A N 1
ATOM 3294 C CA . LEU A 1 415 ? -30.319 9.047 17.239 1.00 89.25 415 LEU A CA 1
ATOM 3295 C C . LEU A 1 415 ? -31.696 9.469 17.775 1.00 89.25 415 LEU A C 1
ATOM 3297 O O . LEU A 1 415 ? -32.730 9.106 17.202 1.00 89.25 415 LEU A O 1
ATOM 3301 N N . ALA A 1 416 ? -31.724 10.230 18.874 1.00 87.62 416 ALA A N 1
ATOM 3302 C CA . ALA A 1 416 ? -32.958 10.733 19.465 1.00 87.62 416 ALA A CA 1
ATOM 3303 C C . ALA A 1 416 ? -33.650 11.766 18.562 1.00 87.62 416 ALA A C 1
ATOM 3305 O O . ALA A 1 416 ? -34.871 11.703 18.392 1.00 87.62 416 ALA A O 1
ATOM 3306 N N . GLU A 1 417 ? -32.888 12.665 17.935 1.00 89.19 417 GLU A N 1
ATOM 3307 C CA . GLU A 1 417 ? -33.399 13.637 16.960 1.00 89.19 417 GLU A CA 1
ATOM 3308 C C . GLU A 1 417 ? -33.954 12.952 15.704 1.00 89.19 417 GLU A C 1
ATOM 3310 O O . GLU A 1 417 ? -35.034 13.308 15.221 1.00 89.19 417 GLU A O 1
ATOM 3315 N N . ALA A 1 418 ? -33.279 11.902 15.227 1.00 85.81 418 ALA A N 1
ATOM 3316 C CA . ALA A 1 418 ? -33.715 11.094 14.089 1.00 85.81 418 ALA A CA 1
ATOM 3317 C C . ALA A 1 418 ? -34.949 10.211 14.378 1.00 85.81 418 ALA A C 1
ATOM 3319 O O . ALA A 1 418 ? -35.428 9.519 13.478 1.00 85.81 418 ALA A O 1
ATOM 3320 N N . LYS A 1 419 ? -35.478 10.218 15.615 1.00 83.19 419 LYS A N 1
ATOM 3321 C CA . LYS A 1 419 ? -36.576 9.348 16.090 1.00 83.19 419 LYS A CA 1
ATOM 3322 C C . LYS A 1 419 ? -36.304 7.853 15.884 1.00 83.19 419 LYS A C 1
ATOM 3324 O O . LYS A 1 419 ? -37.237 7.060 15.744 1.00 83.19 419 LYS A O 1
ATOM 3329 N N . GLN A 1 420 ? -35.034 7.463 15.864 1.00 82.38 420 GLN A N 1
ATOM 3330 C CA . GLN A 1 420 ? -34.633 6.064 15.794 1.00 82.38 420 GLN A CA 1
ATOM 3331 C C . GLN A 1 420 ? -34.670 5.442 17.196 1.00 82.38 420 GLN A C 1
ATOM 3333 O O . GLN A 1 420 ? -34.637 6.139 18.211 1.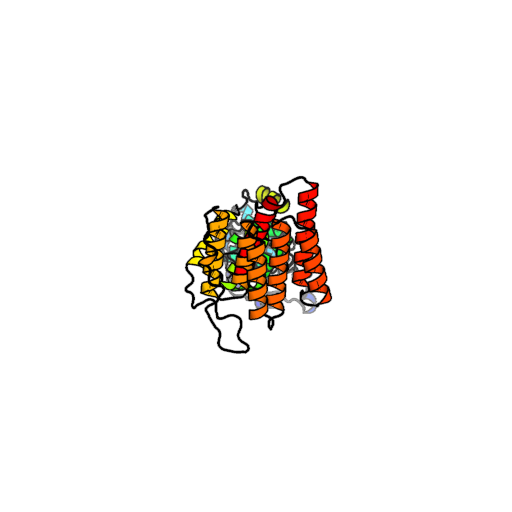00 82.38 420 GLN A O 1
ATOM 3338 N N . SER A 1 421 ? -34.760 4.111 17.273 1.00 85.06 421 SER A N 1
ATOM 3339 C CA . SER A 1 421 ? -34.654 3.414 18.557 1.00 85.06 421 SER A CA 1
ATOM 3340 C C . SER A 1 421 ? -33.232 3.578 19.094 1.00 85.06 421 SER A C 1
ATOM 3342 O O . SER A 1 421 ? -32.307 2.976 18.558 1.00 85.06 421 SER A O 1
ATOM 3344 N N . GLN A 1 422 ? -33.054 4.376 20.152 1.00 85.38 422 GLN A N 1
ATOM 3345 C CA . GLN A 1 422 ? -31.723 4.700 20.681 1.00 85.38 422 GLN A CA 1
ATOM 3346 C C . GLN A 1 422 ? -30.997 3.445 21.169 1.00 85.38 422 GLN A C 1
ATOM 3348 O O . GLN A 1 422 ? -29.821 3.251 20.887 1.00 85.38 422 GLN A O 1
ATOM 3353 N N . SER A 1 423 ? -31.732 2.549 21.833 1.00 78.88 423 SER A N 1
ATOM 3354 C CA . SER A 1 423 ? -31.198 1.279 22.322 1.00 78.88 423 SER A CA 1
ATOM 3355 C C . SER A 1 423 ? -30.728 0.371 21.184 1.00 78.88 423 SER A C 1
ATOM 3357 O O . SER A 1 423 ? -29.702 -0.272 21.329 1.00 78.88 423 SER A O 1
ATOM 3359 N N . GLN A 1 424 ? -31.434 0.331 20.045 1.00 81.56 424 GLN A N 1
ATOM 3360 C CA . GLN A 1 424 ? -30.996 -0.446 18.873 1.00 81.56 424 GLN A CA 1
ATOM 3361 C C . GLN A 1 424 ? -29.848 0.247 18.125 1.00 81.56 424 GLN A C 1
ATOM 3363 O O . GLN A 1 424 ? -28.918 -0.420 17.693 1.00 81.56 424 GLN A O 1
ATOM 3368 N N . GLY A 1 425 ? -29.876 1.579 18.013 1.00 83.12 425 GLY A N 1
ATOM 3369 C CA . GLY A 1 425 ? -28.832 2.356 17.337 1.00 83.12 425 GLY A CA 1
ATOM 3370 C C . GLY A 1 425 ? -27.486 2.376 18.070 1.00 83.12 425 GLY A C 1
ATOM 3371 O O . GLY A 1 425 ? -26.461 2.603 17.438 1.00 83.12 425 GLY A O 1
ATOM 3372 N N . LEU A 1 426 ? -27.475 2.109 19.381 1.00 87.88 426 LEU A N 1
ATOM 3373 C CA . LEU A 1 426 ? -26.252 1.979 20.181 1.00 87.88 426 LEU A CA 1
ATOM 3374 C C . LEU A 1 426 ? -25.684 0.552 20.228 1.00 87.88 426 LEU A C 1
ATOM 3376 O O . LEU A 1 426 ? -24.553 0.374 20.677 1.00 87.88 426 LEU A O 1
ATOM 3380 N N . LYS A 1 427 ? -26.416 -0.465 19.754 1.00 86.81 427 LYS A N 1
ATOM 3381 C CA . LYS A 1 427 ? -25.918 -1.850 19.721 1.00 86.81 427 LYS A CA 1
ATOM 3382 C C . LYS A 1 427 ? -24.604 -2.010 18.936 1.00 86.81 427 LYS A C 1
ATOM 3384 O O . LYS A 1 427 ? -23.693 -2.640 19.467 1.00 86.81 427 LYS A O 1
ATOM 3389 N N . PRO A 1 428 ? -24.432 -1.404 17.743 1.00 84.44 428 PRO A N 1
ATOM 3390 C CA . PRO A 1 428 ? -23.150 -1.452 17.034 1.00 84.44 428 PRO A CA 1
ATOM 3391 C C . PRO A 1 428 ? -21.995 -0.838 17.839 1.00 84.44 428 PRO A C 1
ATOM 3393 O O . PRO A 1 428 ? -20.871 -1.337 17.798 1.00 84.44 428 PRO A O 1
ATOM 3396 N N . THR A 1 429 ? -22.274 0.214 18.619 1.00 86.62 429 THR A N 1
ATOM 3397 C CA . THR A 1 429 ? -21.283 0.846 19.500 1.00 86.62 429 THR A CA 1
ATOM 3398 C C . THR A 1 429 ? -20.841 -0.109 20.608 1.00 86.62 429 THR A C 1
ATOM 3400 O O . THR A 1 429 ? -19.651 -0.199 20.877 1.00 86.62 429 THR A O 1
ATOM 3403 N N . VAL A 1 430 ? -21.765 -0.867 21.209 1.00 88.50 430 VAL A N 1
ATOM 3404 C CA . VAL A 1 430 ? -21.425 -1.884 22.223 1.00 88.50 430 VAL A CA 1
ATOM 3405 C C . VAL A 1 430 ? -20.568 -3.003 21.630 1.00 88.50 430 VAL A C 1
ATOM 3407 O O . VAL A 1 430 ? -19.577 -3.381 22.241 1.00 88.50 430 VAL A O 1
ATOM 3410 N N . LEU A 1 431 ? -20.906 -3.506 20.439 1.00 86.44 431 LEU A N 1
ATOM 3411 C CA . LEU A 1 431 ? -20.103 -4.532 19.760 1.00 86.44 431 LEU A CA 1
ATOM 3412 C C . LEU A 1 431 ? -18.674 -4.037 19.492 1.00 86.44 431 LEU A C 1
ATOM 3414 O O . LEU A 1 431 ? -17.700 -4.701 19.845 1.00 86.44 431 LEU A O 1
ATOM 3418 N N . THR A 1 432 ? -18.551 -2.821 18.959 1.00 82.94 432 THR A N 1
ATOM 3419 C CA . THR A 1 432 ? -17.248 -2.177 18.725 1.00 82.94 432 THR A CA 1
ATOM 3420 C C . THR A 1 432 ? -16.459 -2.026 20.027 1.00 82.94 432 THR A C 1
ATOM 3422 O O . THR A 1 432 ? -15.249 -2.244 20.050 1.00 82.94 432 THR A O 1
ATOM 3425 N N . GLU A 1 433 ? -17.144 -1.685 21.118 1.00 88.94 433 GLU A N 1
ATOM 3426 C CA . GLU A 1 433 ? -16.524 -1.518 22.426 1.00 88.94 433 GLU A CA 1
ATOM 3427 C C . GLU A 1 433 ? -15.997 -2.834 22.997 1.00 88.94 433 GLU A C 1
ATOM 3429 O O . GLU A 1 433 ? -14.884 -2.872 23.507 1.00 88.94 433 GLU A O 1
ATOM 3434 N N . ILE A 1 434 ? -16.740 -3.932 22.861 1.00 87.88 434 ILE A N 1
ATOM 3435 C CA . ILE A 1 434 ? -16.285 -5.251 23.321 1.00 87.88 434 ILE A CA 1
ATOM 3436 C C . ILE A 1 434 ? -15.001 -5.668 22.586 1.00 87.88 434 ILE A C 1
ATOM 3438 O O . ILE A 1 434 ? -14.080 -6.189 23.214 1.00 87.88 434 ILE A O 1
ATOM 3442 N N . LEU A 1 435 ? -14.883 -5.374 21.285 1.00 80.50 435 LEU A N 1
ATOM 3443 C CA . LEU A 1 435 ? -13.637 -5.599 20.540 1.00 80.50 435 LEU A CA 1
ATOM 3444 C C . LEU A 1 435 ? -12.502 -4.679 21.010 1.00 80.50 435 LEU A C 1
ATOM 3446 O O . LEU A 1 435 ? -11.351 -5.108 21.073 1.00 80.50 435 LEU A O 1
ATOM 3450 N N . HIS A 1 436 ? -12.808 -3.423 21.348 1.00 82.81 436 HIS A N 1
ATOM 3451 C CA . HIS A 1 436 ? -11.821 -2.497 21.904 1.00 82.81 436 HIS A CA 1
ATOM 3452 C C . HIS A 1 436 ? -11.277 -2.992 23.247 1.00 82.81 436 HIS A C 1
ATOM 3454 O O . HIS A 1 436 ? -10.063 -3.027 23.431 1.00 82.81 436 HIS A O 1
ATOM 3460 N N . LEU A 1 437 ? -12.166 -3.451 24.130 1.00 85.69 437 LEU A N 1
ATOM 3461 C CA . LEU A 1 437 ? -11.838 -4.058 25.420 1.00 85.69 437 LEU A CA 1
ATOM 3462 C C . LEU A 1 437 ? -11.051 -5.364 25.266 1.00 85.69 437 LEU A C 1
ATOM 3464 O O . LEU A 1 437 ? -10.190 -5.671 26.087 1.00 85.69 437 LEU A O 1
ATOM 3468 N N . ALA A 1 438 ? -11.303 -6.131 24.205 1.00 77.88 438 ALA A N 1
ATOM 3469 C CA . ALA A 1 438 ? -10.470 -7.282 23.885 1.00 77.88 438 ALA A CA 1
ATOM 3470 C C . ALA A 1 438 ? -9.036 -6.848 23.542 1.00 77.88 438 ALA A C 1
ATOM 3472 O O . ALA A 1 438 ? -8.087 -7.522 23.928 1.00 77.88 438 ALA A O 1
ATOM 3473 N N . GLY A 1 439 ? -8.860 -5.711 22.862 1.00 70.19 439 GLY A N 1
ATOM 3474 C CA . GLY A 1 439 ? -7.546 -5.235 22.434 1.00 70.19 439 GLY A CA 1
ATOM 3475 C C . GLY A 1 439 ? -6.727 -4.401 23.410 1.00 70.19 439 GLY A C 1
ATOM 3476 O O . GLY A 1 439 ? -5.557 -4.136 23.116 1.00 70.19 439 GLY A O 1
ATOM 3477 N N . SER A 1 440 ? -7.317 -3.996 24.532 1.00 69.25 440 SER A N 1
ATOM 3478 C CA . SER A 1 440 ? -6.639 -3.347 25.662 1.00 69.25 440 SER A CA 1
ATOM 3479 C C . SER A 1 440 ? -5.959 -4.356 26.584 1.00 69.25 440 SER A C 1
ATOM 3481 O O . SER A 1 440 ? -4.814 -4.065 27.000 1.00 69.25 440 SER A O 1
#

Nearest PDB structures (foldseek):
  3u3w-assembly1_B  TM=3.115E-01  e=5.230E-01  Bacillus thuringiensis Bt407
  8gl8-assembly1_I  TM=2.545E-01  e=4.301E-01  Flavobacterium johnsoniae
  4gpk-assembly1_C  TM=2.585E-01  e=1.979E+00  Bacillus thuringiensis serovar thuringiensis
  7wb4-assembly1_E  TM=1.887E-01  e=3.824E-01  Xenopus laevis

Mean predicted aligned error: 13.58 Å

Foldseek 3Di:
DPPDDDALVRVVVVVVVDDVVVVLVVCVVPPVDDPVNSPDPDVVVVLLVNLVSLLPDPDDLVVSLVVLLVSLLRCLQPPVCSCVSSVVSCVVSVHAHDPSSLQSSLVSDQPPPHQLLRSCVVRVDPDPSSLLSSLCCLQCAHNNVPDPGPNQNDLVSVLSNVLSQQQDHDDPLVSLLSNLVNCVVLQNLQCLLRNPHDQVSLVVVLPDPDDQLSNLLSSDDLVHDLLSLLVNLLRLLVDPDDDGDPSQVVSCVSNVDHHDRDSPVSNVSSLVSLLPDPLPPPPPDDDDDDDDDCPGLSVVLNVLSVVLVCVVVVHDDDLVPQDCSDLLSLLLSLLVCLLVVNNVVSVVSLVVSCVVPVVPLVSNQSSLLSNLLSCVLNVNLVVSVVSLVVCVVVVSHDPVSNVVSVVLSVQLVVCVVVVHDSNVSCSSVSSSSSSVSSSD

Radius of gyration: 33.9 Å; Cα contacts (8 Å, |Δi|>4): 466; chains: 1; bounding box: 85×44×95 Å

pLDDT: mean 82.45, std 17.76, range [27.23, 97.62]

Solvent-accessible surface area (backbone atoms only — not comparable to full-atom values): 25447 Å² total; per-residue (Å²): 131,82,77,79,76,75,50,70,70,56,53,46,64,48,53,81,70,43,56,74,73,51,46,58,51,50,53,54,72,74,62,79,67,52,84,87,65,68,85,69,80,51,69,64,60,53,55,46,51,53,49,54,52,50,70,70,44,99,64,55,65,69,57,42,47,54,51,52,36,50,52,35,49,70,35,16,75,79,42,54,63,42,46,75,65,42,50,64,62,36,53,74,66,72,52,77,80,49,71,71,29,49,44,39,43,49,74,32,46,40,46,84,89,51,46,51,60,54,57,44,64,76,64,70,68,92,47,64,71,50,52,49,52,34,48,50,37,59,55,74,19,35,59,33,97,88,51,80,61,52,46,75,63,44,73,71,51,50,49,53,53,64,72,65,62,48,90,80,60,90,64,57,67,69,56,46,47,53,50,52,54,38,30,56,76,56,47,33,35,63,57,45,67,54,57,71,70,52,69,70,45,42,51,59,57,69,68,46,95,79,68,50,49,63,51,47,58,32,58,66,52,85,82,58,56,68,73,57,50,43,65,47,48,41,53,44,73,72,51,89,72,85,80,81,41,74,53,38,53,52,43,19,75,73,76,72,59,72,64,84,75,59,59,69,60,52,52,49,50,46,50,59,50,61,70,68,55,60,50,79,72,66,73,82,87,75,92,76,88,83,83,94,77,83,75,45,68,32,54,56,29,52,49,36,51,53,50,42,54,32,56,76,69,69,48,91,75,70,71,86,78,59,74,69,82,46,67,50,47,39,31,41,49,21,39,53,27,16,74,72,70,36,50,68,61,19,50,53,48,46,55,54,45,41,71,73,38,67,88,38,59,67,55,41,23,50,41,50,47,30,50,33,51,23,28,44,47,69,67,33,59,68,58,24,51,48,53,54,50,52,36,54,76,68,65,43,49,45,72,71,53,53,52,53,49,51,52,52,55,47,52,48,50,56,31,54,74,70,70,47,60,47,51,66,69,43,45,65,55,52,50,47,44,38,46,45,42,42,54,106

Organism: NCBI:txid1378263

Sequence (440 aa):
MRPALPTVKQSIASIAKIEPRYFVDHIRFHRNLSPEDEQTMDLRDLYSTIGDLTSRASISNTAKLSHYNELIRQFARLDFGVYSSIAPKIEQIKGSLDKDTIYQLILANPGRRWTSFELWVQNLTRDDKIRQLVLRRLVEGEKVDTEPEDKEITLSKAISIIQLDLDTMELDPAAQKLLVEAFFRLELESYVPQLDVDLDVAQDILQTETLSPKQILSLVTPTLPTSSLVKAIVPLSSLETVKYSENEKLVEKKVGYLPEMDVSKTVAEIRAKLEQVPDTEVTESSSKSLSPQTSSQGAYFKQLLGIHDALESNQDINIEDIEATAAPVSATKILLYAWNGLFDQSMDEYNEAVAKWNNDPSAVSELVYCLVLAALLNRDLQLAQFIRKRAKESNILTKPTDQRVSQMMKQYGDLAEAKQSQSQGLKPTVLTEILHLAGS

Secondary structure (DSSP, 8-state):
-PPPPPPHHHHHHHHTT--HHHHHHHHHHHH---GGGTT---HHHHHHHHHHHHHHSSS-HHHHHHHHHHHHHHHTTT-THHHHHHHHHHHHTT----HHHHHHHHHT--SSSS-HHHHHHHH----HHHHHHHHHHHHH-B--TTSS-B----HHHHHHHHTT--TT----HHHHHHHHHHHHHTT-GGGGGGS---HHHHHHHHTSTT--HHHHHHH--TTS-HHHHHHHHHHHHT--SPPPPHHHHHHHHHHS------HHHHHHHHHHHHHHS-TTSTTTT------S----HHHHHHHHHHHHHHHHTT----GGG----SHHHHHHHHHHHHHTT-HHHHHHHHHHHHHHHTT-HHHHHHHHHHHHHHHHHTT-HHHHHHHHHHHHHTT-S-HHHHHHHHHHHHHHHHHHHTT--HHHHTHHHHHHHHHHHHH-